Protein 1ONF (pdb70)

Solvent-accessible surface area: 22646 Å² total; per-residue (Å²): 155,35,48,8,22,0,14,9,0,17,27,5,0,19,12,4,0,82,55,0,12,179,37,142,10,87,1,2,0,30,21,103,76,144,8,2,19,66,17,13,27,42,16,54,38,0,24,60,46,5,12,71,17,0,35,89,42,51,87,66,92,33,15,150,35,92,70,127,151,61,207,67,111,81,83,22,62,99,29,5,86,137,7,63,117,91,11,125,142,21,22,96,48,37,108,97,24,0,83,132,47,163,9,54,45,110,107,30,104,18,72,21,223,88,24,175,22,31,4,0,9,31,21,12,93,37,59,94,30,143,29,159,19,32,164,38,15,37,2,16,28,75,11,16,113,18,114,143,25,139,40,2,0,0,11,20,15,35,80,46,0,0,1,4,0,0,0,5,46,12,16,52,14,37,0,39,0,3,1,144,15,79,27,0,5,146,172,39,5,84,34,1,0,81,13,0,18,95,11,0,112,104,59,103,3,53,28,11,33,136,4,58,3,80,64,2,86,112,98,52,110,119,43,9,4,0,30,14,77,86,60,81,100,47,90,107,0,27,22,0,0,8,18,71,36,47,30,0,27,10,143,126,13,133,16,158,182,59,124,15,104,75,94,107,60,39,0,62,5,48,105,46,4,91,11,62,44,68,54,8,17,0,0,16,36,0,5,32,8,66,90,88,38,42,61,54,38,89,26,10,49,62,2,1,105,30,14,4,2,98,38,54,112,142,115,110,133,115,8,87,20,148,72,36,53,35,38,0,34,0,15,3,7,0,0,7,1,30,51,14,55,113,31,0,41,161,108,74,28,160,177,74,22,116,31,39,99,22,116,46,47,22,126,66,15,65,68,30,128,78,110,86,128,77,27,42,29,1,9,0,4,0,0,1,15,48,194,94,46,54,9,64,0,0,5,0,0,0,55,70,0,27,129,24,4,123,47,37,9,87,25,11,138,111,103,7,23,9,129,61,6,50,134,69,152,58,129,146,81,52,15,27,32,53,0,24,85,13,172

Foldseek 3Di:
DWQEEEEAQALQSLLLQLLLLVLVTAYEYEAADFGNPCCQQQRVQLLVLLLVVLVVLVCQVFCVLVPDDHDDDDFQVVSLVVSVVVSVVVSVVSVVSCVVSNYHYHYDHAAPVDHQFYEYAFAWDDDQDPAAQSVQAAASRCVSVDRDFAEEEEEAQDLSRQSVQQSQLSRNHQAEYEYQADFGPVPAAVVQRVLQVVVCVLSRHHYHYNFDFRHWDDPDQQWIKTDTPPPDIDTRGNHYYYDPDTAAPQVHNVPVVPVFDDDPQAGEDEQLQATVDGSYGYDALSHAYVHDRDHDSVQSSQNSSLNSCVSRPNDPDTRDPAWDWDWRVHVQIKTKTADHLVVLCVPQNPVFKDKFKDKDAWVVCVSRPDDRVSGRIKMWMFIFGHDQTFGRMTMITDDCNVPQHVVVSVVSVVRHGLVNLCVDDADPPDPNNVSRPRD

Nearest PDB structures (foldseek):
  1onf-assembly1_A-2  TM=1.002E+00  e=4.825E-96  Plasmodium falciparum
  4dna-assembly1_B  TM=9.364E-01  e=3.351E-46  Sinorhizobium meliloti 1021
  6btl-assembly1_A  TM=9.392E-01  e=5.031E-43  Trypanosoma brucei brucei TREU927
  8k40-assembly1_B  TM=9.082E-01  e=9.581E-40  Gelidibacter salicanalis
  8k40-assembly1_A  TM=8.993E-01  e=2.076E-39  Gelidibacter salicanalis

GO terms:
  GO:0004362 glutathione-disulfide reductase (NADPH) activity (F, EXP)

Secondary structure (DSSP, 8-state):
-BSEEEE--SHHHHHHHHHHHHTT--EEEEESSSTTHIIIIISHHHHHHHHHHHHHHHHHHHGGGGT--------HHHHHHHHHHHHHHHHHHHHHHHHHTT-EEEES------BSSEEE-----B---S-TTGGG-EEHHHHTT----SEEEEE--SHHHHHHHHHHHTTT-EEEEE-SSSSS-TTS-HHHHHHHHHHHHHTT-EEE-S--EEEEEESSTT-EEEEETTS-EEEEESEEEE---B--TTTTSS-TTTT--BSSSPEEE-TT-B-SSSSEEE-STTEEE--B----HHHHHHHHHHHHHHHHS-TT-----SS--EEE--SS-EEEEE--HHHHHHHT-GGGEEEEEEEE--GGGTTS-S-GGGS--EEEEEEEETTTTEEEEEEEESTTHHHHHHHHHHHHHTT-BHHHHHTSPPPTT-STTHHHH--

B-factor: mean 80.74, std 17.39, range [46.77, 153.79]

Organism: Plasmodium falciparum (isolate K1 / Thailand) (NCBI:txid5839)

Sequence (439 aa):
VYDLIVIGGGSGGMAAARRAARHNAKVALVEKSRLGGTCVNVGCVPKKIMFNAASVHDILENSRHYGFDTKFSFNLPLLVERRDKYIQRLNNIYRQNLSKDKVDLYEGTASFLEGRNILIAVGNKPVFPPVKGIENTISSDEFFNIKESKKIGIVGSGYIAVELINVIKRLGIDSYIFARGNRILRKFDESVINVLENDMKKNNINIVTFADVVEIKKVSDKNLSIHLSDGRIYEHFDHVIYCVGRSPDTENLKLEKLNVETNNNYIVVDENQRTSVNNIYAVGDCCMVKFYNVQLTPVAINAGRLLADRLFLKKTRKTNYKLIPTVIFSHPPIGTIGLSEEAAIQIYGKENVKIYESKFTNLFFSVYDIEPELKEKTYLKLVCVGKDELIKGLHIIGLNADEIVQGFAVALKMNATKKDFDETIPIHPTAAEEFLTLQ

Structure (mmCIF, N/CA/C/O backbone):
data_1ONF
#
_entry.id   1ONF
#
_cell.length_a   90.640
_cell.length_b   90.640
_cell.length_c   123.320
_cell.angle_alpha   90.00
_cell.angle_beta   90.00
_cell.angle_gamma   90.00
#
_symmetry.space_group_name_H-M   'P 41 2 2'
#
loop_
_entity.id
_entity.type
_entity.pdbx_description
1 polymer 'Glutathione reductase'
2 non-polymer 'FLAVIN-ADENINE DINUCLEOTIDE'
3 water water
#
loop_
_atom_site.group_PDB
_atom_site.id
_atom_site.type_symbol
_atom_site.label_atom_id
_atom_site.label_alt_id
_atom_site.label_comp_id
_atom_site.label_asym_id
_atom_site.label_entity_id
_atom_site.label_seq_id
_atom_site.pdbx_PDB_ins_code
_atom_site.Cartn_x
_atom_site.Cartn_y
_atom_site.Cartn_z
_atom_site.occupancy
_atom_site.B_iso_or_equiv
_atom_site.auth_seq_id
_atom_site.auth_comp_id
_atom_site.auth_asym_id
_atom_site.auth_atom_id
_atom_site.pdbx_PDB_model_num
ATOM 1 N N . VAL A 1 2 ? 86.961 91.151 85.827 1.00 111.81 1 VAL A N 1
ATOM 2 C CA . VAL A 1 2 ? 87.756 90.055 85.178 1.00 110.08 1 VAL A CA 1
ATOM 3 C C . VAL A 1 2 ? 87.645 88.738 85.937 1.00 107.70 1 VAL A C 1
ATOM 4 O O . VAL A 1 2 ? 87.830 88.711 87.146 1.00 108.74 1 VAL A O 1
ATOM 8 N N . TYR A 1 3 ? 87.359 87.646 85.229 1.00 104.86 2 TYR A N 1
ATOM 9 C CA . TYR A 1 3 ? 87.290 86.312 85.855 1.00 102.30 2 TYR A CA 1
ATOM 10 C C . TYR A 1 3 ? 88.580 85.523 85.673 1.00 102.15 2 TYR A C 1
ATOM 11 O O . TYR A 1 3 ? 89.276 85.713 84.682 1.00 102.79 2 TYR A O 1
ATOM 20 N N . ASP A 1 4 ? 88.911 84.657 86.635 1.00 101.91 3 ASP A N 1
ATOM 21 C CA . ASP A 1 4 ? 90.023 83.735 86.442 1.00 101.59 3 ASP A CA 1
ATOM 22 C C . ASP A 1 4 ? 89.683 82.670 85.405 1.00 98.85 3 ASP A C 1
ATOM 23 O O . ASP A 1 4 ? 90.547 82.111 84.736 1.00 99.05 3 ASP A O 1
ATOM 28 N N . LEU A 1 5 ? 88.377 82.376 85.275 1.00 96.50 4 LEU A N 1
ATOM 29 C CA . LEU A 1 5 ? 87.884 81.329 84.372 1.00 93.31 4 LEU A CA 1
ATOM 30 C C . LEU A 1 5 ? 86.401 81.509 84.167 1.00 92.02 4 LEU A C 1
ATOM 31 O O . LEU A 1 5 ? 85.642 81.664 85.115 1.00 91.91 4 LEU A O 1
ATOM 36 N N . ILE A 1 6 ? 85.980 81.524 82.921 1.00 91.68 5 ILE A N 1
ATOM 37 C CA . ILE A 1 6 ? 84.565 81.609 82.626 1.00 91.09 5 ILE A CA 1
ATOM 38 C C . ILE A 1 6 ? 84.164 80.276 82.012 1.00 88.81 5 ILE A C 1
ATOM 39 O O . ILE A 1 6 ? 84.811 79.811 81.071 1.00 88.73 5 ILE A O 1
ATOM 44 N N . VAL A 1 7 ? 83.141 79.637 82.592 1.00 87.23 6 VAL A N 1
ATOM 45 C CA . VAL A 1 7 ? 82.617 78.341 82.122 1.00 84.03 6 VAL A CA 1
ATOM 46 C C . VAL A 1 7 ? 81.470 78.540 81.141 1.00 83.03 6 VAL A C 1
ATOM 47 O O . VAL A 1 7 ? 80.475 79.195 81.458 1.00 83.75 6 VAL A O 1
ATOM 51 N N . ILE A 1 8 ? 81.603 77.992 79.944 1.00 82.15 7 ILE A N 1
ATOM 52 C CA . ILE A 1 8 ? 80.511 78.026 78.982 1.00 81.91 7 ILE A CA 1
ATOM 53 C C . ILE A 1 8 ? 79.939 76.588 78.925 1.00 80.12 7 ILE A C 1
ATOM 54 O O . ILE A 1 8 ? 80.603 75.651 78.443 1.00 78.11 7 ILE A O 1
ATOM 59 N N . GLY A 1 9 ? 78.721 76.432 79.462 1.00 79.75 8 GLY A N 1
ATOM 60 C CA . GLY A 1 9 ? 78.071 75.140 79.542 1.00 78.63 8 GLY A CA 1
ATOM 61 C C . GLY A 1 9 ? 77.892 74.653 80.979 1.00 77.87 8 GLY A C 1
ATOM 62 O O . GLY A 1 9 ? 78.858 74.284 81.622 1.00 78.09 8 GLY A O 1
ATOM 63 N N . GLY A 1 10 ? 76.653 74.640 81.474 1.00 77.08 9 GLY A N 1
ATOM 64 C CA . GLY A 1 10 ? 76.382 74.265 82.845 1.00 75.56 9 GLY A CA 1
ATOM 65 C C . GLY A 1 10 ? 75.902 72.825 82.921 1.00 73.97 9 GLY A C 1
ATOM 66 O O . GLY A 1 10 ? 75.120 72.453 83.783 1.00 72.38 9 GLY A O 1
ATOM 67 N N . GLY A 1 11 ? 76.380 72.000 82.005 1.00 72.97 10 GLY A N 1
ATOM 68 C CA . GLY A 1 11 ? 75.979 70.621 82.005 1.00 71.41 10 GLY A CA 1
ATOM 69 C C . GLY A 1 11 ? 76.858 69.945 83.008 1.00 70.63 10 GLY A C 1
ATOM 70 O O . GLY A 1 11 ? 77.270 70.591 83.945 1.00 71.49 10 GLY A O 1
ATOM 71 N N . SER A 1 12 ? 77.162 68.668 82.775 1.00 69.33 11 SER A N 1
ATOM 72 C CA . SER A 1 12 ? 77.976 67.866 83.646 1.00 68.39 11 SER A CA 1
ATOM 73 C C . SER A 1 12 ? 79.331 68.440 83.847 1.00 69.34 11 SER A C 1
ATOM 74 O O . SER A 1 12 ? 79.750 68.600 84.980 1.00 70.64 11 SER A O 1
ATOM 77 N N . GLY A 1 13 ? 80.012 68.758 82.756 1.00 69.75 12 GLY A N 1
ATOM 78 C CA . GLY A 1 13 ? 81.396 69.217 82.784 1.00 71.33 12 GLY A CA 1
ATOM 79 C C . GLY A 1 13 ? 81.643 70.613 83.313 1.00 72.73 12 GLY A C 1
ATOM 80 O O . GLY A 1 13 ? 82.384 70.806 84.250 1.00 74.00 12 GLY A O 1
ATOM 81 N N . GLY A 1 14 ? 81.016 71.602 82.711 1.00 73.97 13 GLY A N 1
ATOM 82 C CA . GLY A 1 14 ? 81.117 72.955 83.216 1.00 76.03 13 GLY A CA 1
ATOM 83 C C . GLY A 1 14 ? 80.798 73.068 84.698 1.00 76.40 13 GLY A C 1
ATOM 84 O O . GLY A 1 14 ? 81.517 73.708 85.448 1.00 76.70 13 GLY A O 1
ATOM 85 N N . MET A 1 15 ? 79.738 72.418 85.153 1.00 75.14 14 MET A N 1
ATOM 86 C CA . MET A 1 15 ? 79.426 72.570 86.562 1.00 76.05 14 MET A CA 1
ATOM 87 C C . MET A 1 15 ? 80.520 72.074 87.500 1.00 76.63 14 MET A C 1
ATOM 88 O O . MET A 1 15 ? 80.939 72.794 88.431 1.00 78.82 14 MET A O 1
ATOM 93 N N . ALA A 1 16 ? 80.994 70.856 87.245 1.00 74.58 15 ALA A N 1
ATOM 94 C CA . ALA A 1 16 ? 81.987 70.272 88.092 1.00 73.77 15 ALA A CA 1
ATOM 95 C C . ALA A 1 16 ? 83.206 71.173 88.016 1.00 75.70 15 ALA A C 1
ATOM 96 O O . ALA A 1 16 ? 83.722 71.633 89.043 1.00 76.52 15 ALA A O 1
ATOM 98 N N . ALA A 1 17 ? 83.646 71.428 86.790 1.00 76.53 16 ALA A N 1
ATOM 99 C CA . ALA A 1 17 ? 84.774 72.312 86.532 1.00 79.06 16 ALA A CA 1
ATOM 100 C C . ALA A 1 17 ? 84.613 73.576 87.348 1.00 80.92 16 ALA A C 1
ATOM 101 O O . ALA A 1 17 ? 85.418 73.882 88.204 1.00 82.38 16 ALA A O 1
ATOM 103 N N . ALA A 1 18 ? 83.528 74.288 87.084 1.00 81.66 17 ALA A N 1
ATOM 104 C CA . ALA A 1 18 ? 83.208 75.514 87.777 1.00 84.08 17 ALA A CA 1
ATOM 105 C C . ALA A 1 18 ? 83.256 75.452 89.314 1.00 85.78 17 ALA A C 1
ATOM 106 O O . ALA A 1 18 ? 83.785 76.387 89.979 1.00 88.40 17 ALA A O 1
ATOM 108 N N . ARG A 1 19 ? 82.707 74.398 89.899 1.00 83.51 18 ARG A N 1
ATOM 109 C CA . ARG A 1 19 ? 82.698 74.370 91.337 1.00 84.82 18 ARG A CA 1
ATOM 110 C C . ARG A 1 19 ? 84.065 74.011 91.887 1.00 86.46 18 ARG A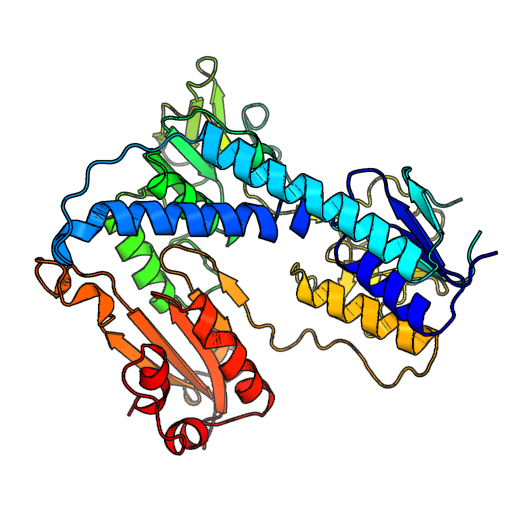 C 1
ATOM 111 O O . ARG A 1 19 ? 84.473 74.576 92.908 1.00 88.85 18 ARG A O 1
ATOM 119 N N . ARG A 1 20 ? 84.792 73.120 91.202 1.00 85.42 19 ARG A N 1
ATOM 120 C CA . ARG A 1 20 ? 86.144 72.681 91.641 1.00 86.95 19 ARG A CA 1
ATOM 121 C C . ARG A 1 20 ? 87.158 73.843 91.708 1.00 89.89 19 ARG A C 1
ATOM 122 O O . ARG A 1 20 ? 87.837 74.055 92.712 1.00 91.38 19 ARG A O 1
ATOM 130 N N . ALA A 1 21 ? 87.248 74.585 90.614 1.00 90.91 20 ALA A N 1
ATOM 131 C CA . ALA A 1 21 ? 88.084 75.759 90.546 1.00 93.75 20 ALA A CA 1
ATOM 132 C C . ALA A 1 21 ? 87.564 76.693 91.610 1.00 96.29 20 ALA A C 1
ATOM 133 O O . ALA A 1 21 ? 88.318 77.451 92.238 1.00 99.55 20 ALA A O 1
ATOM 135 N N . ALA A 1 22 ? 86.258 76.639 91.826 1.00 95.49 21 ALA A N 1
ATOM 136 C CA . ALA A 1 22 ? 85.658 77.472 92.847 1.00 97.65 21 ALA A CA 1
ATOM 137 C C . ALA A 1 22 ? 86.349 77.174 94.176 1.00 99.23 21 ALA A C 1
ATOM 138 O O . ALA A 1 22 ? 86.708 78.079 94.936 1.00 102.72 21 ALA A O 1
ATOM 140 N N . ARG A 1 23 ? 86.588 75.888 94.397 1.00 97.54 22 ARG A N 1
ATOM 141 C CA . ARG A 1 23 ? 87.159 75.349 95.619 1.00 98.71 22 ARG A CA 1
ATOM 142 C C . ARG A 1 23 ? 88.594 75.802 95.846 1.00 100.64 22 ARG A C 1
ATOM 143 O O . ARG A 1 23 ? 89.072 75.848 96.976 1.00 102.96 22 ARG A O 1
ATOM 151 N N . HIS A 1 24 ? 89.274 76.131 94.758 1.00 99.44 23 HIS A N 1
ATOM 152 C CA . HIS A 1 24 ? 90.646 76.560 94.804 1.00 100.49 23 HIS A CA 1
ATOM 153 C C . HIS A 1 24 ? 90.735 78.073 94.812 1.00 103.00 23 HIS A C 1
ATOM 154 O O . HIS A 1 24 ? 91.806 78.655 94.553 1.00 104.77 23 HIS A O 1
ATOM 161 N N . ASN A 1 25 ? 89.610 78.723 95.089 1.00 102.73 24 ASN A N 1
ATOM 162 C CA . ASN A 1 25 ? 89.583 80.203 95.176 1.00 104.77 24 ASN A CA 1
ATOM 163 C C . ASN A 1 25 ? 89.619 80.964 93.866 1.00 103.83 24 ASN A C 1
ATOM 164 O O . ASN A 1 25 ? 89.999 82.125 93.843 1.00 106.17 24 ASN A O 1
ATOM 169 N N . ALA A 1 26 ? 89.211 80.328 92.772 1.00 100.84 25 ALA A N 1
ATOM 170 C CA . ALA A 1 26 ? 89.207 81.063 91.516 1.00 100.12 25 ALA A CA 1
ATOM 171 C C . ALA A 1 26 ? 87.980 81.975 91.389 1.00 99.91 25 ALA A C 1
ATOM 172 O O . ALA A 1 26 ? 86.893 81.610 91.803 1.00 98.15 25 ALA A O 1
ATOM 174 N N . LYS A 1 27 ? 88.152 83.180 90.863 1.00 101.03 26 LYS A N 1
ATOM 175 C CA . LYS A 1 27 ? 86.961 83.954 90.576 1.00 100.75 26 LYS A CA 1
ATOM 176 C C . LYS A 1 27 ? 86.249 83.283 89.380 1.00 96.61 26 LYS A C 1
ATOM 177 O O . LYS A 1 27 ? 86.653 83.426 88.240 1.00 95.87 26 LYS A O 1
ATOM 183 N N . VAL A 1 28 ? 85.199 82.527 89.643 1.00 94.34 27 VAL A N 1
ATOM 184 C CA . VAL A 1 28 ? 84.551 81.785 88.553 1.00 91.42 27 VAL A CA 1
ATOM 185 C C . VAL A 1 28 ? 83.198 82.275 88.068 1.00 90.59 27 VAL A C 1
ATOM 186 O O . VAL A 1 28 ? 82.355 82.722 88.825 1.00 90.96 27 VAL A O 1
ATOM 190 N N . ALA A 1 29 ? 82.995 82.121 86.776 1.00 89.09 28 ALA A N 1
ATOM 191 C CA . ALA A 1 29 ? 81.758 82.531 86.153 1.00 89.26 28 ALA A CA 1
ATOM 192 C C . ALA A 1 29 ? 81.252 81.409 85.257 1.00 86.74 28 ALA A C 1
ATOM 193 O O . ALA A 1 29 ? 81.998 80.879 84.430 1.00 85.12 28 ALA A O 1
ATOM 195 N N . LEU A 1 30 ? 79.955 81.111 85.290 1.00 86.47 29 LEU A N 1
ATOM 196 C CA . LEU A 1 30 ? 79.386 80.108 84.385 1.00 84.35 29 LEU A CA 1
ATOM 197 C C . LEU A 1 30 ? 78.093 80.665 83.750 1.00 86.04 29 LEU A C 1
ATOM 198 O O . LEU A 1 30 ? 77.270 81.235 84.475 1.00 85.90 29 LEU A O 1
ATOM 203 N N . VAL A 1 31 ? 77.889 80.554 82.438 1.00 87.43 30 VAL A N 1
ATOM 204 C CA . VAL A 1 31 ? 76.678 81.066 81.798 1.00 89.75 30 VAL A CA 1
ATOM 205 C C . VAL A 1 31 ? 75.932 79.953 81.106 1.00 88.86 30 VAL A C 1
ATOM 206 O O . VAL A 1 31 ? 76.528 79.162 80.377 1.00 88.44 30 VAL A O 1
ATOM 210 N N . GLU A 1 32 ? 74.639 79.908 81.354 1.00 90.23 31 GLU A N 1
ATOM 211 C CA . GLU A 1 32 ? 73.812 78.873 80.772 1.00 87.53 31 GLU A CA 1
ATOM 212 C C . GLU A 1 32 ? 72.606 79.445 80.122 1.00 89.81 31 GLU A C 1
ATOM 213 O O . GLU A 1 32 ? 72.038 80.474 80.511 1.00 92.27 31 GLU A O 1
ATOM 219 N N . LYS A 1 33 ? 72.210 78.730 79.086 1.00 89.25 32 LYS A N 1
ATOM 220 C CA . LYS A 1 33 ? 71.061 79.222 78.379 1.00 91.33 32 LYS A CA 1
ATOM 221 C C . LYS A 1 33 ? 69.781 78.425 78.765 1.00 90.36 32 LYS A C 1
ATOM 222 O O . LYS A 1 33 ? 68.775 79.042 79.103 1.00 92.62 32 LYS A O 1
ATOM 228 N N . SER A 1 34 ? 69.762 77.034 78.741 1.00 88.25 33 SER A N 1
ATOM 229 C CA . SER A 1 34 ? 68.541 76.362 79.220 1.00 86.98 33 SER A CA 1
ATOM 230 C C . SER A 1 34 ? 68.698 75.971 80.677 1.00 85.54 33 SER A C 1
ATOM 231 O O . SER A 1 34 ? 69.559 76.481 81.366 1.00 86.51 33 SER A O 1
ATOM 234 N N . ARG A 1 35 ? 67.874 75.047 81.146 1.00 83.63 34 ARG A N 1
ATOM 235 C CA . ARG A 1 35 ? 67.968 74.620 82.523 1.00 82.32 34 ARG A CA 1
ATOM 236 C C . ARG A 1 35 ? 69.339 73.988 82.831 1.00 80.07 34 ARG A C 1
ATOM 237 O O . ARG A 1 35 ? 69.946 73.343 81.963 1.00 77.62 34 ARG A O 1
ATOM 245 N N . LEU A 1 36 ? 69.802 74.194 84.070 1.00 79.84 35 LEU A N 1
ATOM 246 C CA . LEU A 1 36 ? 71.074 73.662 84.566 1.00 78.42 35 LEU A CA 1
ATOM 247 C C . LEU A 1 36 ? 71.091 72.138 84.635 1.00 75.96 35 LEU A C 1
ATOM 248 O O . LEU A 1 36 ? 70.054 71.498 84.850 1.00 75.43 35 LEU A O 1
ATOM 253 N N . GLY A 1 37 ? 72.285 71.572 84.478 1.00 74.60 36 GLY A N 1
ATOM 254 C CA . GLY A 1 37 ? 72.502 70.151 84.602 1.00 72.65 36 GLY A CA 1
ATOM 255 C C . GLY A 1 37 ? 72.468 69.527 83.224 1.00 73.30 36 GLY A C 1
ATOM 256 O O . GLY A 1 37 ? 72.638 68.295 83.065 1.00 72.35 36 GLY A O 1
ATOM 257 N N . GLY A 1 38 ? 72.208 70.372 82.229 1.00 74.17 37 GLY A N 1
ATOM 258 C CA . GLY A 1 38 ? 72.177 69.958 80.834 1.00 75.14 37 GLY A CA 1
ATOM 259 C C . GLY A 1 38 ? 71.564 68.628 80.383 1.00 73.80 37 GLY A C 1
ATOM 260 O O . GLY A 1 38 ? 70.524 68.195 80.889 1.00 74.29 37 GLY A O 1
ATOM 2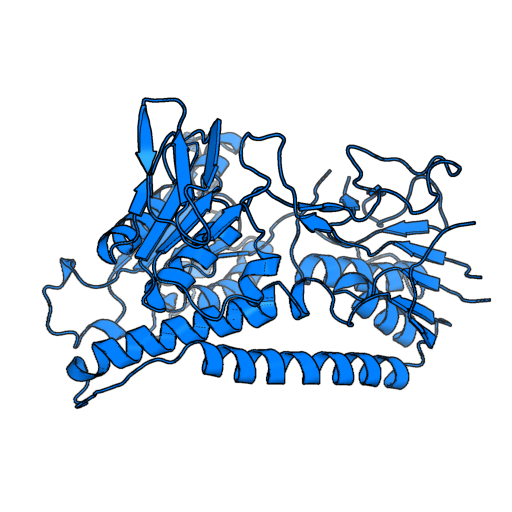61 N N . THR A 1 39 ? 72.228 67.992 79.419 1.00 73.82 38 THR A N 1
ATOM 262 C CA . THR A 1 39 ? 71.819 66.716 78.815 1.00 72.99 38 THR A CA 1
ATOM 263 C C . THR A 1 39 ? 71.553 65.576 79.830 1.00 72.49 38 THR A C 1
ATOM 264 O O . THR A 1 39 ? 70.445 65.081 79.899 1.00 72.29 38 THR A O 1
ATOM 268 N N . CYS A 1 40 ? 72.544 65.186 80.629 1.00 73.07 39 CYS A N 1
ATOM 269 C CA . CYS A 1 40 ? 72.372 64.141 81.650 1.00 73.23 39 CYS A CA 1
ATOM 270 C C . CYS A 1 40 ? 71.174 64.332 82.579 1.00 72.23 39 CYS A C 1
ATOM 271 O O . CYS A 1 40 ? 70.479 63.371 82.948 1.00 72.20 39 CYS A O 1
ATOM 274 N N . VAL A 1 41 ? 70.943 65.567 82.976 1.00 71.96 40 VAL A N 1
ATOM 275 C CA . VAL A 1 41 ? 69.906 65.795 83.950 1.00 70.16 40 VAL A CA 1
ATOM 276 C C . VAL A 1 41 ? 68.555 65.967 83.330 1.00 69.54 40 VAL A C 1
ATOM 277 O O . VAL A 1 41 ? 67.617 65.351 83.773 1.00 68.54 40 VAL A O 1
ATOM 281 N N . ASN A 1 42 ? 68.453 66.785 82.300 1.00 69.79 41 ASN A N 1
ATOM 282 C CA . ASN A 1 42 ? 67.132 67.124 81.773 1.00 70.32 41 ASN A CA 1
ATOM 283 C C . ASN A 1 42 ? 66.652 66.224 80.661 1.00 69.83 41 ASN A C 1
ATOM 284 O O . ASN A 1 42 ? 65.451 66.121 80.455 1.00 70.22 41 ASN A O 1
ATOM 289 N N . VAL A 1 43 ? 67.571 65.581 79.940 1.00 68.72 42 VAL A N 1
ATOM 290 C CA . VAL A 1 43 ? 67.178 64.693 78.858 1.00 68.32 42 VAL A CA 1
ATOM 291 C C . VAL A 1 43 ? 68.067 63.461 78.618 1.00 68.00 42 VAL A C 1
ATOM 292 O O . VAL A 1 43 ? 67.985 62.804 77.582 1.00 69.04 42 VAL A O 1
ATOM 296 N N . GLY A 1 44 ? 68.893 63.111 79.575 1.00 67.08 43 GLY A N 1
ATOM 297 C CA . GLY A 1 44 ? 69.665 61.900 79.402 1.00 67.32 43 GLY A CA 1
ATOM 298 C C . GLY A 1 44 ? 69.513 60.969 80.583 1.00 65.94 43 GLY A C 1
ATOM 299 O O . GLY A 1 44 ? 68.411 60.650 80.971 1.00 66.27 43 GLY A O 1
ATOM 300 N N . CYS A 1 45 ? 70.648 60.520 81.103 1.00 66.03 44 CYS A N 1
ATOM 301 C CA . CYS A 1 45 ? 70.805 59.672 82.319 1.00 65.25 44 CYS A CA 1
ATOM 302 C C . CYS A 1 45 ? 69.721 59.711 83.373 1.00 63.70 44 CYS A C 1
ATOM 303 O O . CYS A 1 45 ? 69.183 58.669 83.712 1.00 63.67 44 CYS A O 1
ATOM 306 N N . VAL A 1 46 ? 69.403 60.890 83.895 1.00 62.88 45 VAL A N 1
ATOM 307 C CA . VAL A 1 46 ? 68.420 60.977 84.973 1.00 61.66 45 VAL A CA 1
ATOM 308 C C . VAL A 1 46 ? 66.977 60.447 84.653 1.00 61.73 45 VAL A C 1
ATOM 309 O O . VAL A 1 46 ? 66.544 59.394 85.171 1.00 60.31 45 VAL A O 1
ATOM 313 N N . PRO A 1 47 ? 66.255 61.110 83.770 1.00 62.37 46 PRO A N 1
ATOM 314 C CA . PRO A 1 47 ? 64.955 60.590 83.363 1.00 62.74 46 PRO A CA 1
ATOM 315 C C . PRO A 1 47 ? 65.102 59.163 82.781 1.00 62.50 46 PRO A C 1
ATOM 316 O O . PRO A 1 47 ? 64.267 58.278 83.106 1.00 62.03 46 PRO A O 1
ATOM 320 N N . LYS A 1 48 ? 66.103 58.934 81.928 1.00 61.09 47 LYS A N 1
ATOM 321 C CA . LYS A 1 48 ? 66.187 57.647 81.324 1.00 60.28 47 LYS A CA 1
ATOM 322 C C . LYS A 1 48 ? 66.166 56.621 82.452 1.00 59.88 47 LYS A C 1
ATOM 323 O O . LYS A 1 48 ? 65.318 55.656 82.444 1.00 58.44 47 LYS A O 1
ATOM 329 N N . LYS A 1 49 ? 67.029 56.854 83.457 1.00 59.66 48 LYS A N 1
ATOM 330 C CA . LYS A 1 49 ? 67.136 55.919 84.582 1.00 59.02 48 LYS A CA 1
ATOM 331 C C . LYS A 1 49 ? 65.853 55.780 85.386 1.00 59.19 48 LYS A C 1
ATOM 332 O O . LYS A 1 49 ? 65.545 54.662 85.859 1.00 59.01 48 LYS A O 1
ATOM 338 N N . ILE A 1 50 ? 65.107 56.884 85.533 1.00 58.94 49 ILE A N 1
ATOM 339 C CA . ILE A 1 50 ? 63.807 56.816 86.194 1.00 58.16 49 ILE A CA 1
ATOM 340 C C . ILE A 1 50 ? 62.807 55.918 85.449 1.00 58.63 49 ILE A C 1
ATOM 341 O O . ILE A 1 50 ? 62.024 55.200 86.087 1.00 58.29 49 ILE A O 1
ATOM 346 N N . MET A 1 51 ? 62.825 55.974 84.111 1.00 59.19 50 MET A N 1
ATOM 347 C CA . MET A 1 51 ? 61.951 55.187 83.254 1.00 59.63 50 MET A CA 1
ATOM 348 C C . MET A 1 51 ? 62.397 53.713 83.268 1.00 59.29 50 MET A C 1
ATOM 349 O O . MET A 1 51 ? 61.564 52.795 83.136 1.00 59.36 50 MET A O 1
ATOM 354 N N . PHE A 1 52 ? 63.707 53.477 83.378 1.00 57.48 51 PHE A N 1
ATOM 355 C CA . PHE A 1 52 ? 64.190 52.107 83.551 1.00 56.42 51 PHE A CA 1
ATOM 356 C C . PHE A 1 52 ? 63.631 51.538 84.872 1.00 55.91 51 PHE A C 1
ATOM 357 O O . PHE A 1 52 ? 63.137 50.420 84.883 1.00 55.43 51 PHE A O 1
ATOM 365 N N . ASN A 1 53 ? 63.664 52.319 85.961 1.00 55.99 52 ASN A N 1
ATOM 366 C CA . ASN A 1 53 ? 63.095 51.826 87.231 1.00 55.78 52 ASN A CA 1
ATOM 367 C C . ASN A 1 53 ? 61.620 51.570 87.102 1.00 56.52 52 ASN A C 1
ATOM 368 O O . ASN A 1 53 ? 61.098 50.564 87.619 1.00 55.58 52 ASN A O 1
ATOM 373 N N . ALA A 1 54 ? 60.968 52.463 86.366 1.00 56.89 53 ALA A N 1
ATOM 374 C CA . ALA A 1 54 ? 59.562 52.311 86.115 1.00 57.31 53 ALA A CA 1
ATOM 375 C C . ALA A 1 54 ? 59.279 50.966 85.469 1.00 56.71 53 ALA A C 1
ATOM 376 O O . ALA A 1 54 ? 58.391 50.224 85.884 1.00 55.98 53 ALA A O 1
ATOM 378 N N . ALA A 1 55 ? 60.032 50.640 84.437 1.00 56.76 54 ALA A N 1
ATOM 379 C CA . ALA A 1 55 ? 59.789 49.392 83.705 1.00 56.60 54 ALA A CA 1
ATOM 380 C C . ALA A 1 55 ? 60.141 48.239 84.592 1.00 55.67 54 ALA A C 1
ATOM 381 O O . ALA A 1 55 ? 59.597 47.178 84.449 1.00 55.74 54 ALA A O 1
ATOM 383 N N . SER A 1 56 ? 61.032 48.458 85.535 1.00 55.42 55 SER A N 1
ATOM 384 C CA . SER A 1 56 ? 61.314 47.420 86.504 1.00 56.70 55 SER A CA 1
ATOM 385 C C . SER A 1 56 ? 60.178 47.210 87.462 1.00 56.04 55 SER A C 1
ATOM 386 O O . SER A 1 56 ? 59.963 46.114 87.910 1.00 55.86 55 SER A O 1
ATOM 389 N N . VAL A 1 57 ? 59.416 48.247 87.768 1.00 57.13 56 VAL A N 1
ATOM 390 C CA . VAL A 1 57 ? 58.311 48.046 88.702 1.00 57.64 56 VAL A CA 1
ATOM 391 C C . VAL A 1 57 ? 57.172 47.252 87.992 1.00 58.80 56 VAL A C 1
ATOM 392 O O . VAL A 1 57 ? 56.657 46.252 88.550 1.00 57.46 56 VAL A O 1
ATOM 396 N N . HIS A 1 58 ? 56.869 47.640 86.744 1.00 58.64 57 HIS A N 1
ATOM 397 C CA . HIS A 1 58 ? 55.923 46.913 85.942 1.00 59.25 57 HIS A CA 1
ATOM 398 C C . HIS A 1 58 ? 56.202 45.384 85.873 1.00 59.05 57 HIS A C 1
ATOM 399 O O . HIS A 1 58 ? 55.287 44.569 86.066 1.00 58.57 57 HIS A O 1
ATOM 406 N N . ASP A 1 59 ? 57.441 44.976 85.590 1.00 58.12 58 ASP A N 1
ATOM 407 C CA . ASP A 1 59 ? 57.719 43.556 85.637 1.00 58.75 58 ASP A CA 1
ATOM 408 C C . ASP A 1 59 ? 57.504 42.993 87.088 1.00 57.60 58 ASP A C 1
ATOM 409 O O . ASP A 1 59 ? 56.847 41.951 87.288 1.00 57.04 58 ASP A O 1
ATOM 414 N N . ILE A 1 60 ? 58.000 43.681 88.109 1.00 55.74 59 ILE A N 1
ATOM 415 C CA . ILE A 1 60 ? 57.756 43.131 89.419 1.00 55.58 59 ILE A CA 1
ATOM 416 C C . ILE A 1 60 ? 56.245 42.989 89.651 1.00 56.27 59 ILE A C 1
ATOM 417 O O . ILE A 1 60 ? 55.822 42.013 90.206 1.00 56.65 59 ILE A O 1
ATOM 422 N N . LEU A 1 61 ? 55.439 43.968 89.268 1.00 57.30 60 LEU A N 1
ATOM 423 C CA . LEU A 1 61 ? 54.004 43.866 89.460 1.00 58.62 60 LEU A CA 1
ATOM 424 C C . LEU A 1 61 ? 53.404 42.755 88.608 1.00 60.04 60 LEU A C 1
ATOM 425 O O . LEU A 1 61 ? 52.528 42.020 89.059 1.00 60.86 60 LEU A O 1
ATOM 430 N N . GLU A 1 62 ? 53.870 42.620 87.369 1.00 60.60 61 GLU A N 1
ATOM 431 C CA . GLU A 1 62 ? 53.314 41.578 86.531 1.00 61.10 61 GLU A CA 1
ATOM 432 C C . GLU A 1 62 ? 53.620 40.207 87.088 1.00 59.66 61 GLU A C 1
ATOM 433 O O . GLU A 1 62 ? 52.951 39.288 86.728 1.00 60.17 61 GLU A O 1
ATOM 439 N N . ASN A 1 63 ? 54.577 40.068 87.999 1.00 57.68 62 ASN A N 1
ATOM 440 C CA . ASN A 1 63 ? 55.036 38.713 88.430 1.00 57.28 62 ASN A CA 1
ATOM 441 C C . ASN A 1 63 ? 54.948 38.366 89.906 1.00 56.29 62 ASN A C 1
ATOM 442 O O . ASN A 1 63 ? 55.370 37.271 90.324 1.00 55.66 62 ASN A O 1
ATOM 447 N N . SER A 1 64 ? 54.364 39.291 90.677 1.00 54.85 63 SER A N 1
ATOM 448 C CA . SER A 1 64 ? 54.323 39.152 92.115 1.00 55.21 63 SER A CA 1
ATOM 449 C C . SER A 1 64 ? 53.584 37.960 92.567 1.00 56.31 63 SER A C 1
ATOM 450 O O . SER A 1 64 ? 53.684 37.581 93.718 1.00 56.91 63 SER A O 1
ATOM 453 N N . ARG A 1 65 ? 52.785 37.384 91.687 1.00 56.44 64 ARG A N 1
ATOM 454 C CA . ARG A 1 65 ? 51.984 36.234 92.061 1.00 57.39 64 ARG A CA 1
ATOM 455 C C . ARG A 1 65 ? 52.799 34.968 92.443 1.00 57.81 64 ARG A C 1
ATOM 456 O O . ARG A 1 65 ? 52.314 34.146 93.236 1.00 57.87 64 ARG A O 1
ATOM 464 N N . HIS A 1 66 ? 54.006 34.843 91.881 1.00 56.31 65 HIS A N 1
ATOM 465 C CA . HIS A 1 66 ? 54.909 33.740 92.134 1.00 57.05 65 HIS A CA 1
ATOM 466 C C . HIS A 1 66 ? 55.625 33.936 93.494 1.00 57.33 65 HIS A C 1
ATOM 467 O O . HIS A 1 66 ? 56.496 33.162 93.888 1.00 59.18 65 HIS A O 1
ATOM 474 N N . TYR A 1 67 ? 55.302 35.018 94.163 1.00 56.41 66 TYR A N 1
ATOM 475 C CA . TYR A 1 67 ? 55.873 35.358 95.427 1.00 57.11 66 TYR A CA 1
ATOM 476 C C . TYR A 1 67 ? 54.784 35.446 96.488 1.00 58.95 66 TYR A C 1
ATOM 477 O O . TYR A 1 67 ? 55.058 35.936 97.562 1.00 59.09 66 TYR A O 1
ATOM 486 N N . GLY A 1 68 ? 53.543 35.032 96.160 1.00 59.72 67 GLY A N 1
ATOM 487 C CA . GLY A 1 68 ? 52.452 34.960 97.103 1.00 61.02 67 GLY A CA 1
ATOM 488 C C . GLY A 1 68 ? 51.432 36.055 97.014 1.00 61.89 67 GLY A C 1
ATOM 489 O O . GLY A 1 68 ? 50.396 35.998 97.686 1.00 61.91 67 GLY A O 1
ATOM 490 N N . PHE A 1 69 ? 51.676 37.031 96.142 1.00 61.55 68 PHE A N 1
ATOM 491 C CA . PHE A 1 69 ? 50.795 38.192 96.079 1.00 61.81 68 PHE A CA 1
ATOM 492 C C . PHE A 1 69 ? 49.675 38.074 95.074 1.00 62.62 68 PHE A C 1
ATOM 493 O O . PHE A 1 69 ? 49.821 37.408 94.083 1.00 62.26 68 PHE A O 1
ATOM 501 N N . ASP A 1 70 ? 48.545 38.716 95.376 1.00 64.74 69 ASP A N 1
ATOM 502 C CA . ASP A 1 70 ? 47.395 38.826 94.512 1.00 66.12 69 ASP A CA 1
ATOM 503 C C . ASP A 1 70 ? 47.403 40.232 94.076 1.00 65.34 69 ASP A C 1
ATOM 504 O O . ASP A 1 70 ? 47.119 41.108 94.867 1.00 65.69 69 ASP A O 1
ATOM 509 N N . THR A 1 71 ? 47.685 40.432 92.798 1.00 65.08 70 THR A N 1
ATOM 510 C CA . THR A 1 71 ? 47.910 41.759 92.243 1.00 65.20 70 THR A CA 1
ATOM 511 C C . THR A 1 71 ? 47.163 42.046 90.969 1.00 66.17 70 THR A C 1
ATOM 512 O O . THR A 1 71 ? 47.170 41.266 90.033 1.00 65.61 70 THR A O 1
ATOM 516 N N . LYS A 1 72 ? 46.604 43.240 90.946 1.00 67.93 71 LYS A N 1
ATOM 517 C CA . LYS A 1 72 ? 45.760 43.773 89.885 1.00 69.71 71 LYS A CA 1
ATOM 518 C C . LYS A 1 72 ? 46.151 45.257 89.859 1.00 70.51 71 LYS A C 1
ATOM 519 O O . LYS A 1 72 ? 46.038 46.009 90.873 1.00 71.21 71 LYS A O 1
ATOM 525 N N . PHE A 1 73 ? 46.661 45.665 88.716 1.00 70.20 72 PHE A N 1
ATOM 526 C CA . PHE A 1 73 ? 47.230 46.989 88.642 1.00 70.59 72 PHE A CA 1
ATOM 527 C C . PHE A 1 73 ? 47.079 47.652 87.284 1.00 71.10 72 PHE A C 1
ATOM 528 O O . PHE A 1 73 ? 47.100 47.026 86.236 1.00 71.97 72 PHE A O 1
ATOM 536 N N . SER A 1 74 ? 46.974 48.942 87.270 1.00 71.20 73 SER A N 1
ATOM 537 C CA . SER A 1 74 ? 47.051 49.510 85.967 1.00 71.50 73 SER A CA 1
ATOM 538 C C . SER A 1 74 ? 48.185 50.550 85.967 1.00 70.97 73 SER A C 1
ATOM 539 O O . SER A 1 74 ? 48.675 51.008 87.000 1.00 69.53 73 SER A O 1
ATOM 542 N N . PHE A 1 75 ? 48.619 50.891 84.776 1.00 71.06 74 PHE A N 1
ATOM 543 C CA . PHE A 1 75 ? 49.692 51.813 84.621 1.00 68.65 74 PHE A CA 1
ATOM 544 C C . PHE A 1 75 ? 49.133 53.024 83.884 1.00 70.28 74 PHE A C 1
ATOM 545 O O . PHE A 1 75 ? 48.253 52.918 83.031 1.00 71.08 74 PHE A O 1
ATOM 553 N N . ASN A 1 76 ? 49.638 54.180 84.252 1.00 69.57 75 ASN A N 1
ATOM 554 C CA . ASN A 1 76 ? 49.172 55.393 83.722 1.00 71.16 75 ASN A CA 1
ATOM 555 C C . ASN A 1 76 ? 50.410 56.194 83.444 1.00 70.95 75 ASN A C 1
ATOM 556 O O . ASN A 1 76 ? 50.951 56.772 84.371 1.00 71.27 75 ASN A O 1
ATOM 561 N N . LEU A 1 77 ? 50.847 56.266 82.179 1.00 71.23 76 LEU A N 1
ATOM 562 C CA . LEU A 1 77 ? 52.087 56.966 81.826 1.00 70.29 76 LEU A CA 1
ATOM 563 C C . LEU A 1 77 ? 52.141 58.478 82.165 1.00 71.47 76 LEU A C 1
ATOM 564 O O . LEU A 1 77 ? 53.165 58.935 82.660 1.00 70.13 76 LEU A O 1
ATOM 569 N N . PRO A 1 78 ? 51.077 59.247 81.937 1.00 73.30 77 PRO A N 1
ATOM 570 C CA . PRO A 1 78 ? 51.076 60.662 82.329 1.00 74.79 77 PRO A CA 1
ATOM 571 C C . PRO A 1 78 ? 51.501 60.902 83.773 1.00 73.29 77 PRO A C 1
ATOM 572 O O . PRO A 1 78 ? 52.135 61.921 84.000 1.00 73.50 77 PRO A O 1
ATOM 576 N N . LEU A 1 79 ? 51.192 59.987 84.700 1.00 71.57 78 LEU A N 1
ATOM 577 C CA . LEU A 1 79 ? 51.642 60.098 86.103 1.00 70.19 78 LEU A CA 1
ATOM 578 C C . LEU A 1 79 ? 53.133 59.888 86.294 1.00 67.47 78 LEU A C 1
ATOM 579 O O . LEU A 1 79 ? 53.827 60.673 86.966 1.00 67.55 78 LEU A O 1
ATOM 584 N N . LEU A 1 80 ? 53.627 58.796 85.734 1.00 64.90 79 LEU A N 1
ATOM 585 C CA . LEU A 1 80 ? 55.047 58.598 85.734 1.00 62.98 79 LEU A CA 1
ATOM 586 C C . LEU A 1 80 ? 55.653 59.921 85.179 1.00 63.72 79 LEU A C 1
ATOM 587 O O . LEU A 1 80 ? 56.672 60.414 85.715 1.00 61.96 79 LEU A O 1
ATOM 592 N N . VAL A 1 81 ? 54.981 60.536 84.183 1.00 65.40 80 VAL A N 1
ATOM 593 C CA . VAL A 1 81 ? 55.508 61.778 83.577 1.00 67.06 80 VAL A CA 1
ATOM 594 C C . VAL A 1 81 ? 55.598 62.962 84.563 1.00 67.75 80 VAL A C 1
ATOM 595 O O . VAL A 1 81 ? 56.692 63.546 84.719 1.00 65.24 80 VAL A O 1
ATOM 599 N N . GLU A 1 82 ? 54.490 63.287 85.247 1.00 68.86 81 GLU A N 1
ATOM 600 C CA . GLU A 1 82 ? 54.588 64.335 86.242 1.00 71.44 81 GLU A CA 1
ATOM 601 C C . GLU A 1 82 ? 55.496 64.037 87.438 1.00 70.81 81 GLU A C 1
ATOM 602 O O . GLU A 1 82 ? 56.219 64.946 87.910 1.00 71.10 81 GLU A O 1
ATOM 608 N N . ARG A 1 83 ? 55.490 62.795 87.937 1.00 69.56 82 ARG A N 1
ATOM 609 C CA . ARG A 1 83 ? 56.407 62.532 89.036 1.00 69.48 82 ARG A CA 1
ATOM 610 C C . ARG A 1 83 ? 57.805 62.855 88.566 1.00 68.86 82 ARG A C 1
ATOM 611 O O . ARG A 1 83 ? 58.518 63.663 89.144 1.00 70.33 82 ARG A O 1
ATOM 619 N N . ARG A 1 84 ? 58.150 62.291 87.431 1.00 67.85 83 ARG A N 1
ATOM 620 C CA . ARG A 1 84 ? 59.496 62.340 86.947 1.00 66.05 83 ARG A CA 1
ATOM 621 C C . ARG A 1 84 ? 59.957 63.771 86.613 1.00 68.49 83 ARG A C 1
ATOM 622 O O . ARG A 1 84 ? 61.093 64.099 86.898 1.00 67.59 83 ARG A O 1
ATOM 630 N N . ASP A 1 85 ? 59.090 64.616 86.027 1.00 71.41 84 ASP A N 1
ATOM 631 C CA . ASP A 1 85 ? 59.450 66.023 85.761 1.00 74.27 84 ASP A CA 1
ATOM 632 C C . ASP A 1 85 ? 59.423 66.797 87.059 1.00 75.25 84 ASP A C 1
ATOM 633 O O . ASP A 1 85 ? 60.150 67.768 87.243 1.00 75.61 84 ASP A O 1
ATOM 638 N N . LYS A 1 86 ? 58.559 66.373 87.962 1.00 75.59 85 LYS A N 1
ATOM 639 C CA . LYS A 1 86 ? 58.551 67.007 89.250 1.00 77.83 85 LYS A CA 1
ATOM 640 C C . LYS A 1 86 ? 59.979 66.817 89.767 1.00 76.23 85 LYS A C 1
ATOM 641 O O . LYS A 1 86 ? 60.630 67.743 90.247 1.00 77.51 85 LYS A O 1
ATOM 647 N N . TYR A 1 87 ? 60.509 65.623 89.627 1.00 73.53 86 TYR A N 1
ATOM 648 C CA . TYR A 1 87 ? 61.831 65.450 90.168 1.00 72.02 86 TYR A CA 1
ATOM 649 C C . TYR A 1 87 ? 62.780 66.364 89.523 1.00 72.40 86 TYR A C 1
ATOM 650 O O . TYR A 1 87 ? 63.496 67.073 90.199 1.00 72.93 86 TYR A O 1
ATOM 659 N N . ILE A 1 88 ? 62.815 66.327 88.199 1.00 72.89 87 ILE A N 1
ATOM 660 C CA . ILE A 1 88 ? 63.824 67.098 87.448 1.00 74.25 87 ILE A CA 1
ATOM 661 C C . ILE A 1 88 ? 63.864 68.611 87.761 1.00 76.43 87 ILE A C 1
ATOM 662 O O . ILE A 1 88 ? 64.905 69.260 87.723 1.00 76.17 87 ILE A O 1
ATOM 667 N N . GLN A 1 89 ? 62.705 69.146 88.087 1.00 78.82 88 GLN A N 1
ATOM 668 C CA . GLN A 1 89 ? 62.574 70.546 88.388 1.00 83.17 88 GLN A CA 1
ATOM 669 C C . GLN A 1 89 ? 63.339 70.851 89.681 1.00 84.01 88 GLN A C 1
ATOM 670 O O . GLN A 1 89 ? 64.026 71.876 89.798 1.00 86.43 88 GLN A O 1
ATOM 676 N N . ARG A 1 90 ? 63.248 69.954 90.646 1.00 82.48 89 ARG A N 1
ATOM 677 C CA . ARG A 1 90 ? 63.989 70.133 91.889 1.00 82.53 89 ARG A CA 1
ATOM 678 C C . ARG A 1 90 ? 65.520 70.094 91.712 1.00 80.74 89 ARG A C 1
ATOM 679 O O . ARG A 1 90 ? 66.238 70.795 92.418 1.00 82.62 89 ARG A O 1
ATOM 687 N N . LEU A 1 91 ? 66.043 69.313 90.780 1.00 78.04 90 LEU A N 1
ATOM 688 C CA . LEU A 1 91 ? 67.492 69.285 90.631 1.00 76.38 90 LEU A CA 1
ATOM 689 C C . LEU A 1 91 ? 68.009 70.624 90.150 1.00 78.74 90 LEU A C 1
ATOM 690 O O . LEU A 1 91 ? 69.028 71.109 90.649 1.00 79.51 90 LEU A O 1
ATOM 695 N N . ASN A 1 92 ? 67.307 71.245 89.198 1.00 79.64 91 ASN A N 1
ATOM 696 C CA . ASN A 1 92 ? 67.786 72.512 88.625 1.00 81.09 91 ASN A CA 1
ATOM 697 C C . ASN A 1 92 ? 67.962 73.560 89.705 1.00 83.78 91 ASN A C 1
ATOM 698 O O . ASN A 1 92 ? 68.914 74.359 89.698 1.00 85.19 91 ASN A O 1
ATOM 703 N N . ASN A 1 93 ? 67.029 73.556 90.646 1.00 84.74 92 ASN A N 1
ATOM 704 C CA . ASN A 1 93 ? 67.072 74.504 91.735 1.00 86.48 92 ASN A CA 1
ATOM 705 C C . ASN A 1 93 ? 68.253 74.198 92.637 1.00 85.50 92 ASN A C 1
ATOM 706 O O . ASN A 1 93 ? 68.947 75.098 93.086 1.00 87.92 92 ASN A O 1
ATOM 711 N N . ILE A 1 94 ? 68.479 72.922 92.888 1.00 82.57 93 ILE A N 1
ATOM 712 C CA . ILE A 1 94 ? 69.595 72.488 93.691 1.00 82.16 93 ILE A CA 1
ATOM 713 C C . ILE A 1 94 ? 70.896 72.920 93.009 1.00 81.41 93 ILE A C 1
ATOM 714 O O . ILE A 1 94 ? 71.774 73.515 93.635 1.00 82.41 93 ILE A O 1
ATOM 719 N N . TYR A 1 95 ? 71.020 72.657 91.717 1.00 79.47 94 TYR A N 1
ATOM 720 C CA . TYR A 1 95 ? 72.261 73.032 91.048 1.00 80.58 94 TYR A CA 1
ATOM 721 C C . TYR A 1 95 ? 72.548 74.510 91.167 1.00 82.70 94 TYR A C 1
ATOM 722 O O . TYR A 1 95 ? 73.700 74.895 91.303 1.00 81.93 94 TYR A O 1
ATOM 731 N N . ARG A 1 96 ? 71.491 75.320 91.114 1.00 84.44 95 ARG A N 1
ATOM 732 C CA . ARG A 1 96 ? 71.635 76.768 91.187 1.00 87.31 95 ARG A CA 1
ATOM 733 C C . ARG A 1 96 ? 71.924 77.180 92.607 1.00 89.99 95 ARG A C 1
ATOM 734 O O . ARG A 1 96 ? 72.509 78.236 92.855 1.00 92.41 95 ARG A O 1
ATOM 742 N N . GLN A 1 97 ? 71.559 76.308 93.540 1.00 89.96 96 GLN A N 1
ATOM 743 C CA . GLN A 1 97 ? 71.894 76.524 94.946 1.00 92.55 96 GLN A CA 1
ATOM 744 C C . GLN A 1 97 ? 73.372 76.206 95.191 1.00 91.62 96 GLN A C 1
ATOM 745 O O . GLN A 1 97 ? 74.074 76.946 95.869 1.00 93.53 96 GLN A O 1
ATOM 751 N N . ASN A 1 98 ? 73.843 75.098 94.639 1.00 88.78 97 ASN A N 1
ATOM 752 C CA . ASN A 1 98 ? 75.240 74.727 94.834 1.00 88.25 97 ASN A CA 1
ATOM 753 C C . ASN A 1 98 ? 76.078 75.802 94.209 1.00 89.27 97 ASN A C 1
ATOM 754 O O . ASN A 1 98 ? 77.196 76.035 94.629 1.00 90.98 97 ASN A O 1
ATOM 759 N N . LEU A 1 99 ? 75.536 76.462 93.197 1.00 89.45 98 LEU A N 1
ATOM 760 C CA . LEU A 1 99 ? 76.315 77.444 92.466 1.00 91.51 98 LEU A CA 1
ATOM 761 C C . LEU A 1 99 ? 76.533 78.756 93.214 1.00 95.37 98 LEU A C 1
ATOM 762 O O . LEU A 1 99 ? 77.386 79.542 92.828 1.00 97.15 98 LEU A O 1
ATOM 767 N N . SER A 1 100 ? 75.767 78.989 94.276 1.00 97.59 99 SER A N 1
ATOM 768 C CA . SER A 1 100 ? 75.948 80.173 95.110 1.00 101.60 99 SER A CA 1
ATOM 769 C C . SER A 1 100 ? 76.688 79.789 96.369 1.00 102.84 99 SER A C 1
ATOM 770 O O . SER A 1 100 ? 77.339 80.618 96.988 1.00 105.42 99 SER A O 1
ATOM 773 N N . LYS A 1 101 ? 76.558 78.519 96.739 1.00 101.29 100 LYS A N 1
ATOM 774 C CA . LYS A 1 101 ? 77.241 77.930 97.881 1.00 102.64 100 LYS A CA 1
ATOM 775 C C . LYS A 1 101 ? 78.754 78.058 97.708 1.00 103.52 100 LYS A C 1
ATOM 776 O O . LYS A 1 101 ? 79.488 78.294 98.673 1.00 106.13 100 LYS A O 1
ATOM 782 N N . ASP A 1 102 ? 79.225 77.911 96.474 1.00 101.49 101 ASP A N 1
ATOM 783 C CA . ASP A 1 102 ? 80.657 77.937 96.228 1.00 101.75 101 ASP A CA 1
ATOM 784 C C . ASP A 1 102 ? 81.221 79.232 95.619 1.00 103.54 101 ASP A C 1
ATOM 785 O O . ASP A 1 102 ? 82.410 79.317 95.277 1.00 103.51 101 ASP A O 1
ATOM 790 N N . LYS A 1 103 ? 80.367 80.244 95.499 1.00 104.65 102 LYS A N 1
ATOM 791 C CA . LYS A 1 103 ? 80.821 81.565 95.053 1.00 106.46 102 LYS A CA 1
ATOM 792 C C . LYS A 1 103 ? 81.001 81.793 93.525 1.00 104.21 102 LYS A C 1
ATOM 793 O O . LYS A 1 103 ? 81.649 82.776 93.116 1.00 105.82 102 LYS A O 1
ATOM 799 N N . VAL A 1 104 ? 80.419 80.921 92.698 1.00 99.87 103 VAL A N 1
ATOM 800 C CA . VAL A 1 104 ? 80.450 81.114 91.250 1.00 98.09 103 VAL A CA 1
ATOM 801 C C . VAL A 1 104 ? 79.316 82.050 90.817 1.00 99.29 103 VAL A C 1
ATOM 802 O O . VAL A 1 104 ? 78.177 81.901 91.287 1.00 99.55 103 VAL A O 1
ATOM 806 N N . ASP A 1 105 ? 79.628 83.000 89.922 1.00 99.79 104 ASP A N 1
ATOM 807 C CA . ASP A 1 105 ? 78.669 84.003 89.405 1.00 100.46 104 ASP A CA 1
ATOM 808 C C . ASP A 1 105 ? 77.943 83.484 88.186 1.00 98.66 104 ASP A C 1
ATOM 809 O O . ASP A 1 105 ? 78.411 83.681 87.069 1.00 98.64 104 ASP A O 1
ATOM 814 N N . LEU A 1 106 ? 76.796 82.849 88.375 1.00 97.26 105 LEU A N 1
ATOM 815 C CA . LEU A 1 106 ? 76.072 82.289 87.243 1.00 95.09 105 LEU A CA 1
ATOM 816 C C . LEU A 1 106 ? 75.420 83.358 86.353 1.00 96.94 105 LEU A C 1
ATOM 817 O O . LEU A 1 106 ? 75.038 84.409 86.833 1.00 99.78 105 LEU A O 1
ATOM 822 N N . TYR A 1 107 ? 75.326 83.078 85.058 1.00 95.52 106 TYR A N 1
ATOM 823 C CA . TYR A 1 107 ? 74.740 83.987 84.090 1.00 97.38 106 TYR A CA 1
ATOM 824 C C . TYR A 1 107 ? 73.914 83.189 83.080 1.00 95.85 106 TYR A C 1
ATOM 825 O O . TYR A 1 107 ? 74.385 82.227 82.457 1.00 93.23 106 TYR A O 1
ATOM 834 N N . GLU A 1 108 ? 72.669 83.584 82.893 1.00 97.35 107 GLU A N 1
ATOM 835 C CA . GLU A 1 108 ? 71.816 82.809 82.007 1.00 96.22 107 GLU A CA 1
ATOM 836 C C . GLU A 1 108 ? 71.816 83.524 80.704 1.00 97.21 107 GLU A C 1
ATOM 837 O O . GLU A 1 108 ? 71.494 84.693 80.668 1.00 99.66 107 GLU A O 1
ATOM 843 N N . GLY A 1 109 ? 72.180 82.832 79.640 1.00 95.19 108 GLY A N 1
ATOM 844 C CA . GLY A 1 109 ? 72.145 83.427 78.328 1.00 97.15 108 GLY A CA 1
ATOM 845 C C . GLY A 1 109 ? 72.998 82.599 77.421 1.00 95.46 108 GLY A C 1
ATOM 846 O O . GLY A 1 109 ? 73.763 81.745 77.888 1.00 93.43 108 GLY A O 1
ATOM 847 N N . THR A 1 110 ? 72.866 82.807 76.121 1.00 96.35 109 THR A N 1
ATOM 848 C CA . THR A 1 110 ? 73.714 82.063 75.209 1.00 94.90 109 THR A CA 1
ATOM 849 C C . THR A 1 110 ? 75.109 82.694 75.266 1.00 96.12 109 THR A C 1
ATOM 850 O O . THR A 1 110 ? 75.239 83.925 75.371 1.00 97.69 109 THR A O 1
ATOM 854 N N . ALA A 1 111 ? 76.147 81.866 75.222 1.00 94.18 110 ALA A N 1
ATOM 855 C CA . ALA A 1 111 ? 77.500 82.398 75.258 1.00 95.23 110 ALA A CA 1
ATOM 856 C C . ALA A 1 111 ? 78.001 82.558 73.852 1.00 97.09 110 ALA A C 1
ATOM 857 O O . ALA A 1 111 ? 77.633 81.773 72.974 1.00 95.81 110 ALA A O 1
ATOM 859 N N . SER A 1 112 ? 78.826 83.591 73.638 1.00 100.12 111 SER A N 1
ATOM 860 C CA . SER A 1 112 ? 79.401 83.825 72.328 1.00 102.77 111 SER A CA 1
ATOM 861 C C . SER A 1 112 ? 80.746 84.522 72.477 1.00 104.45 111 SER A C 1
ATOM 862 O O . SER A 1 112 ? 80.914 85.404 73.319 1.00 105.90 111 SER A O 1
ATOM 865 N N . PHE A 1 113 ? 81.727 84.111 71.681 1.00 105.44 112 PHE A N 1
ATOM 866 C CA . PHE A 1 113 ? 83.039 84.759 71.720 1.00 106.73 112 PHE A CA 1
ATOM 867 C C . PHE A 1 113 ? 83.034 86.048 70.934 1.00 110.45 112 PHE A C 1
ATOM 868 O O . PHE A 1 113 ? 82.178 86.251 70.060 1.00 112.02 112 PHE A O 1
ATOM 876 N N . LEU A 1 114 ? 84.014 86.900 71.239 1.00 111.61 113 LEU A N 1
ATOM 877 C CA . LEU A 1 114 ? 84.095 88.221 70.680 1.00 114.27 113 LEU A CA 1
ATOM 878 C C . LEU A 1 114 ? 85.424 88.396 69.956 1.00 116.36 113 LEU A C 1
ATOM 879 O O . LEU A 1 114 ? 86.312 89.129 70.406 1.00 117.27 113 LEU A O 1
ATOM 884 N N . GLU A 1 141 ? 84.350 88.812 80.084 1.00 102.75 140 GLU A N 1
ATOM 885 C CA . GLU A 1 141 ? 85.736 89.048 80.467 1.00 104.44 140 GLU A CA 1
ATOM 886 C C . GLU A 1 141 ? 86.375 88.020 81.409 1.00 102.43 140 GLU A C 1
ATOM 887 O O . GLU A 1 141 ? 86.203 88.081 82.640 1.00 102.73 140 GLU A O 1
ATOM 888 N N . GLY A 1 142 ? 87.146 87.088 80.854 1.00 100.37 141 GLY A N 1
ATOM 889 C CA . GLY A 1 142 ? 87.770 86.079 81.688 1.00 98.63 141 GLY A CA 1
ATOM 890 C C . GLY A 1 142 ? 89.154 85.745 81.212 1.00 99.33 141 GLY A C 1
ATOM 891 O O . GLY A 1 142 ? 89.474 85.988 80.046 1.00 99.64 141 GLY A O 1
ATOM 892 N N . ARG A 1 143 ? 89.957 85.180 82.118 1.00 99.38 142 ARG A N 1
ATOM 893 C CA . ARG A 1 143 ? 91.375 84.873 81.897 1.00 100.47 142 ARG A CA 1
ATOM 894 C C . ARG A 1 143 ? 91.597 83.520 81.226 1.00 98.03 142 ARG A C 1
ATOM 895 O O . ARG A 1 143 ? 92.525 83.380 80.429 1.00 97.70 142 ARG A O 1
ATOM 903 N N . ASN A 1 144 ? 90.749 82.539 81.584 1.00 96.06 143 ASN A N 1
ATOM 904 C CA . ASN A 1 144 ? 90.736 81.157 81.040 1.00 93.58 143 ASN A CA 1
ATOM 905 C C . ASN A 1 144 ? 89.314 80.749 80.768 1.00 91.68 143 ASN A C 1
ATOM 906 O O . ASN A 1 144 ? 88.550 80.542 81.706 1.00 91.62 143 ASN A O 1
ATOM 911 N N . ILE A 1 145 ? 88.964 80.571 79.505 1.00 90.78 144 ILE A N 1
ATOM 912 C CA . ILE A 1 145 ? 87.589 80.276 79.124 1.00 89.02 144 ILE A CA 1
ATOM 913 C C . ILE A 1 145 ? 87.367 78.793 78.718 1.00 87.20 144 ILE A C 1
ATOM 914 O O . ILE A 1 145 ? 88.065 78.270 77.855 1.00 87.25 144 ILE A O 1
ATOM 919 N N . LEU A 1 146 ? 86.407 78.124 79.362 1.00 85.56 145 LEU A N 1
ATOM 920 C CA . LEU A 1 146 ? 86.167 76.690 79.147 1.00 84.37 145 LEU A CA 1
ATOM 921 C C . LEU A 1 146 ? 84.911 76.310 78.350 1.00 83.05 145 LEU A C 1
ATOM 922 O O . LEU A 1 146 ? 83.786 76.509 78.812 1.00 81.93 145 LEU A O 1
ATOM 927 N N . ILE A 1 147 ? 85.109 75.702 77.188 1.00 82.60 146 ILE A N 1
ATOM 928 C CA . ILE A 1 147 ? 83.966 75.298 76.400 1.00 82.43 146 ILE A CA 1
ATOM 929 C C . ILE A 1 147 ? 83.380 74.008 76.933 1.00 81.13 146 ILE A C 1
ATOM 930 O O . ILE A 1 147 ? 84.078 72.996 77.011 1.00 81.23 146 ILE A O 1
ATOM 935 N N . ALA A 1 148 ? 82.102 74.045 77.311 1.00 80.78 147 ALA A N 1
ATOM 936 C CA . ALA A 1 148 ? 81.412 72.853 77.810 1.00 79.56 147 ALA A CA 1
ATOM 937 C C . ALA A 1 148 ? 79.977 72.879 77.297 1.00 79.68 147 ALA A C 1
ATOM 938 O O . ALA A 1 148 ? 79.037 73.144 78.047 1.00 78.44 147 ALA A O 1
ATOM 940 N N . VAL A 1 149 ? 79.852 72.719 75.996 1.00 81.12 148 VAL A N 1
ATOM 941 C CA . VAL A 1 149 ? 78.537 72.759 75.383 1.00 82.19 148 VAL A CA 1
ATOM 942 C C . VAL A 1 149 ? 78.112 71.440 74.740 1.00 81.76 148 VAL A C 1
ATOM 943 O O . VAL A 1 149 ? 77.270 71.454 73.830 1.00 83.96 148 VAL A O 1
ATOM 947 N N . GLY A 1 150 ? 78.597 70.263 75.155 1.00 93.70 149 GLY A N 1
ATOM 948 C CA . GLY A 1 150 ? 78.134 68.927 74.624 1.00 92.73 149 GLY A CA 1
ATOM 949 C C . GLY A 1 150 ? 77.451 68.880 73.224 1.00 92.83 149 GLY A C 1
ATOM 950 O O . GLY A 1 150 ? 77.748 69.726 72.378 1.00 95.81 149 GLY A O 1
ATOM 951 N N . ASN A 1 151 ? 76.565 67.908 72.972 1.00 91.15 150 ASN A N 1
ATOM 952 C CA . ASN A 1 151 ? 75.974 67.830 71.668 1.00 92.61 150 ASN A CA 1
ATOM 953 C C . ASN A 1 151 ? 74.560 68.349 71.572 1.00 92.76 150 ASN A C 1
ATOM 954 O O . ASN A 1 151 ? 74.171 69.285 72.272 1.00 94.43 150 ASN A O 1
ATOM 959 N N . LYS A 1 152 ? 73.843 67.735 70.643 1.00 92.71 151 LYS A N 1
ATOM 960 C CA . LYS A 1 152 ? 72.493 68.067 70.234 1.00 93.58 151 LYS A CA 1
ATOM 961 C C . LYS A 1 152 ? 72.305 66.958 69.265 1.00 92.35 151 LYS A C 1
ATOM 962 O O . LYS A 1 152 ? 73.271 66.497 68.692 1.00 92.83 151 LYS A O 1
ATOM 968 N N . PRO A 1 153 ? 71.073 66.512 69.090 1.00 91.56 152 PRO A N 1
ATOM 969 C CA . PRO A 1 153 ? 70.759 65.331 68.272 1.00 89.86 152 PRO A CA 1
ATOM 970 C C . PRO A 1 153 ? 71.031 65.441 66.780 1.00 92.12 152 PRO A C 1
ATOM 971 O O . PRO A 1 153 ? 71.062 66.552 66.217 1.00 94.99 152 PRO A O 1
ATOM 975 N N . VAL A 1 154 ? 71.194 64.288 66.134 1.00 91.38 153 VAL A N 1
ATOM 976 C CA . VAL A 1 154 ? 71.405 64.273 64.672 1.00 94.45 153 VAL A CA 1
ATOM 977 C C . VAL A 1 154 ? 70.376 63.571 63.735 1.00 93.71 153 VAL A C 1
ATOM 978 O O . VAL A 1 154 ? 70.187 62.345 63.773 1.00 90.57 153 VAL A O 1
ATOM 982 N N . PHE A 1 155 ? 69.750 64.382 62.875 1.00 95.97 154 PHE A N 1
ATOM 983 C CA . PHE A 1 155 ? 68.781 63.917 61.904 1.00 95.51 154 PHE A CA 1
ATOM 984 C C . PHE A 1 155 ? 69.398 63.910 60.524 1.00 98.13 154 PHE A C 1
ATOM 985 O O . PHE A 1 155 ? 69.653 64.966 59.971 1.00 102.04 154 PHE A O 1
ATOM 993 N N . PRO A 1 156 ? 69.598 62.734 59.941 1.00 97.01 155 PRO A N 1
ATOM 994 C CA . PRO A 1 156 ? 70.241 62.615 58.617 1.00 99.33 155 PRO A CA 1
ATOM 995 C C . PRO A 1 156 ? 69.344 63.055 57.451 1.00 101.96 155 PRO A C 1
ATOM 996 O O . PRO A 1 156 ? 68.131 63.156 57.657 1.00 102.06 155 PRO A O 1
ATOM 1000 N N . PRO A 1 157 ? 69.906 63.282 56.254 1.00 104.49 156 PRO A N 1
ATOM 1001 C CA . PRO A 1 157 ? 69.099 63.619 55.067 1.00 105.94 156 PRO A CA 1
ATOM 1002 C C . PRO A 1 157 ? 68.374 62.370 54.636 1.00 103.17 156 PRO A C 1
ATOM 1003 O O . PRO A 1 157 ? 68.859 61.645 53.756 1.00 103.86 156 PRO A O 1
ATOM 1007 N N . VAL A 1 158 ? 67.249 62.089 55.266 1.00 99.95 157 VAL A N 1
ATOM 1008 C CA . VAL A 1 158 ? 66.497 60.916 54.891 1.00 97.65 157 VAL A CA 1
ATOM 1009 C C . VAL A 1 158 ? 65.122 61.371 54.554 1.00 98.94 157 VAL A C 1
ATOM 1010 O O . VAL A 1 158 ? 64.638 62.333 55.123 1.00 99.88 157 VAL A O 1
ATOM 1014 N N . LYS A 1 159 ? 64.517 60.689 53.590 1.00 99.87 158 LYS A N 1
ATOM 1015 C CA . LYS A 1 159 ? 63.151 60.966 53.154 1.00 100.79 158 LYS A CA 1
ATOM 1016 C C . LYS A 1 159 ? 62.096 60.583 54.200 1.00 97.28 158 LYS A C 1
ATOM 1017 O O . LYS A 1 159 ? 61.873 59.404 54.479 1.00 94.64 158 LYS A O 1
ATOM 1023 N N . GLY A 1 160 ? 61.454 61.612 54.744 1.00 97.65 159 GLY A N 1
ATOM 1024 C CA . GLY A 1 160 ? 60.407 61.498 55.736 1.00 96.09 159 GLY A CA 1
ATOM 1025 C C . GLY A 1 160 ? 60.908 61.969 57.077 1.00 94.29 159 GLY A C 1
ATOM 1026 O O . GLY A 1 160 ? 60.152 62.114 58.043 1.00 93.27 159 GLY A O 1
ATOM 1027 N N . ILE A 1 161 ? 62.207 62.205 57.137 1.00 93.94 160 ILE A N 1
ATOM 1028 C CA . ILE A 1 161 ? 62.808 62.610 58.389 1.00 92.92 160 ILE A CA 1
ATOM 1029 C C . ILE A 1 161 ? 62.051 63.713 59.132 1.00 94.15 160 ILE A C 1
ATOM 1030 O O . ILE A 1 161 ? 62.122 63.793 60.367 1.00 91.94 160 ILE A O 1
ATOM 1035 N N . GLU A 1 162 ? 61.325 64.541 58.380 1.00 97.30 161 GLU A N 1
ATOM 1036 C CA . GLU A 1 162 ? 60.478 65.573 58.957 1.00 99.27 161 GLU A CA 1
ATOM 1037 C C . GLU A 1 162 ? 59.501 64.931 59.941 1.00 96.71 161 GLU A C 1
ATOM 1038 O O . GLU A 1 162 ? 59.188 65.519 60.968 1.00 96.63 161 GLU A O 1
ATOM 1044 N N . ASN A 1 163 ? 59.018 63.732 59.622 1.00 94.35 162 ASN A N 1
ATOM 1045 C CA . ASN A 1 163 ? 58.040 63.024 60.454 1.00 92.21 162 ASN A CA 1
ATOM 1046 C C . ASN A 1 163 ? 58.630 62.296 61.666 1.00 88.49 162 ASN A C 1
ATOM 1047 O O . ASN A 1 163 ? 57.993 61.431 62.273 1.00 86.48 162 ASN A O 1
ATOM 1052 N N . THR A 1 164 ? 59.836 62.681 62.037 1.00 87.19 163 THR A N 1
ATOM 1053 C CA . THR A 1 164 ? 60.554 61.952 63.042 1.00 83.98 163 THR A CA 1
ATOM 1054 C C . THR A 1 164 ? 60.876 62.804 64.266 1.00 83.38 163 THR A C 1
ATOM 1055 O O . THR A 1 164 ? 60.715 64.004 64.247 1.00 84.46 163 THR A O 1
ATOM 1059 N N . ILE A 1 165 ? 61.269 62.150 65.357 1.00 81.01 164 ILE A N 1
ATOM 1060 C CA . ILE A 1 165 ? 61.651 62.838 66.583 1.00 80.07 164 ILE A CA 1
ATOM 1061 C C . ILE A 1 165 ? 62.945 62.268 67.093 1.00 77.63 164 ILE A C 1
ATOM 1062 O O . ILE A 1 165 ? 63.530 61.333 66.526 1.00 75.79 164 ILE A O 1
ATOM 1067 N N . SER A 1 166 ? 63.397 62.846 68.185 1.00 77.10 165 SER A N 1
ATOM 1068 C CA . SER A 1 166 ? 64.671 62.441 68.723 1.00 75.79 165 SER A CA 1
ATOM 1069 C C . SER A 1 166 ? 64.523 62.064 70.140 1.00 74.44 165 SER A C 1
ATOM 1070 O O . SER A 1 166 ? 63.748 62.652 70.896 1.00 75.02 165 SER A O 1
ATOM 1073 N N . SER A 1 167 ? 65.343 61.092 70.486 1.00 72.95 166 SER A N 1
ATOM 1074 C CA . SER A 1 167 ? 65.568 60.671 71.833 1.00 71.73 166 SER A CA 1
ATOM 1075 C C . SER A 1 167 ? 65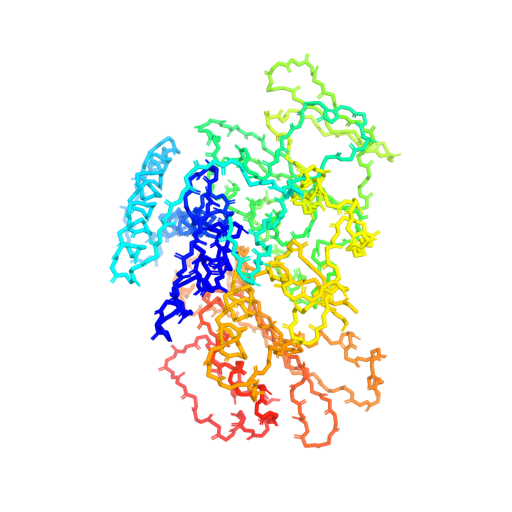.176 61.760 72.831 1.00 73.18 166 SER A C 1
ATOM 1076 O O . SER A 1 167 ? 64.507 61.483 73.795 1.00 73.12 166 SER A O 1
ATOM 1079 N N . ASP A 1 168 ? 65.568 63.001 72.622 1.00 75.41 167 ASP A N 1
ATOM 1080 C CA . ASP A 1 168 ? 65.159 64.054 73.550 1.00 77.25 167 ASP A CA 1
ATOM 1081 C C . ASP A 1 168 ? 63.641 64.059 73.706 1.00 77.85 167 ASP A C 1
ATOM 1082 O O . ASP A 1 168 ? 63.137 63.886 74.808 1.00 78.23 167 ASP A O 1
ATOM 1087 N N . GLU A 1 169 ? 62.940 64.271 72.578 1.00 78.82 168 GLU A N 1
ATOM 1088 C CA . GLU A 1 169 ? 61.484 64.476 72.470 1.00 79.19 168 GLU A CA 1
ATOM 1089 C C . GLU A 1 169 ? 60.696 63.382 73.110 1.00 76.22 168 GLU A C 1
ATOM 1090 O O . GLU A 1 169 ? 59.547 63.569 73.483 1.00 76.73 168 GLU A O 1
ATOM 1096 N N . PHE A 1 170 ? 61.319 62.230 73.188 1.00 72.67 169 PHE A N 1
ATOM 1097 C CA . PHE A 1 170 ? 60.708 61.070 73.759 1.00 71.11 169 PHE A CA 1
ATOM 1098 C C . PHE A 1 170 ? 60.233 61.398 75.140 1.00 72.25 169 PHE A C 1
ATOM 1099 O O . PHE A 1 170 ? 59.188 60.894 75.582 1.00 71.85 169 PHE A O 1
ATOM 1107 N N . PHE A 1 171 ? 60.977 62.265 75.810 1.00 73.58 170 PHE A N 1
ATOM 1108 C CA . PHE A 1 171 ? 60.580 62.709 77.140 1.00 75.69 170 PHE A CA 1
ATOM 1109 C C . PHE A 1 171 ? 59.345 63.596 77.180 1.00 78.87 170 PHE A C 1
ATOM 1110 O O . PHE A 1 171 ? 58.932 64.033 78.254 1.00 81.07 170 PHE A O 1
ATOM 1118 N N . ASN A 1 172 ? 58.731 63.863 76.033 1.00 79.83 171 ASN A N 1
ATOM 1119 C CA . ASN A 1 172 ? 57.458 64.554 76.096 1.00 82.72 171 ASN A CA 1
ATOM 1120 C C . ASN A 1 172 ? 56.310 63.575 75.856 1.00 82.06 171 ASN A C 1
ATOM 1121 O O . ASN A 1 172 ? 55.162 63.872 76.089 1.00 84.17 171 ASN A O 1
ATOM 1126 N N . ILE A 1 173 ? 56.628 62.371 75.451 1.00 80.41 172 ILE A N 1
ATOM 1127 C CA . ILE A 1 173 ? 55.575 61.405 75.125 1.00 80.89 172 ILE A CA 1
ATOM 1128 C C . ILE A 1 173 ? 54.707 60.945 76.305 1.00 81.28 172 ILE A C 1
ATOM 1129 O O . ILE A 1 173 ? 55.200 60.220 77.173 1.00 78.63 172 ILE A O 1
ATOM 1134 N N . LYS A 1 174 ? 53.427 61.349 76.337 1.00 84.19 173 LYS A N 1
ATOM 1135 C CA . LYS A 1 174 ? 52.499 60.845 77.359 1.00 85.04 173 LYS A CA 1
ATOM 1136 C C . LYS A 1 174 ? 51.376 59.887 76.844 1.00 86.08 173 LYS A C 1
ATOM 1137 O O . LYS A 1 174 ? 50.595 59.328 77.645 1.00 85.83 173 LYS A O 1
ATOM 1143 N N . GLU A 1 175 ? 51.305 59.697 75.520 1.00 86.55 174 GLU A N 1
ATOM 1144 C CA . GLU A 1 175 ? 50.365 58.740 74.908 1.00 87.65 174 GLU A CA 1
ATOM 1145 C C . GLU A 1 175 ? 50.978 57.980 73.721 1.00 85.30 174 GLU A C 1
ATOM 1146 O O . GLU A 1 175 ? 51.634 58.606 72.885 1.00 85.76 174 GLU A O 1
ATOM 1152 N N . SER A 1 176 ? 50.758 56.663 73.618 1.00 82.99 175 SER A N 1
ATOM 1153 C CA . SER A 1 176 ? 51.346 55.904 72.500 1.00 81.52 175 SER A CA 1
ATOM 1154 C C . SER A 1 176 ? 51.072 54.395 72.408 1.00 80.21 175 SER A C 1
ATOM 1155 O O . SER A 1 176 ? 51.396 53.677 73.321 1.00 78.84 175 SER A O 1
ATOM 1158 N N . LYS A 1 177 ? 50.560 53.898 71.286 1.00 80.93 176 LYS A N 1
ATOM 1159 C CA . LYS A 1 177 ? 50.346 52.455 71.187 1.00 80.65 176 LYS A CA 1
ATOM 1160 C C . LYS A 1 177 ? 51.408 51.662 70.418 1.00 77.89 176 LYS A C 1
ATOM 1161 O O . LYS A 1 177 ? 51.518 50.461 70.616 1.00 76.23 176 LYS A O 1
ATOM 1167 N N . LYS A 1 178 ? 52.156 52.333 69.545 1.00 77.42 177 LYS A N 1
ATOM 1168 C CA . LYS A 1 178 ? 53.255 51.711 68.808 1.00 75.23 177 LYS A CA 1
ATOM 1169 C C . LYS A 1 178 ? 54.473 52.637 68.521 1.00 73.45 177 LYS A C 1
ATOM 1170 O O . LYS A 1 178 ? 54.338 53.690 67.921 1.00 75.71 177 LYS A O 1
ATOM 1176 N N . ILE A 1 179 ? 55.671 52.253 68.905 1.00 69.96 178 ILE A N 1
ATOM 1177 C CA . ILE A 1 179 ? 56.826 53.120 68.628 1.00 69.46 178 ILE A CA 1
ATOM 1178 C C . ILE A 1 179 ? 57.953 52.420 67.870 1.00 68.13 178 ILE A C 1
ATOM 1179 O O . ILE A 1 179 ? 58.300 51.284 68.183 1.00 66.51 178 ILE A O 1
ATOM 1184 N N . GLY A 1 180 ? 58.549 53.108 66.906 1.00 68.24 179 GLY A N 1
ATOM 1185 C CA . GLY A 1 180 ? 59.657 52.535 66.178 1.00 68.22 179 GLY A CA 1
ATOM 1186 C C . GLY A 1 180 ? 60.934 53.356 66.349 1.00 69.74 179 GLY A C 1
ATOM 1187 O O . GLY A 1 180 ? 60.967 54.599 66.114 1.00 70.89 179 GLY A O 1
ATOM 1188 N N . ILE A 1 181 ? 61.988 52.668 66.780 1.00 67.95 180 ILE A N 1
ATOM 1189 C CA . ILE A 1 181 ? 63.273 53.308 66.929 1.00 68.98 180 ILE A CA 1
ATOM 1190 C C . ILE A 1 181 ? 64.249 52.944 65.798 1.00 68.96 180 ILE A C 1
ATOM 1191 O O . ILE A 1 181 ? 64.397 51.796 65.456 1.00 68.30 180 ILE A O 1
ATOM 1196 N N . VAL A 1 182 ? 64.902 53.933 65.210 1.00 71.25 181 VAL A N 1
ATOM 1197 C CA . VAL A 1 182 ? 65.886 53.674 64.146 1.00 72.35 181 VAL A CA 1
ATOM 1198 C C . VAL A 1 182 ? 67.283 53.892 64.684 1.00 72.92 181 VAL A C 1
ATOM 1199 O O . VAL A 1 182 ? 67.643 55.021 65.055 1.00 73.98 181 VAL A O 1
ATOM 1203 N N . GLY A 1 183 ? 68.053 52.807 64.768 1.00 72.52 182 GLY A N 1
ATOM 1204 C CA . GLY A 1 183 ? 69.391 52.841 65.347 1.00 72.66 182 GLY A CA 1
ATOM 1205 C C . GLY A 1 183 ? 69.503 51.626 66.227 1.00 70.61 182 GLY A C 1
ATOM 1206 O O . GLY A 1 183 ? 68.508 50.992 66.508 1.00 69.06 182 GLY A O 1
ATOM 1207 N N . SER A 1 184 ? 70.696 51.268 66.655 1.00 70.50 183 SER A N 1
ATOM 1208 C CA . SER A 1 184 ? 70.820 50.148 67.574 1.00 68.89 183 SER A CA 1
ATOM 1209 C C . SER A 1 184 ? 71.937 50.430 68.570 1.00 69.01 183 SER A C 1
ATOM 1210 O O . SER A 1 184 ? 72.526 49.502 69.105 1.00 68.83 183 SER A O 1
ATOM 1213 N N . GLY A 1 185 ? 72.257 51.702 68.782 1.00 69.57 184 GLY A N 1
ATOM 1214 C CA . GLY A 1 185 ? 73.262 52.069 69.753 1.00 70.76 184 GLY A CA 1
ATOM 1215 C C . GLY A 1 185 ? 72.659 51.904 71.137 1.00 69.54 184 GLY A C 1
ATOM 1216 O O . GLY A 1 185 ? 71.474 51.532 71.258 1.00 68.72 184 GLY A O 1
ATOM 1217 N N . TYR A 1 186 ? 73.423 52.224 72.180 1.00 68.66 185 TYR A N 1
ATOM 1218 C CA . TYR A 1 186 ? 72.955 51.962 73.521 1.00 65.83 185 TYR A CA 1
ATOM 1219 C C . TYR A 1 186 ? 71.691 52.710 73.913 1.00 65.17 185 TYR A C 1
ATOM 1220 O O . TYR A 1 186 ? 70.890 52.182 74.660 1.00 63.69 185 TYR A O 1
ATOM 1229 N N . ILE A 1 187 ? 71.486 53.914 73.404 1.00 65.93 186 ILE A N 1
ATOM 1230 C CA . ILE A 1 187 ? 70.317 54.709 73.771 1.00 65.98 186 ILE A CA 1
ATOM 1231 C C . ILE A 1 187 ? 69.019 54.121 73.198 1.00 65.58 186 ILE A C 1
ATOM 1232 O O . ILE A 1 187 ? 67.917 54.303 73.727 1.00 63.92 186 ILE A O 1
ATOM 1237 N N . ALA A 1 188 ? 69.167 53.430 72.078 1.00 65.95 187 ALA A N 1
ATOM 1238 C CA . ALA A 1 188 ? 68.055 52.945 71.333 1.00 64.69 187 ALA A CA 1
ATOM 1239 C C . ALA A 1 188 ? 67.545 51.699 72.027 1.00 62.90 187 ALA A C 1
ATOM 1240 O O . ALA A 1 188 ? 66.372 51.523 72.276 1.00 63.01 187 ALA A O 1
ATOM 1242 N N . VAL A 1 189 ? 68.459 50.834 72.368 1.00 62.13 188 VAL A N 1
ATOM 1243 C CA . VAL A 1 189 ? 68.125 49.615 73.054 1.00 61.07 188 VAL A CA 1
ATOM 1244 C C . VAL A 1 189 ? 67.514 49.812 74.473 1.00 60.35 188 VAL A C 1
ATOM 1245 O O . VAL A 1 189 ? 66.578 49.121 74.882 1.00 59.56 188 VAL A O 1
ATOM 1249 N N . GLU A 1 190 ? 68.091 50.735 75.225 1.00 60.56 189 GLU A N 1
ATOM 1250 C CA . GLU A 1 190 ? 67.620 51.103 76.524 1.00 59.80 189 GLU A CA 1
ATOM 1251 C C . GLU A 1 190 ? 66.249 51.673 76.331 1.00 59.82 189 GLU A C 1
ATOM 1252 O O . GLU A 1 190 ? 65.338 51.453 77.132 1.00 57.92 189 GLU A O 1
ATOM 1258 N N . LEU A 1 191 ? 66.097 52.467 75.280 1.00 60.65 190 LEU A N 1
ATOM 1259 C CA . LEU A 1 191 ? 64.808 53.103 75.145 1.00 62.50 190 LEU A CA 1
ATOM 1260 C C . LEU A 1 191 ? 63.744 52.126 74.666 1.00 62.55 190 LEU A C 1
ATOM 1261 O O . LEU A 1 191 ? 62.614 52.193 75.146 1.00 64.10 190 LEU A O 1
ATOM 1266 N N . ILE A 1 192 ? 64.080 51.209 73.768 1.00 61.45 191 ILE A N 1
ATOM 1267 C CA . ILE A 1 192 ? 63.059 50.271 73.307 1.00 60.71 191 ILE A CA 1
ATOM 1268 C C . ILE A 1 192 ? 62.662 49.316 74.388 1.00 60.48 191 ILE A C 1
ATOM 1269 O O . ILE A 1 192 ? 61.527 48.896 74.437 1.00 61.20 191 ILE A O 1
ATOM 1274 N N . ASN A 1 193 ? 63.599 48.930 75.247 1.00 60.37 192 ASN A N 1
ATOM 1275 C CA . ASN A 1 193 ? 63.251 48.037 76.329 1.00 60.26 192 ASN A CA 1
ATOM 1276 C C . ASN A 1 193 ? 62.365 48.780 77.358 1.00 60.87 192 ASN A C 1
ATOM 1277 O O . ASN A 1 193 ? 61.375 48.217 77.923 1.00 61.14 192 ASN A O 1
ATOM 1282 N N . VAL A 1 194 ? 62.690 50.034 77.580 1.00 59.67 193 VAL A N 1
ATOM 1283 C CA . VAL A 1 194 ? 61.842 50.789 78.486 1.00 60.40 193 VAL A CA 1
ATOM 1284 C C . VAL A 1 194 ? 60.457 50.961 77.861 1.00 61.37 193 VAL A C 1
ATOM 1285 O O . VAL A 1 194 ? 59.432 50.834 78.547 1.00 63.10 193 VAL A O 1
ATOM 1289 N N . ILE A 1 195 ? 60.428 51.224 76.554 1.00 61.26 194 ILE A N 1
ATOM 1290 C CA . ILE A 1 195 ? 59.163 51.395 75.836 1.00 62.11 194 ILE A CA 1
ATOM 1291 C C . ILE A 1 195 ? 58.216 50.147 75.951 1.00 61.64 194 ILE A C 1
ATOM 1292 O O . ILE A 1 195 ? 57.129 50.311 76.403 1.00 63.14 194 ILE A O 1
ATOM 1297 N N . LYS A 1 196 ? 58.644 48.938 75.595 1.00 60.71 195 LYS A N 1
ATOM 1298 C CA . LYS A 1 196 ? 57.822 47.723 75.727 1.00 62.21 195 LYS A CA 1
ATOM 1299 C C . LYS A 1 196 ? 57.166 47.487 77.064 1.00 62.59 195 LYS A C 1
ATOM 1300 O O . LYS A 1 196 ? 55.999 47.090 77.120 1.00 63.89 195 LYS A O 1
ATOM 1306 N N . ARG A 1 197 ? 57.978 47.669 78.111 1.00 62.76 196 ARG A N 1
ATOM 1307 C CA . ARG A 1 197 ? 57.677 47.457 79.506 1.00 63.47 196 ARG A CA 1
ATOM 1308 C C . ARG A 1 197 ? 56.742 48.559 79.982 1.00 66.42 196 ARG A C 1
ATOM 1309 O O . ARG A 1 197 ? 56.439 48.633 81.158 1.00 68.05 196 ARG A O 1
ATOM 1317 N N . LEU A 1 198 ? 56.308 49.433 79.081 1.00 67.98 197 LEU A N 1
ATOM 1318 C CA . LEU A 1 198 ? 55.316 50.427 79.427 1.00 71.41 197 LEU A CA 1
ATOM 1319 C C . LEU A 1 198 ? 54.032 50.213 78.663 1.00 73.54 197 LEU A C 1
ATOM 1320 O O . LEU A 1 198 ? 53.172 51.145 78.580 1.00 76.04 197 LEU A O 1
ATOM 1325 N N . GLY A 1 199 ? 53.885 48.996 78.110 1.00 72.03 198 GLY A N 1
ATOM 1326 C CA . GLY A 1 199 ? 52.660 48.609 77.419 1.00 72.44 198 GLY A CA 1
ATOM 1327 C C . GLY A 1 199 ? 52.624 48.907 75.937 1.00 71.25 198 GLY A C 1
ATOM 1328 O O . GLY A 1 199 ? 51.724 48.523 75.216 1.00 71.94 198 GLY A O 1
ATOM 1329 N N . ILE A 1 200 ? 53.662 49.567 75.478 1.00 69.83 199 ILE A N 1
ATOM 1330 C CA . ILE A 1 200 ? 53.796 49.924 74.073 1.00 69.79 199 ILE A CA 1
ATOM 1331 C C . ILE A 1 200 ? 54.499 48.905 73.141 1.00 68.12 199 ILE A C 1
ATOM 1332 O O . ILE A 1 200 ? 55.548 48.337 73.450 1.00 65.91 199 ILE A O 1
ATOM 1337 N N . ASP A 1 201 ? 53.867 48.683 72.004 1.00 69.37 200 ASP A N 1
ATOM 1338 C CA . ASP A 1 201 ? 54.246 47.678 71.047 1.00 70.03 200 ASP A CA 1
ATOM 1339 C C . ASP A 1 201 ? 55.535 48.218 70.500 1.00 68.79 200 ASP A C 1
ATOM 1340 O O . ASP A 1 201 ? 55.636 49.414 70.332 1.00 70.61 200 ASP A O 1
ATOM 1345 N N . SER A 1 202 ? 56.541 47.386 70.208 1.00 66.90 201 SER A N 1
ATOM 1346 C CA . SER A 1 202 ? 57.882 47.967 69.950 1.00 63.30 201 SER A CA 1
ATOM 1347 C C . SER A 1 202 ? 58.772 47.353 68.853 1.00 62.83 201 SER A C 1
ATOM 1348 O O . SER A 1 202 ? 58.942 46.126 68.761 1.00 61.29 201 SER A O 1
ATOM 1351 N N . TYR A 1 203 ? 59.349 48.230 68.034 1.00 61.98 202 TYR A N 1
ATOM 1352 C CA . TYR A 1 203 ? 60.308 47.823 67.045 1.00 62.18 202 TYR A CA 1
ATOM 1353 C C . TYR A 1 203 ? 61.633 48.629 67.089 1.00 62.26 202 TYR A C 1
ATOM 1354 O O . TYR A 1 203 ? 61.702 49.826 67.333 1.00 63.04 202 TYR A O 1
ATOM 1363 N N . ILE A 1 204 ? 62.695 47.983 66.743 1.00 61.82 203 ILE A N 1
ATOM 1364 C CA . ILE A 1 204 ? 63.915 48.696 66.703 1.00 62.72 203 ILE A CA 1
ATOM 1365 C C . ILE A 1 204 ? 64.584 48.254 65.391 1.00 64.27 203 ILE A C 1
ATOM 1366 O O . ILE A 1 204 ? 64.724 47.071 65.132 1.00 63.88 203 ILE A O 1
ATOM 1371 N N . PHE A 1 205 ? 64.934 49.206 64.541 1.00 65.33 204 PHE A N 1
ATOM 1372 C CA . PHE A 1 205 ? 65.573 48.892 63.279 1.00 67.50 204 PHE A CA 1
ATOM 1373 C C . PHE A 1 205 ? 67.052 49.027 63.309 1.00 68.17 204 PHE A C 1
ATOM 1374 O O . PHE A 1 205 ? 67.572 49.979 63.797 1.00 69.72 204 PHE A O 1
ATOM 1382 N N . ALA A 1 206 ? 67.739 48.032 62.809 1.00 69.29 205 ALA A N 1
ATOM 1383 C CA . ALA A 1 206 ? 69.164 47.995 62.910 1.00 70.18 205 ALA A CA 1
ATOM 1384 C C . ALA A 1 206 ? 69.814 47.692 61.559 1.00 73.55 205 ALA A C 1
ATOM 1385 O O . ALA A 1 206 ? 69.278 46.910 60.732 1.00 74.80 205 ALA A O 1
ATOM 1387 N N . ARG A 1 207 ? 70.971 48.308 61.329 1.00 75.40 206 ARG A N 1
ATOM 1388 C CA . ARG A 1 207 ? 71.616 48.177 60.032 1.00 79.08 206 ARG A CA 1
ATOM 1389 C C . ARG A 1 207 ? 72.352 46.864 59.842 1.00 78.06 206 ARG A C 1
ATOM 1390 O O . ARG A 1 207 ? 72.422 46.364 58.752 1.00 79.08 206 ARG A O 1
ATOM 1398 N N . GLY A 1 208 ? 72.894 46.320 60.915 1.00 75.87 207 GLY A N 1
ATOM 1399 C CA . GLY A 1 208 ? 73.704 45.134 60.825 1.00 76.19 207 GLY A CA 1
ATOM 1400 C C . GLY A 1 208 ? 72.958 43.873 61.142 1.00 74.52 207 GLY A C 1
ATOM 1401 O O . GLY A 1 208 ? 71.754 43.770 60.931 1.00 72.53 207 GLY A O 1
ATOM 1402 N N . ASN A 1 209 ? 73.692 42.894 61.649 1.00 74.87 208 ASN A N 1
ATOM 1403 C CA . ASN A 1 209 ? 73.104 41.586 61.889 1.00 74.04 208 ASN A CA 1
ATOM 1404 C C . ASN A 1 209 ? 72.491 41.548 63.247 1.00 72.46 208 ASN A C 1
ATOM 1405 O O . ASN A 1 209 ? 71.558 40.802 63.481 1.00 71.95 208 ASN A O 1
ATOM 1410 N N . ARG A 1 210 ? 73.008 42.380 64.141 1.00 71.66 209 ARG A N 1
ATOM 1411 C CA . ARG A 1 210 ? 72.544 42.373 65.479 1.00 69.37 209 ARG A CA 1
ATOM 1412 C C . ARG A 1 210 ? 72.718 43.754 66.029 1.00 69.22 209 ARG A C 1
ATOM 1413 O O . ARG A 1 210 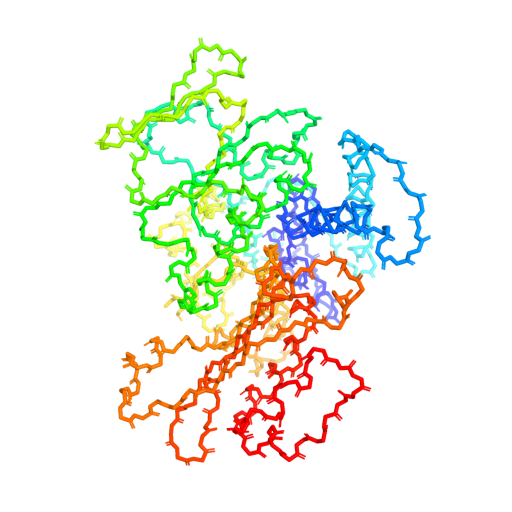? 73.603 44.466 65.622 1.00 70.59 209 ARG A O 1
ATOM 1421 N N . ILE A 1 211 ? 71.860 44.114 66.990 1.00 68.07 210 ILE A N 1
ATOM 1422 C CA . ILE A 1 211 ? 71.956 45.377 67.705 1.00 66.12 210 ILE A CA 1
ATOM 1423 C C . ILE A 1 211 ? 73.247 45.337 68.479 1.00 66.39 210 ILE A C 1
ATOM 1424 O O . ILE A 1 211 ? 73.844 44.263 68.623 1.00 65.84 210 ILE A O 1
ATOM 1429 N N . LEU A 1 212 ? 73.666 46.513 68.966 1.00 66.55 211 LEU A N 1
ATOM 1430 C CA . LEU A 1 212 ? 74.843 46.649 69.826 1.00 67.34 211 LEU A CA 1
ATOM 1431 C C . LEU A 1 212 ? 76.160 45.997 69.259 1.00 69.59 211 LEU A C 1
ATOM 1432 O O . LEU A 1 212 ? 76.965 45.347 69.943 1.00 69.03 211 LEU A O 1
ATOM 1437 N N . ARG A 1 213 ? 76.407 46.275 67.993 1.00 72.32 212 ARG A N 1
ATOM 1438 C CA . ARG A 1 213 ? 77.524 45.769 67.205 1.00 76.35 212 ARG A CA 1
ATOM 1439 C C . ARG A 1 213 ? 78.857 46.067 67.883 1.00 77.44 212 ARG A C 1
ATOM 1440 O O . ARG A 1 213 ? 79.905 45.454 67.543 1.00 79.65 212 ARG A O 1
ATOM 1448 N N . LYS A 1 214 ? 78.905 46.947 68.845 1.00 76.61 213 LYS A N 1
ATOM 1449 C CA . LYS A 1 214 ? 80.161 47.266 69.498 1.00 79.65 213 LYS A CA 1
ATOM 1450 C C . LYS A 1 214 ? 80.463 46.397 70.727 1.00 78.05 213 LYS A C 1
ATOM 1451 O O . LYS A 1 214 ? 81.605 46.391 71.213 1.00 79.26 213 LYS A O 1
ATOM 1457 N N . PHE A 1 215 ? 79.459 45.658 71.212 1.00 74.88 214 PHE A N 1
ATOM 1458 C CA . PHE A 1 215 ? 79.640 44.837 72.412 1.00 73.82 214 PHE A CA 1
ATOM 1459 C C . PHE A 1 215 ? 79.729 43.379 72.152 1.00 72.85 214 PHE A C 1
ATOM 1460 O O . PHE A 1 215 ? 79.267 42.896 71.160 1.00 73.53 214 PHE A O 1
ATOM 1468 N N . ASP A 1 216 ? 80.353 42.684 73.068 1.00 72.37 215 ASP A N 1
ATOM 1469 C CA . ASP A 1 216 ? 80.579 41.277 72.935 1.00 73.13 215 ASP A CA 1
ATOM 1470 C C . ASP A 1 216 ? 79.330 40.542 72.376 1.00 71.77 215 ASP A C 1
ATOM 1471 O O . ASP A 1 216 ? 78.221 40.731 72.836 1.00 69.60 215 ASP A O 1
ATOM 1476 N N . GLU A 1 217 ? 79.523 39.732 71.351 1.00 73.70 216 GLU A N 1
ATOM 1477 C CA . GLU A 1 217 ? 78.412 39.096 70.638 1.00 73.75 216 GLU A CA 1
ATOM 1478 C C . GLU A 1 217 ? 77.595 38.060 71.440 1.00 71.62 216 GLU A C 1
ATOM 1479 O O . GLU A 1 217 ? 76.457 37.809 71.137 1.00 69.80 216 GLU A O 1
ATOM 1485 N N . SER A 1 218 ? 78.188 37.456 72.453 1.00 72.69 217 SER A N 1
ATOM 1486 C CA . SER A 1 218 ? 77.499 36.450 73.248 1.00 71.55 217 SER A CA 1
ATOM 1487 C C . SER A 1 218 ? 76.543 37.119 74.241 1.00 68.91 217 SER A C 1
ATOM 1488 O O . SER A 1 218 ? 75.428 36.649 74.474 1.00 66.22 217 SER A O 1
ATOM 1491 N N . VAL A 1 219 ? 77.045 38.195 74.844 1.00 69.11 218 VAL A N 1
ATOM 1492 C CA . VAL A 1 219 ? 76.316 39.000 75.782 1.00 67.02 218 VAL A CA 1
ATOM 1493 C C . VAL A 1 219 ? 75.149 39.525 75.029 1.00 65.28 218 VAL A C 1
ATOM 1494 O O . VAL A 1 219 ? 74.076 39.608 75.585 1.00 65.76 218 VAL A O 1
ATOM 1498 N N . ILE A 1 220 ? 75.322 39.846 73.764 1.00 65.28 219 ILE A N 1
ATOM 1499 C CA . ILE A 1 220 ? 74.187 40.322 72.972 1.00 64.34 219 ILE A CA 1
ATOM 1500 C C . ILE A 1 220 ? 73.272 39.215 72.487 1.00 64.85 219 ILE A C 1
ATOM 1501 O O . ILE A 1 220 ? 72.092 39.455 72.299 1.00 64.68 219 ILE A O 1
ATOM 1506 N N . ASN A 1 221 ? 73.780 38.015 72.237 1.00 65.93 220 ASN A N 1
ATOM 1507 C CA . ASN A 1 221 ? 72.865 36.937 71.883 1.00 65.98 220 ASN A CA 1
ATOM 1508 C C . ASN A 1 221 ? 71.778 36.771 72.998 1.00 64.40 220 ASN A C 1
ATOM 1509 O O . ASN A 1 221 ? 70.600 36.563 72.707 1.00 62.93 220 ASN A O 1
ATOM 1514 N N . VAL A 1 222 ? 72.202 36.898 74.270 1.00 63.73 221 VAL A N 1
ATOM 1515 C CA . VAL A 1 222 ? 71.324 36.764 75.418 1.00 63.14 221 VAL A CA 1
ATOM 1516 C C . VAL A 1 222 ? 70.344 37.937 75.523 1.00 62.09 221 VAL A C 1
ATOM 1517 O O . VAL A 1 222 ? 69.131 37.757 75.726 1.00 59.20 221 VAL A O 1
ATOM 1521 N N . LEU A 1 223 ? 70.888 39.131 75.313 1.00 62.36 222 LEU A N 1
ATOM 1522 C CA . LEU A 1 223 ? 70.058 40.332 75.239 1.00 61.88 222 LEU A CA 1
ATOM 1523 C C . LEU A 1 223 ? 68.934 40.171 74.206 1.00 60.84 222 LEU A C 1
ATOM 1524 O O . LEU A 1 223 ? 67.777 40.230 74.541 1.00 59.50 222 LEU A O 1
ATOM 1529 N N . GLU A 1 224 ? 69.283 39.967 72.934 1.00 62.53 223 GLU A N 1
ATOM 1530 C CA . GLU A 1 224 ? 68.261 39.741 71.864 1.00 62.01 223 GLU A CA 1
ATOM 1531 C C . GLU A 1 224 ? 67.277 38.572 72.144 1.00 61.82 223 GLU A C 1
ATOM 1532 O O . GLU A 1 224 ? 66.072 38.713 72.003 1.00 61.09 223 GLU A O 1
ATOM 1538 N N . ASN A 1 225 ? 67.777 37.440 72.608 1.00 62.77 224 ASN A N 1
ATOM 1539 C CA . ASN A 1 225 ? 66.873 36.339 72.947 1.00 63.36 224 ASN A CA 1
ATOM 1540 C C . ASN A 1 225 ? 65.765 36.717 73.937 1.00 61.47 224 ASN A C 1
ATOM 1541 O O . ASN A 1 225 ? 64.610 36.312 73.784 1.00 60.55 224 ASN A O 1
ATOM 1546 N N . ASP A 1 226 ? 66.148 37.494 74.946 1.00 59.99 225 ASP A N 1
ATOM 1547 C CA . ASP A 1 226 ? 65.265 37.928 75.988 1.00 60.05 225 ASP A CA 1
ATOM 1548 C C . ASP A 1 226 ? 64.279 39.009 75.460 1.00 60.17 225 ASP A C 1
ATOM 1549 O O . ASP A 1 226 ? 63.072 38.929 75.690 1.00 59.35 225 ASP A O 1
ATOM 1554 N N . MET A 1 227 ? 64.812 40.010 74.747 1.00 60.67 226 MET A N 1
ATOM 1555 C CA . MET A 1 227 ? 63.981 40.995 74.077 1.00 60.44 226 MET A CA 1
ATOM 1556 C C . MET A 1 227 ? 62.903 40.294 73.212 1.00 61.11 226 MET A C 1
ATOM 1557 O O . MET A 1 227 ? 61.727 40.680 73.215 1.00 61.70 226 MET A O 1
ATOM 1562 N N . LYS A 1 228 ? 63.316 39.307 72.436 1.00 61.05 227 LYS A N 1
ATOM 1563 C CA . LYS A 1 228 ? 62.392 38.654 71.543 1.00 63.19 227 LYS A CA 1
ATOM 1564 C C . LYS A 1 228 ? 61.424 37.842 72.371 1.00 65.14 227 LYS A C 1
ATOM 1565 O O . LYS A 1 228 ? 60.281 37.636 71.956 1.00 66.83 227 LYS A O 1
ATOM 1571 N N . LYS A 1 229 ? 61.888 37.386 73.541 1.00 64.79 228 LYS A N 1
ATOM 1572 C CA . LYS A 1 229 ? 61.076 36.620 74.446 1.00 65.77 228 LYS A CA 1
ATOM 1573 C C . LYS A 1 229 ? 59.964 37.543 74.959 1.00 65.75 228 LYS A C 1
ATOM 1574 O O . LYS A 1 229 ? 58.776 37.122 75.106 1.00 67.48 228 LYS A O 1
ATOM 1580 N N . ASN A 1 230 ? 60.320 38.802 75.180 1.00 63.33 229 ASN A N 1
ATOM 1581 C CA . ASN A 1 230 ? 59.342 39.794 75.594 1.00 63.04 229 ASN A CA 1
ATOM 1582 C C . ASN A 1 230 ? 58.661 40.563 74.482 1.00 63.10 229 ASN A C 1
ATOM 1583 O O . ASN A 1 230 ? 58.118 41.624 74.700 1.00 62.18 229 ASN A O 1
ATOM 1588 N N . ASN A 1 231 ? 58.699 39.995 73.280 1.00 63.61 230 ASN A N 1
ATOM 1589 C CA . ASN A 1 231 ? 58.000 40.541 72.136 1.00 63.62 230 ASN A CA 1
ATOM 1590 C C . ASN A 1 231 ? 58.518 41.871 71.667 1.00 62.70 230 ASN A C 1
ATOM 1591 O O . ASN A 1 231 ? 57.775 42.664 71.111 1.00 62.44 230 ASN A O 1
ATOM 1596 N N . ILE A 1 232 ? 59.794 42.137 71.896 1.00 60.97 231 ILE A N 1
ATOM 1597 C CA . ILE A 1 232 ? 60.319 43.284 71.254 1.00 61.15 231 ILE A CA 1
ATOM 1598 C C . ILE A 1 232 ? 60.712 42.823 69.823 1.00 61.52 231 ILE A C 1
ATOM 1599 O O . ILE A 1 232 ? 61.396 41.823 69.664 1.00 59.98 231 ILE A O 1
ATOM 1604 N N . ASN A 1 233 ? 60.264 43.529 68.788 1.00 62.90 232 ASN A N 1
ATOM 1605 C CA . ASN A 1 233 ? 60.632 43.150 67.419 1.00 63.44 232 ASN A CA 1
ATOM 1606 C C . ASN A 1 233 ? 61.904 43.797 66.983 1.00 63.87 232 ASN A C 1
ATOM 1607 O O . ASN A 1 233 ? 61.955 45.010 66.905 1.00 64.08 232 ASN A O 1
ATOM 1612 N N . ILE A 1 234 ? 62.902 42.973 66.645 1.00 64.09 233 ILE A N 1
ATOM 1613 C CA . ILE A 1 234 ? 64.201 43.431 66.167 1.00 63.90 233 ILE A CA 1
ATOM 1614 C C . ILE A 1 234 ? 64.392 43.055 64.692 1.00 65.33 233 ILE A C 1
ATOM 1615 O O . ILE A 1 234 ? 64.353 41.882 64.348 1.00 65.21 233 ILE A O 1
ATOM 1620 N N . VAL A 1 235 ? 64.640 44.073 63.858 1.00 66.36 234 VAL A N 1
ATOM 1621 C CA . VAL A 1 235 ? 64.739 43.999 62.423 1.00 67.79 234 VAL A CA 1
ATOM 1622 C C . VAL A 1 235 ? 66.183 44.248 62.042 1.00 69.77 234 VAL A C 1
ATOM 1623 O O . VAL A 1 235 ? 66.781 45.291 62.377 1.00 69.53 234 VAL A O 1
ATOM 1627 N N . THR A 1 236 ? 66.752 43.289 61.311 1.00 70.94 235 THR A N 1
ATOM 1628 C CA . THR A 1 236 ? 68.148 43.379 60.927 1.00 71.06 235 THR A CA 1
ATOM 1629 C C . THR A 1 236 ? 68.313 43.700 59.471 1.00 72.40 235 THR A C 1
ATOM 1630 O O . THR A 1 236 ? 67.411 43.498 58.669 1.00 71.49 235 THR A O 1
ATOM 1634 N N . PHE A 1 237 ? 69.494 44.241 59.171 1.00 74.14 236 PHE A N 1
ATOM 1635 C CA . PHE A 1 237 ? 69.918 44.667 57.831 1.00 76.38 236 PHE A CA 1
ATOM 1636 C C . PHE A 1 237 ? 68.939 45.666 57.278 1.00 76.52 236 PHE A C 1
ATOM 1637 O O . PHE A 1 237 ? 68.590 45.606 56.109 1.00 78.08 236 PHE A O 1
ATOM 1645 N N . ALA A 1 238 ? 68.501 46.591 58.122 1.00 74.96 237 ALA A N 1
ATOM 1646 C CA . ALA A 1 238 ? 67.519 47.581 57.702 1.00 76.10 237 ALA A CA 1
ATOM 1647 C C . ALA A 1 238 ? 68.084 48.935 57.310 1.00 78.32 237 ALA A C 1
ATOM 1648 O O . ALA A 1 238 ? 68.817 49.570 58.104 1.00 78.84 237 ALA A O 1
ATOM 1650 N N . ASP A 1 239 ? 67.728 49.398 56.118 1.00 80.11 238 ASP A N 1
ATOM 1651 C CA . ASP A 1 239 ? 68.054 50.757 55.741 1.00 82.01 238 ASP A CA 1
ATOM 1652 C C . ASP A 1 239 ? 66.783 51.503 55.366 1.00 82.58 238 ASP A C 1
ATOM 1653 O O . ASP A 1 239 ? 66.215 51.343 54.290 1.00 84.52 238 ASP A O 1
ATOM 1658 N N . VAL A 1 240 ? 66.329 52.308 56.305 1.00 81.72 239 VAL A N 1
ATOM 1659 C CA . VAL A 1 240 ? 65.155 53.117 56.119 1.00 83.11 239 VAL A CA 1
ATOM 1660 C C . VAL A 1 240 ? 65.442 54.178 55.081 1.00 86.25 239 VAL A C 1
ATOM 1661 O O . VAL A 1 240 ? 66.285 55.035 55.286 1.00 86.86 239 VAL A O 1
ATOM 1665 N N . VAL A 1 241 ? 64.739 54.139 53.963 1.00 88.48 240 VAL A N 1
ATOM 1666 C CA . VAL A 1 241 ? 64.961 55.157 52.942 1.00 91.70 240 VAL A CA 1
ATOM 1667 C C . VAL A 1 241 ? 63.770 56.057 52.860 1.00 91.97 240 VAL A C 1
ATOM 1668 O O . VAL A 1 241 ? 63.716 56.926 52.033 1.00 94.84 240 VAL A O 1
ATOM 1672 N N . GLU A 1 242 ? 62.803 55.859 53.726 1.00 89.78 241 GLU A N 1
ATOM 1673 C CA . GLU A 1 242 ? 61.645 56.713 53.658 1.00 91.10 241 GLU A CA 1
ATOM 1674 C C . GLU A 1 242 ? 60.843 56.660 54.955 1.00 88.60 241 GLU A C 1
ATOM 1675 O O . GLU A 1 242 ? 60.644 55.588 55.537 1.00 85.16 241 GLU A O 1
ATOM 1681 N N . ILE A 1 243 ? 60.422 57.842 55.414 1.00 89.34 242 ILE A N 1
ATOM 1682 C CA . ILE A 1 243 ? 59.533 57.935 56.561 1.00 87.69 242 ILE A CA 1
ATOM 1683 C C . ILE A 1 243 ? 58.253 58.646 56.139 1.00 89.98 242 ILE A C 1
ATOM 1684 O O . ILE A 1 243 ? 58.198 59.886 56.029 1.00 91.22 242 ILE A O 1
ATOM 1689 N N . LYS A 1 244 ? 57.229 57.830 55.902 1.00 90.33 243 LYS A N 1
ATOM 1690 C CA . LYS A 1 244 ? 55.919 58.318 55.480 1.00 93.70 243 LYS A CA 1
ATOM 1691 C C . LYS A 1 244 ? 54.999 58.724 56.642 1.00 93.77 243 LYS A C 1
ATOM 1692 O O . LYS A 1 244 ? 55.176 58.305 57.785 1.00 91.57 243 LYS A O 1
ATOM 1698 N N . LYS A 1 245 ? 54.048 59.591 56.322 1.00 97.37 244 LYS A N 1
ATOM 1699 C CA . LYS A 1 245 ? 53.019 60.038 57.237 1.00 97.92 244 LYS A CA 1
ATOM 1700 C C . LYS A 1 245 ? 51.669 59.882 56.510 1.00 101.36 244 LYS A C 1
ATOM 1701 O O . LYS A 1 245 ? 51.279 60.691 55.658 1.00 104.26 244 LYS A O 1
ATOM 1707 N N . VAL A 1 246 ? 50.996 58.785 56.785 1.00 100.36 245 VAL A N 1
ATOM 1708 C CA . VAL A 1 246 ? 49.699 58.589 56.235 1.00 103.49 245 VAL A CA 1
ATOM 1709 C C . VAL A 1 246 ? 48.842 59.688 56.801 1.00 106.34 245 VAL A C 1
ATOM 1710 O O . VAL A 1 246 ? 48.154 60.375 56.084 1.00 109.73 245 VAL A O 1
ATOM 1714 N N . SER A 1 247 ? 48.903 59.860 58.106 1.00 105.54 246 SER A N 1
ATOM 1715 C CA . SER A 1 247 ? 48.157 60.905 58.776 1.00 108.95 246 SER A CA 1
ATOM 1716 C C . SER A 1 247 ? 48.933 61.286 60.019 1.00 107.35 246 SER A C 1
ATOM 1717 O O . SER A 1 247 ? 50.152 61.112 60.069 1.00 105.49 246 SER A O 1
ATOM 1720 N N . ASP A 1 248 ? 48.225 61.806 61.021 1.00 108.91 247 ASP A N 1
ATOM 1721 C CA . ASP A 1 248 ? 48.852 62.211 62.270 1.00 106.42 247 ASP A CA 1
ATOM 1722 C C . ASP A 1 248 ? 48.837 61.002 63.158 1.00 103.45 247 ASP A C 1
ATOM 1723 O O . ASP A 1 248 ? 47.765 60.530 63.541 1.00 104.81 247 ASP A O 1
ATOM 1728 N N . LYS A 1 249 ? 50.030 60.495 63.457 1.00 99.84 248 LYS A N 1
ATOM 1729 C CA . LYS A 1 249 ? 50.197 59.353 64.337 1.00 96.04 248 LYS A CA 1
ATOM 1730 C C . LYS A 1 249 ? 49.782 58.035 63.681 1.00 95.26 248 LYS A C 1
ATOM 1731 O O . LYS A 1 249 ? 49.188 57.151 64.322 1.00 93.64 248 LYS A O 1
ATOM 1737 N N . ASN A 1 250 ? 50.095 57.934 62.388 1.00 95.73 249 ASN A N 1
ATOM 1738 C CA . ASN A 1 250 ? 49.822 56.745 61.577 1.00 95.17 249 ASN A CA 1
ATOM 1739 C C . ASN A 1 250 ? 50.950 56.626 60.558 1.00 93.83 249 ASN A C 1
ATOM 1740 O O . ASN A 1 250 ? 50.720 56.651 59.352 1.00 94.55 249 ASN A O 1
ATOM 1745 N N . LEU A 1 251 ? 52.179 56.503 61.068 1.00 90.94 250 LEU A N 1
ATOM 1746 C CA . LEU A 1 251 ? 53.360 56.525 60.216 1.00 89.71 250 LEU A CA 1
ATOM 1747 C C . LEU A 1 251 ? 53.866 55.161 59.740 1.00 88.48 250 LEU A C 1
ATOM 1748 O O . LEU A 1 251 ? 53.552 54.085 60.306 1.00 86.91 250 LEU A O 1
ATOM 1753 N N . SER A 1 252 ? 54.672 55.235 58.681 1.00 88.81 251 SER A N 1
ATOM 1754 C CA . SER A 1 252 ? 55.224 54.055 58.033 1.00 87.39 251 SER A CA 1
ATOM 1755 C C . SER A 1 252 ? 56.711 54.204 57.777 1.00 85.57 251 SER A C 1
ATOM 1756 O O . SER A 1 252 ? 57.193 55.276 57.426 1.00 86.37 251 SER A O 1
ATOM 1759 N N . ILE A 1 253 ? 57.423 53.104 57.997 1.00 83.33 252 ILE A N 1
ATOM 1760 C CA . ILE A 1 253 ? 58.883 53.018 57.880 1.00 81.67 252 ILE A CA 1
ATOM 1761 C C . ILE A 1 253 ? 59.207 52.170 56.632 1.00 83.09 252 ILE A C 1
ATOM 1762 O O . ILE A 1 253 ? 58.755 51.011 56.528 1.00 82.45 252 ILE A O 1
ATOM 1767 N N . HIS A 1 254 ? 59.924 52.749 55.663 1.00 83.98 253 HIS A N 1
ATOM 1768 C CA . HIS A 1 254 ? 60.243 52.009 54.448 1.00 85.54 253 HIS A CA 1
ATOM 1769 C C . HIS A 1 254 ? 61.685 51.607 54.356 1.00 84.04 253 HIS A C 1
ATOM 1770 O O . HIS A 1 254 ? 62.530 52.440 54.438 1.00 84.87 253 HIS A O 1
ATOM 1777 N N . L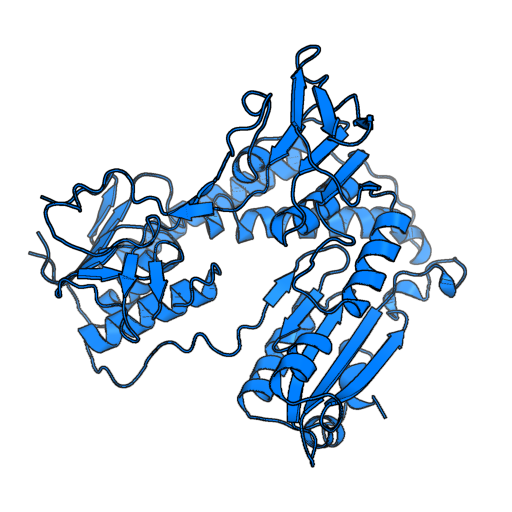EU A 1 255 ? 61.968 50.333 54.147 1.00 83.30 254 LEU A N 1
ATOM 1778 C CA . LEU A 1 255 ? 63.355 49.889 54.073 1.00 83.40 254 LEU A CA 1
ATOM 1779 C C . LEU A 1 255 ? 63.794 49.638 52.652 1.00 87.17 254 LEU A C 1
ATOM 1780 O O . LEU A 1 255 ? 62.975 49.482 51.725 1.00 90.12 254 LEU A O 1
ATOM 1785 N N . SER A 1 256 ? 65.095 49.615 52.427 1.00 88.30 255 SER A N 1
ATOM 1786 C CA . SER A 1 256 ? 65.544 49.518 51.048 1.00 91.27 255 SER A CA 1
ATOM 1787 C C . SER A 1 256 ? 65.369 48.148 50.385 1.00 91.61 255 SER A C 1
ATOM 1788 O O . SER A 1 256 ? 65.596 48.010 49.199 1.00 94.15 255 SER A O 1
ATOM 1791 N N . ASP A 1 257 ? 64.936 47.147 51.127 1.00 89.41 256 ASP A N 1
ATOM 1792 C CA . ASP A 1 257 ? 64.842 45.806 50.575 1.00 91.32 256 ASP A CA 1
ATOM 1793 C C . ASP A 1 257 ? 63.438 45.263 50.324 1.00 91.86 256 ASP A C 1
ATOM 1794 O O . ASP A 1 257 ? 63.280 44.103 49.940 1.00 92.59 256 ASP A O 1
ATOM 1799 N N . GLY A 1 258 ? 62.422 46.088 50.488 1.00 91.86 257 GLY A N 1
ATOM 1800 C CA . GLY A 1 258 ? 61.073 45.585 50.287 1.00 91.85 257 GLY A CA 1
ATOM 1801 C C . GLY A 1 258 ? 60.265 45.513 51.582 1.00 88.29 257 GLY A C 1
ATOM 1802 O O . GLY A 1 258 ? 59.045 45.661 51.538 1.00 88.79 257 GLY A O 1
ATOM 1803 N N . ARG A 1 259 ? 60.904 45.325 52.735 1.00 84.61 258 ARG A N 1
ATOM 1804 C CA . ARG A 1 259 ? 60.092 45.292 53.953 1.00 82.26 258 ARG A CA 1
ATOM 1805 C C . ARG A 1 259 ? 59.499 46.657 54.231 1.00 82.23 258 ARG A C 1
ATOM 1806 O O . ARG A 1 259 ? 60.197 47.654 54.129 1.00 82.50 258 ARG A O 1
ATOM 1814 N N . ILE A 1 260 ? 58.206 46.682 54.554 1.00 82.72 259 ILE A N 1
ATOM 1815 C CA . ILE A 1 260 ? 57.483 47.878 54.988 1.00 83.91 259 ILE A CA 1
ATOM 1816 C C . ILE A 1 260 ? 56.886 47.612 56.384 1.00 82.93 259 ILE A C 1
ATOM 1817 O O . ILE A 1 260 ? 56.566 46.455 56.722 1.00 83.34 259 ILE A O 1
ATOM 1822 N N . TYR A 1 261 ? 56.787 48.663 57.205 1.00 82.10 260 TYR A N 1
ATOM 1823 C CA . TYR A 1 261 ? 56.378 48.551 58.620 1.00 79.73 260 TYR A CA 1
ATOM 1824 C C . TYR A 1 261 ? 55.453 49.705 58.968 1.00 80.88 260 TYR A C 1
ATOM 1825 O O . TYR A 1 261 ? 55.891 50.853 59.056 1.00 81.14 260 TYR A O 1
ATOM 1834 N N . GLU A 1 262 ? 54.166 49.407 59.125 1.00 81.63 261 GLU A N 1
ATOM 1835 C CA . GLU A 1 262 ? 53.167 50.458 59.288 1.00 83.02 261 GLU A CA 1
ATOM 1836 C C . GLU A 1 262 ? 52.737 50.731 60.713 1.00 81.69 261 GLU A C 1
ATOM 1837 O O . GLU A 1 262 ? 53.206 50.095 61.672 1.00 79.17 261 GLU A O 1
ATOM 1843 N N . HIS A 1 263 ? 51.861 51.727 60.825 1.00 83.19 262 HIS A N 1
ATOM 1844 C CA . HIS A 1 263 ? 51.221 52.099 62.088 1.00 82.66 262 HIS A CA 1
ATOM 1845 C C . HIS A 1 263 ? 52.087 52.507 63.279 1.00 79.76 262 HIS A C 1
ATOM 1846 O O . HIS A 1 263 ? 51.917 51.966 64.323 1.00 78.82 262 HIS A O 1
ATOM 1853 N N . PHE A 1 264 ? 52.960 53.493 63.115 1.00 79.32 263 PHE A N 1
ATOM 1854 C CA . PHE A 1 264 ? 53.769 54.067 64.195 1.00 77.88 263 PHE A CA 1
ATOM 1855 C C . PHE A 1 264 ? 53.262 55.483 64.599 1.00 80.52 263 PHE A C 1
ATOM 1856 O O . PHE A 1 264 ? 53.102 56.364 63.720 1.00 83.35 263 PHE A O 1
ATOM 1864 N N . ASP A 1 265 ? 53.005 55.732 65.899 1.00 79.83 264 ASP A N 1
ATOM 1865 C CA . ASP A 1 265 ? 52.615 57.085 66.290 1.00 81.41 264 ASP A CA 1
ATOM 1866 C C . ASP A 1 265 ? 53.894 57.890 66.378 1.00 80.07 264 ASP A C 1
ATOM 1867 O O . ASP A 1 265 ? 53.916 59.057 65.953 1.00 83.69 264 ASP A O 1
ATOM 1872 N N . HIS A 1 266 ? 54.953 57.290 66.905 1.00 75.35 265 HIS A N 1
ATOM 1873 C CA . HIS A 1 266 ? 56.260 57.937 66.872 1.00 74.03 265 HIS A CA 1
ATOM 1874 C C . HIS A 1 266 ? 57.412 57.070 66.289 1.00 72.65 265 HIS A C 1
ATOM 1875 O O . HIS A 1 266 ? 57.636 55.895 66.661 1.00 70.28 265 HIS A O 1
ATOM 1882 N N . VAL A 1 267 ? 58.144 57.675 65.359 1.00 74.58 266 VAL A N 1
ATOM 1883 C CA . VAL A 1 267 ? 59.391 57.104 64.879 1.00 74.20 266 VAL A CA 1
ATOM 1884 C C . VAL A 1 267 ? 60.446 58.016 65.496 1.00 74.69 266 VAL A C 1
ATOM 1885 O O . VAL A 1 267 ? 60.371 59.259 65.398 1.00 76.68 266 VAL A O 1
ATOM 1889 N N . ILE A 1 268 ? 61.379 57.374 66.191 1.00 73.47 267 ILE A N 1
ATOM 1890 C CA . ILE A 1 268 ? 62.463 58.030 66.905 1.00 73.43 267 ILE A CA 1
ATOM 1891 C C . ILE A 1 268 ? 63.740 57.738 66.205 1.00 73.65 267 ILE A C 1
ATOM 1892 O O . ILE A 1 268 ? 64.070 56.581 65.989 1.00 71.73 267 ILE A O 1
ATOM 1897 N N . TYR A 1 269 ? 64.516 58.776 65.933 1.00 76.30 268 TYR A N 1
ATOM 1898 C CA . TYR A 1 269 ? 65.811 58.536 65.330 1.00 77.86 268 TYR A CA 1
ATOM 1899 C C . TYR A 1 269 ? 66.929 58.630 66.327 1.00 78.22 268 TYR A C 1
ATOM 1900 O O . TYR A 1 269 ? 67.201 59.676 66.918 1.00 79.25 268 TYR A O 1
ATOM 1909 N N . CYS A 1 270 ? 67.597 57.515 66.503 1.00 77.94 269 CYS A N 1
ATOM 1910 C CA . CYS A 1 270 ? 68.682 57.543 67.437 1.00 79.61 269 CYS A CA 1
ATOM 1911 C C . CYS A 1 270 ? 69.938 57.381 66.701 1.00 81.10 269 CYS A C 1
ATOM 1912 O O . CYS A 1 270 ? 70.597 56.362 66.822 1.00 80.27 269 CYS A O 1
ATOM 1915 N N . VAL A 1 271 ? 70.279 58.430 65.970 1.00 84.60 270 VAL A N 1
ATOM 1916 C CA . VAL A 1 271 ? 71.418 58.406 65.075 1.00 86.99 270 VAL A CA 1
ATOM 1917 C C . VAL A 1 271 ? 72.741 58.598 65.767 1.00 87.97 270 VAL A C 1
ATOM 1918 O O . VAL A 1 271 ? 73.686 57.853 65.514 1.00 89.29 270 VAL A O 1
ATOM 1922 N N . GLY A 1 272 ? 72.812 59.618 66.614 1.00 88.31 271 GLY A N 1
ATOM 1923 C CA . GLY A 1 272 ? 74.029 59.941 67.334 1.00 88.11 271 GLY A CA 1
ATOM 1924 C C . GLY A 1 272 ? 73.906 61.397 67.686 1.00 89.64 271 GLY A C 1
ATOM 1925 O O . GLY A 1 272 ? 72.885 62.000 67.439 1.00 90.10 271 GLY A O 1
ATOM 1926 N N . ARG A 1 273 ? 74.936 61.994 68.262 1.00 91.37 272 ARG A N 1
ATOM 1927 C CA . ARG A 1 273 ? 74.834 63.415 68.563 1.00 92.36 272 ARG A CA 1
ATOM 1928 C C . ARG A 1 273 ? 76.081 64.188 68.159 1.00 94.78 272 ARG A C 1
ATOM 1929 O O . ARG A 1 273 ? 77.188 63.655 68.160 1.00 95.60 272 ARG A O 1
ATOM 1937 N N . SER A 1 274 ? 75.866 65.461 67.840 1.00 96.34 273 SER A N 1
ATOM 1938 C CA . SER A 1 274 ? 76.882 66.395 67.357 1.00 98.43 273 SER A CA 1
ATOM 1939 C C . SER A 1 274 ? 76.989 67.687 68.192 1.00 99.12 273 SER A C 1
ATOM 1940 O O . SER A 1 274 ? 75.997 68.308 68.546 1.00 98.29 273 SER A O 1
ATOM 1943 N N . PRO A 1 275 ? 78.214 68.138 68.418 1.00 101.09 274 PRO A N 1
ATOM 1944 C CA . PRO A 1 275 ? 78.508 69.296 69.262 1.00 102.69 274 PRO A CA 1
ATOM 1945 C C . PRO A 1 275 ? 77.727 70.562 69.017 1.00 104.90 274 PRO A C 1
ATOM 1946 O O . PRO A 1 275 ? 77.566 71.008 67.881 1.00 107.50 274 PRO A O 1
ATOM 1950 N N . ASP A 1 276 ? 77.327 71.189 70.101 1.00 104.65 275 ASP A N 1
ATOM 1951 C CA . ASP A 1 276 ? 76.712 72.508 69.981 1.00 106.25 275 ASP A CA 1
ATOM 1952 C C . ASP A 1 276 ? 77.844 73.503 69.698 1.00 110.45 275 ASP A C 1
ATOM 1953 O O . ASP A 1 276 ? 78.308 74.206 70.591 1.00 111.52 275 ASP A O 1
ATOM 1958 N N . THR A 1 277 ? 78.336 73.516 68.435 1.00 105.12 276 THR A N 1
ATOM 1959 C CA . THR A 1 277 ? 79.530 74.335 68.033 1.00 106.93 276 THR A CA 1
ATOM 1960 C C . THR A 1 277 ? 79.280 75.309 66.863 1.00 111.32 276 THR A C 1
ATOM 1961 O O . THR A 1 277 ? 80.043 76.237 66.647 1.00 113.65 276 THR A O 1
ATOM 1965 N N . GLU A 1 278 ? 78.208 75.066 66.119 1.00 113.33 277 GLU A N 1
ATOM 1966 C CA . GLU A 1 278 ? 77.816 75.840 64.931 1.00 118.01 277 GLU A CA 1
ATOM 1967 C C . GLU A 1 278 ? 78.000 77.355 64.952 1.00 119.93 277 GLU A C 1
ATOM 1968 O O . GLU A 1 278 ? 78.644 77.886 64.059 1.00 123.61 277 GLU A O 1
ATOM 1974 N N . ASN A 1 279 ? 77.406 78.065 65.909 1.00 117.89 278 ASN A N 1
ATOM 1975 C CA . ASN A 1 279 ? 77.682 79.507 66.013 1.00 119.94 278 ASN A CA 1
ATOM 1976 C C . ASN A 1 279 ? 78.192 79.954 67.374 1.00 116.04 278 ASN A C 1
ATOM 1977 O O . ASN A 1 279 ? 77.423 80.395 68.220 1.00 114.91 278 ASN A O 1
ATOM 1982 N N . LEU A 1 280 ? 79.498 79.832 67.574 1.00 114.33 279 LEU A N 1
ATOM 1983 C CA . LEU A 1 280 ? 80.125 80.274 68.811 1.00 110.98 279 LEU A CA 1
ATOM 1984 C C . LEU A 1 280 ? 81.034 81.478 68.476 1.00 113.83 279 LEU A C 1
ATOM 1985 O O . LEU A 1 280 ? 81.735 82.025 69.336 1.00 112.44 279 LEU A O 1
ATOM 1990 N N . LYS A 1 281 ? 80.972 81.882 67.208 1.00 118.09 280 LYS A N 1
ATOM 1991 C CA . LYS A 1 281 ? 81.791 82.965 66.663 1.00 121.73 280 LYS A CA 1
ATOM 1992 C C . LYS A 1 281 ? 83.227 82.575 66.972 1.00 119.80 280 LYS A C 1
ATOM 1993 O O . LYS A 1 281 ? 84.014 83.361 67.472 1.00 120.53 280 LYS A O 1
ATOM 1999 N N . LEU A 1 282 ? 83.542 81.321 66.670 1.00 118.20 281 LEU A N 1
ATOM 2000 C CA . LEU A 1 282 ? 84.851 80.733 66.924 1.00 116.48 281 LEU A CA 1
ATOM 2001 C C . LEU A 1 282 ? 85.887 80.834 65.795 1.00 120.48 281 LEU A C 1
ATOM 2002 O O . LEU A 1 282 ? 87.055 81.038 66.062 1.00 120.84 281 LEU A O 1
ATOM 2007 N N . GLU A 1 283 ? 85.470 80.645 64.544 1.00 123.82 282 GLU A N 1
ATOM 2008 C CA . GLU A 1 283 ? 86.414 80.566 63.427 1.00 127.60 282 GLU A CA 1
ATOM 2009 C C . GLU A 1 283 ? 87.468 81.660 63.482 1.00 129.86 282 GLU A C 1
ATOM 2010 O O . GLU A 1 283 ? 88.676 81.388 63.375 1.00 130.47 282 GLU A O 1
ATOM 2016 N N . LYS A 1 284 ? 87.015 82.900 63.643 1.00 130.98 283 LYS A N 1
ATOM 2017 C CA . LYS A 1 284 ? 87.957 83.992 63.732 1.00 133.40 283 LYS A CA 1
ATOM 2018 C C . LYS A 1 284 ? 88.787 83.795 64.970 1.00 129.39 283 LYS A C 1
ATOM 2019 O O . LYS A 1 284 ? 89.003 84.725 65.732 1.00 129.20 283 LYS A O 1
ATOM 2025 N N . LEU A 1 285 ? 89.242 82.566 65.166 1.00 126.42 284 LEU A N 1
ATOM 2026 C CA . LEU A 1 285 ? 90.132 82.253 66.264 1.00 123.28 284 LEU A CA 1
ATOM 2027 C C . LEU A 1 285 ? 90.998 81.075 65.906 1.00 123.21 284 LEU A C 1
ATOM 2028 O O . LEU A 1 285 ? 91.813 80.632 66.694 1.00 121.46 284 LEU A O 1
ATOM 2033 N N . ASN A 1 286 ? 90.817 80.548 64.713 1.00 125.94 285 ASN A N 1
ATOM 2034 C CA . ASN A 1 286 ? 91.668 79.456 64.304 1.00 127.21 285 ASN A CA 1
ATOM 2035 C C . ASN A 1 286 ? 91.723 78.323 65.348 1.00 123.14 285 ASN A C 1
ATOM 2036 O O . ASN A 1 286 ? 92.739 77.636 65.465 1.00 123.57 285 ASN A O 1
ATOM 2041 N N . VAL A 1 287 ? 90.641 78.149 66.116 1.00 119.20 286 VAL A N 1
ATOM 2042 C CA . VAL A 1 287 ? 90.537 77.068 67.085 1.00 115.04 286 VAL A CA 1
ATOM 2043 C C . VAL A 1 287 ? 90.161 75.901 66.198 1.00 115.98 286 VAL A C 1
ATOM 2044 O O . VAL A 1 287 ? 89.288 76.058 65.355 1.00 118.28 286 VAL A O 1
ATOM 2048 N N . GLU A 1 288 ? 90.811 74.749 66.344 1.00 114.89 287 GLU A N 1
ATOM 2049 C CA . GLU A 1 288 ? 90.598 73.676 65.375 1.00 116.43 287 GLU A CA 1
ATOM 2050 C C . GLU A 1 288 ? 89.254 72.941 65.497 1.00 113.82 287 GLU A C 1
ATOM 2051 O O . GLU A 1 288 ? 88.610 72.959 66.543 1.00 110.07 287 GLU A O 1
ATOM 2057 N N . THR A 1 289 ? 88.862 72.279 64.409 1.00 116.25 288 THR A N 1
ATOM 2058 C CA . THR A 1 289 ? 87.568 71.613 64.288 1.00 114.93 288 THR A CA 1
ATOM 2059 C C . THR A 1 289 ? 87.619 70.389 63.371 1.00 116.84 288 THR A C 1
ATOM 2060 O O . THR A 1 289 ? 87.898 70.531 62.190 1.00 121.50 288 THR A O 1
ATOM 2064 N N . ASN A 1 290 ? 87.371 69.187 63.889 1.00 113.68 289 ASN A N 1
ATOM 2065 C CA . ASN A 1 290 ? 87.364 68.022 62.996 1.00 115.92 289 ASN A CA 1
ATOM 2066 C C . ASN A 1 290 ? 86.053 67.960 62.206 1.00 117.97 289 ASN A C 1
ATOM 2067 O O . ASN A 1 290 ? 86.049 68.169 60.983 1.00 123.27 289 ASN A O 1
ATOM 2072 N N . ASN A 1 291 ? 84.958 67.652 62.897 1.00 114.18 290 ASN A N 1
ATOM 2073 C CA . ASN A 1 291 ? 83.629 67.713 62.305 1.00 115.02 290 ASN A CA 1
ATOM 2074 C C . ASN A 1 291 ? 82.781 68.323 63.379 1.00 110.82 290 ASN A C 1
ATOM 2075 O O . ASN A 1 291 ? 81.863 67.679 63.924 1.00 107.61 290 ASN A O 1
ATOM 2080 N N . ASN A 1 292 ? 83.130 69.570 63.685 1.00 109.87 291 ASN A N 1
ATOM 2081 C CA . ASN A 1 292 ? 82.515 70.358 64.747 1.00 105.75 291 ASN A CA 1
ATOM 2082 C C . ASN A 1 292 ? 83.052 70.081 66.152 1.00 100.62 291 ASN A C 1
ATOM 2083 O O . ASN A 1 292 ? 82.965 70.937 67.020 1.00 98.57 291 ASN A O 1
ATOM 2088 N N . TYR A 1 293 ? 83.646 68.917 66.373 1.00 98.96 292 TYR A N 1
ATOM 2089 C CA . TYR A 1 293 ? 84.226 68.655 67.681 1.00 95.28 292 TYR A CA 1
ATOM 2090 C C . TYR A 1 293 ? 85.489 69.477 67.860 1.00 96.56 292 TYR A C 1
ATOM 2091 O O . TYR A 1 293 ? 86.343 69.544 66.973 1.00 99.92 292 TYR A O 1
ATOM 2100 N N . ILE A 1 294 ? 85.598 70.105 69.024 1.00 94.27 293 ILE A N 1
ATOM 2101 C CA . ILE A 1 294 ? 86.762 70.880 69.405 1.00 94.42 293 ILE A CA 1
ATOM 2102 C C . ILE A 1 294 ? 87.882 69.940 69.868 1.00 94.29 293 ILE A C 1
ATOM 2103 O O . ILE A 1 294 ? 87.709 69.175 70.831 1.00 92.46 293 ILE A O 1
ATOM 2108 N N . VAL A 1 295 ? 89.010 69.991 69.158 1.00 97.60 294 VAL A N 1
ATOM 2109 C CA . VAL A 1 295 ? 90.222 69.212 69.431 1.00 98.64 294 VAL A CA 1
ATOM 2110 C C . VAL A 1 295 ? 90.995 69.779 70.611 1.00 97.55 294 VAL A C 1
ATOM 2111 O O . VAL A 1 295 ? 91.060 70.975 70.791 1.00 97.93 294 VAL A O 1
ATOM 2115 N N . VAL A 1 296 ? 91.599 68.888 71.388 1.00 96.69 295 VAL A N 1
ATOM 2116 C CA . VAL A 1 296 ? 92.397 69.230 72.544 1.00 96.09 295 VAL A CA 1
ATOM 2117 C C . VAL A 1 296 ? 93.402 68.131 72.856 1.00 97.43 295 VAL A C 1
ATOM 2118 O O . VAL A 1 296 ? 93.452 67.088 72.202 1.00 98.29 295 VAL A O 1
ATOM 2122 N N . ASP A 1 297 ? 94.181 68.368 73.900 1.00 97.96 296 ASP A N 1
ATOM 2123 C CA . ASP A 1 297 ? 95.249 67.472 74.280 1.00 99.82 296 ASP A CA 1
ATOM 2124 C C . ASP A 1 297 ? 94.973 66.792 75.595 1.00 97.38 296 ASP A C 1
ATOM 2125 O O . ASP A 1 297 ? 93.961 67.033 76.217 1.00 94.21 296 ASP A O 1
ATOM 2130 N N . GLU A 1 298 ? 95.907 65.951 76.011 1.00 99.78 297 GLU A N 1
ATOM 2131 C CA . GLU A 1 298 ? 95.865 65.338 77.319 1.00 99.29 297 GLU A CA 1
ATOM 2132 C C . GLU A 1 298 ? 95.371 66.350 78.379 1.00 97.62 297 GLU A C 1
ATOM 2133 O O . GLU A 1 298 ? 94.778 65.961 79.382 1.00 95.64 297 GLU A O 1
ATOM 2139 N N . ASN A 1 299 ? 95.622 67.640 78.171 1.00 98.92 298 ASN A N 1
ATOM 2140 C CA . ASN A 1 299 ? 95.245 68.626 79.178 1.00 98.22 298 ASN A CA 1
ATOM 2141 C C . ASN A 1 299 ? 93.970 69.381 78.881 1.00 95.82 298 ASN A C 1
ATOM 2142 O O . ASN A 1 299 ? 93.532 70.215 79.681 1.00 95.27 298 ASN A O 1
ATOM 2147 N N . GLN A 1 300 ? 93.370 69.086 77.735 1.00 94.74 299 GLN A N 1
ATOM 2148 C CA . GLN A 1 300 ? 92.135 69.746 77.346 1.00 92.43 299 GLN A CA 1
ATOM 2149 C C . GLN A 1 300 ? 92.367 71.193 76.810 1.00 94.16 299 GLN A C 1
ATOM 2150 O O . GLN A 1 300 ? 91.469 72.025 76.770 1.00 92.84 299 GLN A O 1
ATOM 2156 N N . ARG A 1 301 ? 93.586 71.469 76.371 1.00 97.35 300 ARG A N 1
ATOM 2157 C CA . ARG A 1 301 ? 93.924 72.783 75.842 1.00 99.27 300 ARG A CA 1
ATOM 2158 C C . ARG A 1 301 ? 93.617 72.901 74.354 1.00 99.86 300 ARG A C 1
ATOM 2159 O O . ARG A 1 301 ? 93.807 71.951 73.596 1.00 99.92 300 ARG A O 1
ATOM 2167 N N . THR A 1 302 ? 93.150 74.061 73.922 1.00 99.94 301 THR A N 1
ATOM 2168 C CA . THR A 1 302 ? 92.881 74.208 72.517 1.00 101.94 301 THR A CA 1
ATOM 2169 C C . THR A 1 302 ? 94.163 74.440 71.731 1.00 105.74 301 THR A C 1
ATOM 2170 O O . THR A 1 302 ? 95.288 74.244 72.222 1.00 106.35 301 THR A O 1
ATOM 2174 N N . SER A 1 303 ? 93.971 74.851 70.486 1.00 107.65 302 SER A N 1
ATOM 2175 C CA . SER A 1 303 ? 95.069 75.251 69.652 1.00 111.86 302 SER A CA 1
ATOM 2176 C C . SER A 1 303 ? 95.467 76.567 70.275 1.00 112.12 302 SER A C 1
ATOM 2177 O O . SER A 1 303 ? 96.634 76.897 70.391 1.00 114.07 302 SER A O 1
ATOM 2180 N N . VAL A 1 304 ? 94.448 77.289 70.704 1.00 109.75 303 VAL A N 1
ATOM 2181 C CA . VAL A 1 304 ? 94.597 78.558 71.362 1.00 110.39 303 VAL A CA 1
ATOM 2182 C C . VAL A 1 304 ? 94.654 78.303 72.855 1.00 107.71 303 VAL A C 1
ATOM 2183 O O . VAL A 1 304 ? 93.801 77.638 73.406 1.00 104.31 303 VAL A O 1
ATOM 2187 N N . ASN A 1 305 ? 95.669 78.834 73.518 1.00 109.68 304 ASN A N 1
ATOM 2188 C CA . ASN A 1 305 ? 95.766 78.622 74.948 1.00 107.35 304 ASN A CA 1
ATOM 2189 C C . ASN A 1 305 ? 94.859 79.574 75.660 1.00 104.78 304 ASN A C 1
ATOM 2190 O O . ASN A 1 305 ? 94.265 80.439 75.036 1.00 105.50 304 ASN A O 1
ATOM 2195 N N . ASN A 1 306 ? 94.773 79.460 76.972 1.00 101.91 305 ASN A N 1
ATOM 2196 C CA . ASN A 1 306 ? 93.783 80.255 77.667 1.00 99.61 305 ASN A CA 1
ATOM 2197 C C . ASN A 1 306 ? 92.405 79.561 77.510 1.00 96.17 305 ASN A C 1
ATOM 2198 O O . ASN A 1 306 ? 91.645 79.466 78.476 1.00 93.19 305 ASN A O 1
ATOM 2203 N N . ILE A 1 307 ? 92.132 79.031 76.314 1.00 95.71 306 ILE A N 1
ATOM 2204 C CA . ILE A 1 307 ? 90.849 78.412 76.008 1.00 93.51 306 ILE A CA 1
ATOM 2205 C C . ILE A 1 307 ? 90.854 76.874 76.091 1.00 92.43 306 ILE A C 1
ATOM 2206 O O . ILE A 1 307 ? 91.620 76.218 75.385 1.00 94.15 306 ILE A O 1
ATOM 2211 N N . TYR A 1 308 ? 89.996 76.303 76.932 1.00 90.01 307 TYR A N 1
ATOM 2212 C CA . TYR A 1 308 ? 89.970 74.843 77.110 1.00 89.84 307 TYR A CA 1
ATOM 2213 C C . TYR A 1 308 ? 88.634 74.099 76.811 1.00 87.15 307 TYR A C 1
ATOM 2214 O O . TYR A 1 308 ? 87.570 74.693 76.640 1.00 85.94 307 TYR A O 1
ATOM 2223 N N . ALA A 1 309 ? 88.693 72.781 76.767 1.00 86.23 308 ALA A N 1
ATOM 2224 C CA . ALA A 1 309 ? 87.468 72.069 76.426 1.00 85.59 308 ALA A CA 1
ATOM 2225 C C . ALA A 1 309 ? 87.270 70.648 76.964 1.00 83.21 308 ALA A C 1
ATOM 2226 O O . ALA A 1 309 ? 88.064 69.748 76.718 1.00 84.88 308 ALA A O 1
ATOM 2228 N N . VAL A 1 310 ? 86.206 70.461 77.706 1.00 80.63 309 VAL A N 1
ATOM 2229 C CA . VAL A 1 310 ? 85.808 69.107 78.081 1.00 79.18 309 VAL A CA 1
ATOM 2230 C C . VAL A 1 310 ? 84.344 68.916 77.708 1.00 77.90 309 VAL A C 1
ATOM 2231 O O . VAL A 1 310 ? 83.660 69.822 77.240 1.00 77.76 309 VAL A O 1
ATOM 2235 N N . GLY A 1 311 ? 83.854 67.725 77.971 1.00 77.39 310 GLY A N 1
ATOM 2236 C CA . GLY A 1 311 ? 82.485 67.389 77.668 1.00 77.18 310 GLY A CA 1
ATOM 2237 C C . GLY A 1 311 ? 82.480 66.775 76.305 1.00 78.63 310 GLY A C 1
ATOM 2238 O O . GLY A 1 311 ? 83.374 67.056 75.525 1.00 80.89 310 GLY A O 1
ATOM 2239 N N . ASP A 1 312 ? 81.472 65.975 75.993 1.00 77.54 311 ASP A N 1
ATOM 2240 C CA . ASP A 1 312 ? 81.491 65.332 74.690 1.00 79.79 311 ASP A CA 1
ATOM 2241 C C . ASP A 1 312 ? 81.517 66.264 73.460 1.00 81.96 311 ASP A C 1
ATOM 2242 O O . ASP A 1 312 ? 81.738 65.812 72.362 1.00 84.21 311 ASP A O 1
ATOM 2247 N N . CYS A 1 313 ? 81.379 67.566 73.691 1.00 81.78 312 CYS A N 1
ATOM 2248 C CA . CYS A 1 313 ? 81.469 68.597 72.689 1.00 83.37 312 CYS A CA 1
ATOM 2249 C C . CYS A 1 313 ? 82.885 68.671 72.142 1.00 86.03 312 CYS A C 1
ATOM 2250 O O . CYS A 1 313 ? 83.144 69.377 71.136 1.00 88.46 312 CYS A O 1
ATOM 2253 N N . CYS A 1 314 ? 83.814 67.996 72.826 1.00 84.80 313 CYS A N 1
ATOM 2254 C CA . CYS A 1 314 ? 85.194 67.948 72.374 1.00 87.72 313 CYS A CA 1
ATOM 2255 C C . CYS A 1 314 ? 85.675 66.563 71.961 1.00 87.84 313 CYS A C 1
ATOM 2256 O O . CYS A 1 314 ? 84.934 65.609 72.006 1.00 86.37 313 CYS A O 1
ATOM 2259 N N . MET A 1 315 ? 86.913 66.491 71.488 1.00 90.71 314 MET A N 1
ATOM 2260 C CA . MET A 1 315 ? 87.563 65.238 71.107 1.00 91.65 314 MET A CA 1
ATOM 2261 C C . MET A 1 315 ? 89.000 65.255 71.597 1.00 92.41 314 MET A C 1
ATOM 2262 O O . MET A 1 315 ? 89.772 66.183 71.303 1.00 94.42 314 MET A O 1
ATOM 2267 N N . VAL A 1 316 ? 89.364 64.238 72.358 1.00 90.72 315 VAL A N 1
ATOM 2268 C CA . VAL A 1 316 ? 90.695 64.213 72.940 1.00 91.24 315 VAL A CA 1
ATOM 2269 C C . VAL A 1 316 ? 91.695 63.455 72.089 1.00 94.22 315 VAL A C 1
ATOM 2270 O O . VAL A 1 316 ? 91.401 62.382 71.575 1.00 93.48 315 VAL A O 1
ATOM 2274 N N . LYS A 1 317 ? 92.868 64.068 71.930 1.00 96.93 316 LYS A N 1
ATOM 2275 C CA . LYS A 1 317 ? 94.002 63.505 71.217 1.00 100.90 316 LYS A CA 1
ATOM 2276 C C . LYS A 1 317 ? 95.194 64.461 71.234 1.00 103.96 316 LYS A C 1
ATOM 2277 O O . LYS A 1 317 ? 95.953 64.549 72.208 1.00 103.83 316 LYS A O 1
ATOM 2278 N N . PHE A 1 348 ? 92.563 60.646 68.851 1.00 106.60 347 PHE A N 1
ATOM 2279 C CA . PHE A 1 348 ? 91.378 61.341 69.342 1.00 102.88 347 PHE A CA 1
ATOM 2280 C C . PHE A 1 348 ? 90.230 60.467 69.810 1.00 100.00 347 PHE A C 1
ATOM 2281 O O . PHE A 1 348 ? 89.666 59.741 69.006 1.00 100.71 347 PHE A O 1
ATOM 2282 N N . TYR A 1 349 ? 89.921 60.528 71.116 1.00 96.81 348 TYR A N 1
ATOM 2283 C CA . TYR A 1 349 ? 88.761 59.883 71.750 1.00 93.33 348 TYR A CA 1
ATOM 2284 C C . TYR A 1 349 ? 87.702 60.955 71.824 1.00 90.84 348 TYR A C 1
ATOM 2285 O O . TYR A 1 349 ? 88.054 62.144 71.915 1.00 90.79 348 TYR A O 1
ATOM 2294 N N . ASN A 1 350 ? 86.423 60.557 71.811 1.00 88.27 349 ASN A N 1
ATOM 2295 C CA . ASN A 1 350 ? 85.328 61.477 72.116 1.00 85.60 349 ASN A CA 1
ATOM 2296 C C . ASN A 1 350 ? 84.830 61.025 73.486 1.00 82.43 349 ASN A C 1
ATOM 2297 O O . ASN A 1 350 ? 85.210 61.628 74.488 1.00 81.75 349 ASN A O 1
ATOM 2302 N N . VAL A 1 351 ? 84.060 59.935 73.529 1.00 80.66 350 VAL A N 1
ATOM 2303 C CA . VAL A 1 351 ? 83.529 59.307 74.769 1.00 77.66 350 VAL A CA 1
ATOM 2304 C C . VAL A 1 351 ? 82.456 60.073 75.526 1.00 75.23 350 VAL A C 1
ATOM 2305 O O . VAL A 1 351 ? 82.751 60.742 76.474 1.00 73.75 350 VAL A O 1
ATOM 2309 N N . GLN A 1 352 ? 81.196 59.918 75.145 1.00 74.95 351 GLN A N 1
ATOM 2310 C CA . GLN A 1 352 ? 80.161 60.750 75.731 1.00 73.96 351 GLN A CA 1
ATOM 2311 C C . GLN A 1 352 ? 79.439 60.154 76.926 1.00 71.78 351 GLN A C 1
ATOM 2312 O O . GLN A 1 352 ? 78.386 59.534 76.779 1.00 71.56 351 GLN A O 1
ATOM 2318 N N . LEU A 1 353 ? 80.008 60.376 78.104 1.00 70.71 352 LEU A N 1
ATOM 2319 C CA . LEU A 1 353 ? 79.529 59.837 79.363 1.00 68.82 352 LEU A CA 1
ATOM 2320 C C . LEU A 1 353 ? 79.700 60.868 80.445 1.00 68.91 352 LEU A C 1
ATOM 2321 O O . LEU A 1 353 ? 80.714 61.599 80.525 1.00 70.92 352 LEU A O 1
ATOM 2326 N N . THR A 1 354 ? 78.716 60.938 81.313 1.00 67.46 353 THR A N 1
ATOM 2327 C CA . THR A 1 354 ? 78.708 62.015 82.279 1.00 67.56 353 THR A CA 1
ATOM 2328 C C . THR A 1 354 ? 79.964 62.052 83.176 1.00 68.07 353 THR A C 1
ATOM 2329 O O . THR A 1 354 ? 80.598 63.109 83.351 1.00 68.28 353 THR A O 1
ATOM 2333 N N . PRO A 1 355 ? 80.337 60.886 83.706 1.00 66.53 354 PRO A N 1
ATOM 2334 C CA . PRO A 1 355 ? 81.445 60.799 84.650 1.00 66.38 354 PRO A CA 1
ATOM 2335 C C . PRO A 1 355 ? 82.762 61.148 83.960 1.00 67.86 354 PRO A C 1
ATOM 2336 O O . PRO A 1 355 ? 83.716 61.648 84.582 1.00 70.10 354 PRO A O 1
ATOM 2340 N N . VAL A 1 356 ? 82.847 60.939 82.668 1.00 67.07 355 VAL A N 1
ATOM 2341 C CA . VAL A 1 356 ? 84.091 61.336 82.047 1.00 68.89 355 VAL A CA 1
ATOM 2342 C C . VAL A 1 356 ? 84.203 62.846 82.001 1.00 68.79 355 VAL A C 1
ATOM 2343 O O . VAL A 1 356 ? 85.159 63.378 82.467 1.00 70.95 355 VAL A O 1
ATOM 2347 N N . ALA A 1 357 ? 83.199 63.539 81.483 1.00 68.53 356 ALA A N 1
ATOM 2348 C CA . ALA A 1 357 ? 83.170 64.986 81.525 1.00 68.74 356 ALA A CA 1
ATOM 2349 C C . ALA A 1 357 ? 83.239 65.560 82.963 1.00 70.29 356 ALA A C 1
ATOM 2350 O O . ALA A 1 357 ? 83.731 66.727 83.176 1.00 71.68 356 ALA A O 1
ATOM 2352 N N . ILE A 1 358 ? 82.762 64.796 83.948 1.00 68.34 357 ILE A N 1
ATOM 2353 C CA . ILE A 1 358 ? 82.973 65.269 85.309 1.00 70.41 357 ILE A CA 1
ATOM 2354 C C . ILE A 1 358 ? 84.505 65.198 85.621 1.00 73.13 357 ILE A C 1
ATOM 2355 O O . ILE A 1 358 ? 85.120 66.198 86.114 1.00 73.40 357 ILE A O 1
ATOM 2360 N N . ASN A 1 359 ? 85.123 64.046 85.313 1.00 73.22 358 ASN A N 1
ATOM 2361 C CA . ASN A 1 359 ? 86.554 63.928 85.567 1.00 76.54 358 ASN A CA 1
ATOM 2362 C C . ASN A 1 359 ? 87.294 65.114 84.910 1.00 78.68 358 ASN A C 1
ATOM 2363 O O . ASN A 1 359 ? 87.765 66.031 85.577 1.00 80.28 358 ASN A O 1
ATOM 2368 N N . ALA A 1 360 ? 87.364 65.093 83.589 1.00 78.72 359 ALA A N 1
ATOM 2369 C CA . ALA A 1 360 ? 87.979 66.169 82.834 1.00 80.38 359 ALA A CA 1
ATOM 2370 C C . ALA A 1 360 ? 87.927 67.557 83.513 1.00 80.37 359 ALA A C 1
ATOM 2371 O O . ALA A 1 360 ? 88.944 68.088 83.909 1.00 82.70 359 ALA A O 1
ATOM 2373 N N . GLY A 1 361 ? 86.731 68.113 83.653 1.00 79.03 360 GLY A N 1
ATOM 2374 C CA . GLY A 1 361 ? 86.527 69.437 84.206 1.00 79.36 360 GLY A CA 1
ATOM 2375 C C . GLY A 1 361 ? 87.130 69.640 85.586 1.00 81.24 360 GLY A C 1
ATOM 2376 O O . GLY A 1 361 ? 87.732 70.678 85.880 1.00 83.09 360 GLY A O 1
ATOM 2377 N N . ARG A 1 362 ? 86.990 68.634 86.435 1.00 80.49 361 ARG A N 1
ATOM 2378 C CA . ARG A 1 362 ? 87.467 68.736 87.794 1.00 81.60 361 ARG A CA 1
ATOM 2379 C C . ARG A 1 362 ? 88.991 68.723 87.747 1.00 84.64 361 ARG A C 1
ATOM 2380 O O . ARG A 1 362 ? 89.689 69.525 88.441 1.00 87.34 361 ARG A O 1
ATOM 2388 N N . LEU A 1 363 ? 89.529 67.870 86.882 1.00 83.51 362 LEU A N 1
ATOM 2389 C CA . LEU A 1 363 ? 90.962 67.719 86.876 1.00 86.18 362 LEU A CA 1
ATOM 2390 C C . LEU A 1 363 ? 91.625 68.956 86.295 1.00 88.51 362 LEU A C 1
ATOM 2391 O O . LEU A 1 363 ? 92.658 69.396 86.752 1.00 90.66 362 LEU A O 1
ATOM 2396 N N . LEU A 1 364 ? 91.008 69.529 85.281 1.00 87.85 363 LEU A N 1
ATOM 2397 C CA . LEU A 1 364 ? 91.576 70.686 84.655 1.00 89.99 363 LEU A CA 1
ATOM 2398 C C . LEU A 1 364 ? 91.777 71.742 85.717 1.00 92.49 363 LEU A C 1
ATOM 2399 O O . LEU A 1 364 ? 92.932 72.199 85.945 1.00 96.58 363 LEU A O 1
ATOM 2404 N N . ALA A 1 365 ? 90.667 72.118 86.367 1.00 90.47 364 ALA A N 1
ATOM 2405 C CA . ALA A 1 365 ? 90.661 73.131 87.426 1.00 91.93 364 ALA A CA 1
ATOM 2406 C C . ALA A 1 365 ? 91.949 73.096 88.240 1.00 94.92 364 ALA A C 1
ATOM 2407 O O . ALA A 1 365 ? 92.462 74.127 88.629 1.00 97.40 364 ALA A O 1
ATOM 2409 N N . ASP A 1 366 ? 92.450 71.886 88.459 1.00 95.30 365 ASP A N 1
ATOM 2410 C CA . ASP A 1 366 ? 93.675 71.623 89.163 1.00 99.06 365 ASP A CA 1
ATOM 2411 C C . ASP A 1 366 ? 94.913 72.141 88.468 1.00 102.59 365 ASP A C 1
ATOM 2412 O O . ASP A 1 366 ? 95.673 72.912 89.068 1.00 105.18 365 ASP A O 1
ATOM 2417 N N . ARG A 1 367 ? 95.130 71.716 87.220 1.00 102.52 366 ARG A N 1
ATOM 2418 C CA . ARG A 1 367 ? 96.273 72.230 86.472 1.00 106.16 366 ARG A CA 1
ATOM 2419 C C . ARG A 1 367 ? 96.190 73.753 86.466 1.00 107.20 366 ARG A C 1
ATOM 2420 O O . ARG A 1 367 ? 97.203 74.467 86.451 1.00 109.94 366 ARG A O 1
ATOM 2428 N N . LEU A 1 368 ? 94.954 74.236 86.483 1.00 104.67 367 LEU A N 1
ATOM 2429 C CA . LEU A 1 368 ? 94.698 75.658 86.444 1.00 105.51 367 LEU A CA 1
ATOM 2430 C C . LEU A 1 368 ? 94.915 76.319 87.771 1.00 107.80 367 LEU A C 1
ATOM 2431 O O . LEU A 1 368 ? 95.310 77.475 87.828 1.00 110.03 367 LEU A O 1
ATOM 2436 N N . PHE A 1 369 ? 94.690 75.605 88.856 1.00 107.77 368 PHE A N 1
ATOM 2437 C CA . PHE A 1 369 ? 94.755 76.323 90.110 1.00 110.26 368 PHE A CA 1
ATOM 2438 C C . PHE A 1 369 ? 95.687 75.816 91.182 1.00 113.52 368 PHE A C 1
ATOM 2439 O O . PHE A 1 369 ? 96.273 76.608 91.891 1.00 117.10 368 PHE A O 1
ATOM 2447 N N . LEU A 1 370 ? 95.830 74.502 91.300 1.00 112.61 369 LEU A N 1
ATOM 2448 C CA . LEU A 1 370 ? 96.911 73.950 92.114 1.00 115.98 369 LEU A CA 1
ATOM 2449 C C . LEU A 1 370 ? 97.892 73.362 91.103 1.00 116.61 369 LEU A C 1
ATOM 2450 O O . LEU A 1 370 ? 98.320 74.068 90.199 1.00 116.42 369 LEU A O 1
ATOM 2455 N N . LYS A 1 371 ? 98.214 72.076 91.184 1.00 117.33 370 LYS A N 1
ATOM 2456 C CA . LYS A 1 371 ? 99.117 71.517 90.162 1.00 118.37 370 LYS A CA 1
ATOM 2457 C C . LYS A 1 371 ? 98.682 70.409 89.185 1.00 114.86 370 LYS A C 1
ATOM 2458 O O . LYS A 1 371 ? 97.940 69.474 89.514 1.00 112.57 370 LYS A O 1
ATOM 2464 N N . LYS A 1 372 ? 99.249 70.555 87.990 1.00 115.18 371 LYS A N 1
ATOM 2465 C CA . LYS A 1 372 ? 99.078 69.731 86.794 1.00 113.14 371 LYS A CA 1
ATOM 2466 C C . LYS A 1 372 ? 99.098 68.215 86.948 1.00 112.90 371 LYS A C 1
ATOM 2467 O O . LYS A 1 372 ? 98.345 67.483 86.282 1.00 109.64 371 LYS A O 1
ATOM 2473 N N . THR A 1 373 ? 99.998 67.748 87.787 1.00 116.79 372 THR A N 1
ATOM 2474 C CA . THR A 1 373 ? 100.181 66.328 87.980 1.00 118.05 372 THR A CA 1
ATOM 2475 C C . THR A 1 373 ? 99.036 65.462 87.379 1.00 113.40 372 THR A C 1
ATOM 2476 O O . THR A 1 373 ? 99.260 64.777 86.381 1.00 113.18 372 THR A O 1
ATOM 2480 N N . ARG A 1 374 ? 97.822 65.552 87.931 1.00 110.11 373 ARG A N 1
ATOM 2481 C CA . ARG A 1 374 ? 96.659 64.709 87.535 1.00 106.04 373 ARG A CA 1
ATOM 2482 C C . ARG A 1 374 ? 96.055 64.904 86.110 1.00 102.61 373 ARG A C 1
ATOM 2483 O O . ARG A 1 374 ? 95.518 65.960 85.815 1.00 101.55 373 ARG A O 1
ATOM 2491 N N . LYS A 1 375 ? 96.109 63.891 85.237 1.00 101.67 374 LYS A N 1
ATOM 2492 C CA . LYS A 1 375 ? 95.431 63.965 83.909 1.00 98.15 374 LYS A CA 1
ATOM 2493 C C . LYS A 1 375 ? 94.360 62.861 83.707 1.00 94.02 374 LYS A C 1
ATOM 2494 O O . LYS A 1 375 ? 94.520 61.766 84.248 1.00 94.58 374 LYS A O 1
ATOM 2500 N N . THR A 1 376 ? 93.314 63.159 82.918 1.00 89.41 375 THR A N 1
ATOM 2501 C CA . THR A 1 376 ? 92.213 62.228 82.608 1.00 85.85 375 THR A CA 1
ATOM 2502 C C . THR A 1 376 ? 92.589 61.004 81.765 1.00 86.93 375 THR A C 1
ATOM 2503 O O . THR A 1 376 ? 93.032 61.135 80.642 1.00 87.98 375 THR A O 1
ATOM 2507 N N . ASN A 1 377 ? 92.361 59.803 82.286 1.00 86.82 376 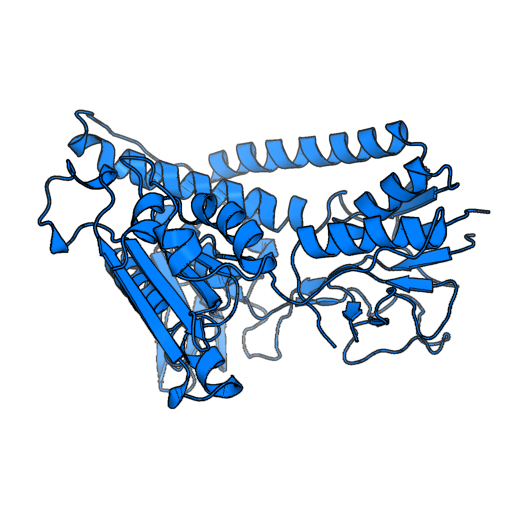ASN A N 1
ATOM 2508 C CA . ASN A 1 377 ? 92.571 58.584 81.514 1.00 87.56 376 ASN A CA 1
ATOM 2509 C C . ASN A 1 377 ? 91.338 58.087 80.733 1.00 85.71 376 ASN A C 1
ATOM 2510 O O . ASN A 1 377 ? 90.406 57.587 81.338 1.00 83.62 376 ASN A O 1
ATOM 2515 N N . TYR A 1 378 ? 91.363 58.190 79.400 1.00 86.81 377 TYR A N 1
ATOM 2516 C CA . TYR A 1 378 ? 90.281 57.733 78.520 1.00 85.24 377 TYR A CA 1
ATOM 2517 C C . TYR A 1 378 ? 90.369 56.231 78.194 1.00 87.34 377 TYR A C 1
ATOM 2518 O O . TYR A 1 378 ? 89.502 55.664 77.506 1.00 86.10 377 TYR A O 1
ATOM 2527 N N . LYS A 1 379 ? 91.423 55.592 78.685 1.00 90.09 378 LYS A N 1
ATOM 2528 C CA . LYS A 1 379 ? 91.615 54.163 78.494 1.00 92.33 378 LYS A CA 1
ATOM 2529 C C . LYS A 1 379 ? 90.958 53.418 79.690 1.00 90.75 378 LYS A C 1
ATOM 2530 O O . LYS A 1 379 ? 91.183 53.802 80.831 1.00 90.50 378 LYS A O 1
ATOM 2536 N N . LEU A 1 380 ? 90.180 52.384 79.428 1.00 81.70 379 LEU A N 1
ATOM 2537 C CA . LEU A 1 380 ? 89.392 51.657 80.439 1.00 80.18 379 LEU A CA 1
ATOM 2538 C C . LEU A 1 380 ? 88.152 52.439 80.867 1.00 78.44 379 LEU A C 1
ATOM 2539 O O . LEU A 1 380 ? 88.191 53.143 81.869 1.00 79.52 379 LEU A O 1
ATOM 2544 N N . ILE A 1 381 ? 87.060 52.325 80.138 1.00 76.75 380 ILE A N 1
ATOM 2545 C CA . ILE A 1 381 ? 85.914 53.104 80.561 1.00 75.32 380 ILE A CA 1
ATOM 2546 C C . ILE A 1 381 ? 84.778 52.168 80.901 1.00 72.25 380 ILE A C 1
ATOM 2547 O O . ILE A 1 381 ? 84.226 51.550 80.037 1.00 71.89 380 ILE A O 1
ATOM 2552 N N . PRO A 1 382 ? 84.435 52.028 82.162 1.00 70.56 381 PRO A N 1
ATOM 2553 C CA . PRO A 1 382 ? 83.385 51.081 82.512 1.00 67.70 381 PRO A CA 1
ATOM 2554 C C . PRO A 1 382 ? 82.087 51.653 82.003 1.00 66.66 381 PRO A C 1
ATOM 2555 O O . PRO A 1 382 ? 81.948 52.888 82.066 1.00 66.90 381 PRO A O 1
ATOM 2559 N N . THR A 1 383 ? 81.193 50.785 81.526 1.00 64.69 382 THR A N 1
ATOM 2560 C CA . THR A 1 383 ? 79.907 51.165 81.005 1.00 64.92 382 THR A CA 1
ATOM 2561 C C . THR A 1 383 ? 78.760 50.298 81.548 1.00 63.35 382 THR A C 1
ATOM 2562 O O . THR A 1 383 ? 78.895 49.121 81.862 1.00 61.85 382 THR A O 1
ATOM 2566 N N . VAL A 1 384 ? 77.590 50.901 81.567 1.00 63.14 383 VAL A N 1
ATOM 2567 C CA . VAL A 1 384 ? 76.398 50.168 81.821 1.00 61.58 383 VAL A CA 1
ATOM 2568 C C . VAL A 1 384 ? 75.315 50.462 80.778 1.00 61.81 383 VAL A C 1
ATOM 2569 O O . VAL A 1 384 ? 74.856 51.561 80.663 1.00 63.38 383 VAL A O 1
ATOM 2573 N N . ILE A 1 385 ? 74.942 49.468 79.985 1.00 62.07 384 ILE A N 1
ATOM 2574 C CA . ILE A 1 385 ? 73.775 49.598 79.105 1.00 61.55 384 ILE A CA 1
ATOM 2575 C C . ILE A 1 385 ? 72.537 49.259 79.954 1.00 59.73 384 ILE A C 1
ATOM 2576 O O . ILE A 1 385 ? 72.332 48.145 80.431 1.00 57.66 384 ILE A O 1
ATOM 2581 N N . PHE A 1 386 ? 71.743 50.265 80.216 1.00 59.50 385 PHE A N 1
ATOM 2582 C CA . PHE A 1 386 ? 70.572 50.015 81.013 1.00 58.94 385 PHE A CA 1
ATOM 2583 C C . PHE A 1 386 ? 69.492 49.400 80.152 1.00 58.07 385 PHE A C 1
ATOM 2584 O O . PHE A 1 386 ? 68.444 49.958 80.020 1.00 58.19 385 PHE A O 1
ATOM 2592 N N . SER A 1 387 ? 69.777 48.254 79.571 1.00 57.69 386 SER A N 1
ATOM 2593 C CA . SER A 1 387 ? 68.836 47.478 78.786 1.00 58.58 386 SER A CA 1
ATOM 2594 C C . SER A 1 387 ? 68.022 46.587 79.692 1.00 57.90 386 SER A C 1
ATOM 2595 O O . SER A 1 387 ? 68.144 46.679 80.877 1.00 57.60 386 SER A O 1
ATOM 2598 N N . HIS A 1 388 ? 67.136 45.775 79.156 1.00 58.97 387 HIS A N 1
ATOM 2599 C CA . HIS A 1 388 ? 66.453 44.790 79.990 1.00 59.25 387 HIS A CA 1
ATOM 2600 C C . HIS A 1 388 ? 66.739 43.435 79.397 1.00 58.26 387 HIS A C 1
ATOM 2601 O O . HIS A 1 388 ? 66.324 43.134 78.310 1.00 59.00 387 HIS A O 1
ATOM 2608 N N . PRO A 1 389 ? 67.545 42.645 80.074 1.00 56.57 388 PRO A N 1
ATOM 2609 C CA . PRO A 1 389 ? 68.246 43.038 81.286 1.00 55.31 388 PRO A CA 1
ATOM 2610 C C . PRO A 1 389 ? 69.409 43.972 81.010 1.00 55.72 388 PRO A C 1
ATOM 2611 O O . PRO A 1 389 ? 69.826 44.167 79.864 1.00 57.48 388 PRO A O 1
ATOM 2615 N N . PRO A 1 390 ? 69.919 44.561 82.071 1.00 54.93 389 PRO A N 1
ATOM 2616 C CA . PRO A 1 390 ? 71.053 45.493 81.998 1.00 55.66 389 PRO A CA 1
ATOM 2617 C C . PRO A 1 390 ? 72.376 44.723 81.772 1.00 55.77 389 PRO A C 1
ATOM 2618 O O . PRO A 1 390 ? 72.481 43.491 81.979 1.00 53.56 389 PRO A O 1
ATOM 2622 N N . ILE A 1 391 ? 73.362 45.485 81.332 1.00 56.53 390 ILE A N 1
ATOM 2623 C CA . ILE A 1 391 ? 74.629 44.969 80.878 1.00 57.87 390 ILE A CA 1
ATOM 2624 C C . ILE A 1 391 ? 75.675 45.803 81.503 1.00 58.24 390 ILE A C 1
ATOM 2625 O O . ILE A 1 391 ? 75.626 47.031 81.384 1.00 57.35 390 ILE A O 1
ATOM 2630 N N . GLY A 1 392 ? 76.617 45.143 82.170 1.00 58.58 391 GLY A N 1
ATOM 2631 C CA . GLY A 1 392 ? 77.767 45.824 82.738 1.00 59.99 391 GLY A CA 1
ATOM 2632 C C . GLY A 1 392 ? 78.969 45.506 81.874 1.00 60.85 391 GLY A C 1
ATOM 2633 O O . GLY A 1 392 ? 79.250 44.339 81.631 1.00 60.84 391 GLY A O 1
ATOM 2634 N N . THR A 1 393 ? 79.705 46.495 81.397 1.00 61.85 392 THR A N 1
ATOM 2635 C CA . THR A 1 393 ? 80.798 46.097 80.519 1.00 63.61 392 THR A CA 1
ATOM 2636 C C . THR A 1 393 ? 82.023 46.973 80.656 1.00 65.47 392 THR A C 1
ATOM 2637 O O . THR A 1 393 ? 81.932 48.198 80.560 1.00 66.17 392 THR A O 1
ATOM 2641 N N . ILE A 1 394 ? 83.159 46.323 80.944 1.00 66.34 393 ILE A N 1
ATOM 2642 C CA . ILE A 1 394 ? 84.453 46.973 81.043 1.00 67.86 393 ILE A CA 1
ATOM 2643 C C . ILE A 1 394 ? 85.459 46.301 80.142 1.00 70.12 393 ILE A C 1
ATOM 2644 O O . ILE A 1 394 ? 85.508 45.064 80.049 1.00 70.34 393 ILE A O 1
ATOM 2649 N N . GLY A 1 395 ? 86.306 47.092 79.494 1.00 71.49 394 GLY A N 1
ATOM 2650 C CA . GLY A 1 395 ? 87.349 46.491 78.682 1.00 72.64 394 GLY A CA 1
ATOM 2651 C C . GLY A 1 395 ? 86.908 45.794 77.396 1.00 73.55 394 GLY A C 1
ATOM 2652 O O . GLY A 1 395 ? 85.776 45.975 76.868 1.00 70.97 394 GLY A O 1
ATOM 2653 N N . LEU A 1 396 ? 87.811 44.962 76.885 1.00 75.12 395 LEU A N 1
ATOM 2654 C CA . LEU A 1 396 ? 87.611 44.357 75.567 1.00 76.51 395 LEU A CA 1
ATOM 2655 C C . LEU A 1 396 ? 86.643 43.216 75.481 1.00 75.15 395 LEU A C 1
ATOM 2656 O O . LEU A 1 396 ? 86.561 42.395 76.378 1.00 73.17 395 LEU A O 1
ATOM 2661 N N . SER A 1 397 ? 85.936 43.163 74.350 1.00 76.22 396 SER A N 1
ATOM 2662 C CA . SER A 1 397 ? 85.108 42.016 73.998 1.00 75.48 396 SER A CA 1
ATOM 2663 C C . SER A 1 397 ? 86.058 40.893 73.621 1.00 77.13 396 SER A C 1
ATOM 2664 O O . SER A 1 397 ? 87.245 41.118 73.448 1.00 78.87 396 SER A O 1
ATOM 2667 N N . GLU A 1 398 ? 85.552 39.683 73.492 1.00 77.32 397 GLU A N 1
ATOM 2668 C CA . GLU A 1 398 ? 86.411 38.568 73.173 1.00 79.51 397 GLU A CA 1
ATOM 2669 C C . GLU A 1 398 ? 86.985 38.762 71.810 1.00 81.96 397 GLU A C 1
ATOM 2670 O O . GLU A 1 398 ? 88.089 38.358 71.569 1.00 84.74 397 GLU A O 1
ATOM 2676 N N . GLU A 1 399 ? 86.250 39.382 70.901 1.00 82.59 398 GLU A N 1
ATOM 2677 C CA . GLU A 1 399 ? 86.799 39.572 69.570 1.00 85.26 398 GLU A CA 1
ATOM 2678 C C . GLU A 1 399 ? 87.756 40.778 69.490 1.00 85.73 398 GLU A C 1
ATOM 2679 O O . GLU A 1 399 ? 88.814 40.696 68.860 1.00 87.92 398 GLU A O 1
ATOM 2685 N N . ALA A 1 400 ? 87.428 41.882 70.151 1.00 83.85 399 ALA A N 1
ATOM 2686 C CA . ALA A 1 400 ? 88.367 42.989 70.163 1.00 84.72 399 ALA A CA 1
ATOM 2687 C C . ALA A 1 400 ? 89.733 42.524 70.686 1.00 85.91 399 ALA A C 1
ATOM 2688 O O . ALA A 1 400 ? 90.786 42.952 70.189 1.00 88.14 399 ALA A O 1
ATOM 2690 N N . ALA A 1 401 ? 89.701 41.631 71.667 1.00 84.84 400 ALA A N 1
ATOM 2691 C CA . ALA A 1 401 ? 90.913 41.112 72.283 1.00 86.11 400 ALA A CA 1
ATOM 2692 C C . ALA A 1 401 ? 91.810 40.476 71.231 1.00 88.42 400 ALA A C 1
ATOM 2693 O O . ALA A 1 401 ? 93.006 40.771 71.123 1.00 89.43 400 ALA A O 1
ATOM 2695 N N . ILE A 1 402 ? 91.194 39.584 70.475 1.00 89.27 401 ILE A N 1
ATOM 2696 C CA . ILE A 1 402 ? 91.845 38.847 69.398 1.00 92.09 401 ILE A CA 1
ATOM 2697 C C . ILE A 1 402 ? 92.279 39.701 68.224 1.00 93.76 401 ILE A C 1
ATOM 2698 O O . ILE A 1 402 ? 93.042 39.264 67.409 1.00 97.47 401 ILE A O 1
ATOM 2703 N N . GLN A 1 403 ? 91.804 40.921 68.127 1.00 92.36 402 GLN A N 1
ATOM 2704 C CA . GLN A 1 403 ? 92.230 41.767 67.047 1.00 94.53 402 GLN A CA 1
ATOM 2705 C C . GLN A 1 403 ? 93.501 42.438 67.519 1.00 94.81 402 GLN A C 1
ATOM 2706 O O . GLN A 1 403 ? 94.311 42.929 66.728 1.00 95.90 402 GLN A O 1
ATOM 2712 N N . ILE A 1 404 ? 93.682 42.446 68.830 1.00 92.59 403 ILE A N 1
ATOM 2713 C CA . ILE A 1 404 ? 94.845 43.077 69.400 1.00 93.52 403 ILE A CA 1
ATOM 2714 C C . ILE A 1 404 ? 95.983 42.126 69.779 1.00 95.11 403 ILE A C 1
ATOM 2715 O O . ILE A 1 404 ? 97.116 42.324 69.347 1.00 97.36 403 ILE A O 1
ATOM 2720 N N . TYR A 1 405 ? 95.689 41.094 70.549 1.00 93.92 404 TYR A N 1
ATOM 2721 C CA . TYR A 1 405 ? 96.731 40.200 71.008 1.00 96.56 404 TYR A CA 1
ATOM 2722 C C . TYR A 1 405 ? 96.792 38.859 70.271 1.00 98.65 404 TYR A C 1
ATOM 2723 O O . TYR A 1 405 ? 97.720 38.076 70.478 1.00 100.05 404 TYR A O 1
ATOM 2732 N N . GLY A 1 406 ? 95.816 38.585 69.416 1.00 98.45 405 GLY A N 1
ATOM 2733 C CA . GLY A 1 406 ? 95.832 37.337 68.672 1.00 101.23 405 GLY A CA 1
ATOM 2734 C C . GLY A 1 406 ? 95.228 36.165 69.427 1.00 101.16 405 GLY A C 1
ATOM 2735 O O . GLY A 1 406 ? 95.442 36.006 70.626 1.00 99.99 405 GLY A O 1
ATOM 2736 N N . LYS A 1 407 ? 94.475 35.342 68.696 1.00 102.28 406 LYS A N 1
ATOM 2737 C CA . LYS A 1 407 ? 93.723 34.194 69.224 1.00 101.56 406 LYS A CA 1
ATOM 2738 C C . LYS A 1 407 ? 94.548 33.183 70.039 1.00 102.50 406 LYS A C 1
ATOM 2739 O O . LYS A 1 407 ? 94.015 32.511 70.940 1.00 100.84 406 LYS A O 1
ATOM 2745 N N . GLU A 1 408 ? 95.837 33.073 69.727 1.00 104.37 407 GLU A N 1
ATOM 2746 C CA . GLU A 1 408 ? 96.692 32.156 70.461 1.00 105.58 407 GLU A CA 1
ATOM 2747 C C . GLU A 1 408 ? 96.835 32.668 71.908 1.00 103.11 407 GLU A C 1
ATOM 2748 O O . GLU A 1 408 ? 97.204 31.916 72.816 1.00 103.57 407 GLU A O 1
ATOM 2754 N N . ASN A 1 409 ? 96.535 33.944 72.125 1.00 100.25 408 ASN A N 1
ATOM 2755 C CA . ASN A 1 409 ? 96.714 34.533 73.449 1.00 98.71 408 ASN A CA 1
ATOM 2756 C C . ASN A 1 409 ? 95.385 34.806 74.225 1.00 95.74 408 ASN A C 1
ATOM 2757 O O . ASN A 1 409 ? 95.399 35.293 75.364 1.00 94.14 408 ASN A O 1
ATOM 2762 N N . VAL A 1 410 ? 94.241 34.477 73.642 1.00 94.81 409 VAL A N 1
ATOM 2763 C CA . VAL A 1 410 ? 93.017 34.799 74.339 1.00 92.27 409 VAL A CA 1
ATOM 2764 C C . VAL A 1 410 ? 92.279 33.621 74.914 1.00 91.95 409 VAL A C 1
ATOM 2765 O O . VAL A 1 410 ? 91.852 32.751 74.169 1.00 93.77 409 VAL A O 1
ATOM 2769 N N . LYS A 1 411 ? 92.147 33.584 76.239 1.00 90.15 410 LYS A N 1
ATOM 2770 C CA . LYS A 1 411 ? 91.318 32.572 76.893 1.00 88.47 410 LYS A CA 1
ATOM 2771 C C . LYS A 1 411 ? 90.097 33.279 77.450 1.00 84.38 410 LYS A C 1
ATOM 2772 O O . LYS A 1 411 ? 90.157 34.416 77.882 1.00 82.31 410 LYS A O 1
ATOM 2778 N N . ILE A 1 412 ? 88.992 32.569 77.418 1.00 83.22 411 ILE A N 1
ATOM 2779 C CA . ILE A 1 412 ? 87.699 33.075 77.816 1.00 80.61 411 ILE A CA 1
ATOM 2780 C C . ILE A 1 412 ? 87.097 32.216 78.905 1.00 79.70 411 ILE A C 1
ATOM 2781 O O . ILE A 1 412 ? 87.303 31.008 78.917 1.00 81.04 411 ILE A O 1
ATOM 2786 N N . TYR A 1 413 ? 86.367 32.856 79.824 1.00 77.65 412 TYR A N 1
ATOM 2787 C CA . TYR A 1 413 ? 85.607 32.175 80.861 1.00 76.74 412 TYR A CA 1
ATOM 2788 C C . TYR A 1 413 ? 84.210 32.761 80.795 1.00 75.54 412 TYR A C 1
ATOM 2789 O O . TYR A 1 413 ? 84.059 33.976 80.755 1.00 74.55 412 TYR A O 1
ATOM 2798 N N . GLU A 1 414 ? 83.176 31.909 80.837 1.00 76.33 413 GLU A N 1
ATOM 2799 C CA . GLU A 1 414 ? 81.813 32.426 80.792 1.00 75.71 413 GLU A CA 1
ATOM 2800 C C . GLU A 1 414 ? 80.878 31.593 81.661 1.00 74.76 413 GLU A C 1
ATOM 2801 O O . GLU A 1 414 ? 81.121 30.451 82.015 1.00 75.51 413 GLU A O 1
ATOM 2807 N N . SER A 1 415 ? 79.729 32.187 82.025 1.00 72.73 414 SER A N 1
ATOM 2808 C CA . SER A 1 415 ? 78.744 31.407 82.763 1.00 71.29 414 SER A CA 1
ATOM 2809 C C . SER A 1 415 ? 77.366 31.731 82.309 1.00 70.25 414 SER A C 1
ATOM 2810 O O . SER A 1 415 ? 77.114 32.826 81.850 1.00 69.46 414 SER A O 1
ATOM 2813 N N . LYS A 1 416 ? 76.466 30.762 82.447 1.00 70.78 415 LYS A N 1
ATOM 2814 C CA . LYS A 1 416 ? 75.044 30.999 82.236 1.00 68.67 415 LYS A CA 1
ATOM 2815 C C . LYS A 1 416 ? 74.253 30.373 83.372 1.00 66.73 415 LYS A C 1
ATOM 2816 O O . LYS A 1 416 ? 74.443 29.207 83.653 1.00 66.68 415 LYS A O 1
ATOM 2822 N N . PHE A 1 417 ? 73.412 31.181 84.049 1.00 64.41 416 PHE A N 1
ATOM 2823 C CA . PHE A 1 417 ? 72.567 30.735 85.149 1.00 62.84 416 PHE A CA 1
ATOM 2824 C C . PHE A 1 417 ? 71.336 31.630 85.312 1.00 61.61 416 PHE A C 1
ATOM 2825 O O . PHE A 1 417 ? 71.204 32.677 84.620 1.00 61.04 416 PHE A O 1
ATOM 2833 N N . THR A 1 418 ? 70.475 31.219 86.266 1.00 59.56 417 THR A N 1
ATOM 2834 C CA . THR A 1 418 ? 69.244 31.891 86.622 1.00 57.11 417 THR A CA 1
ATOM 2835 C C . THR A 1 418 ? 69.280 32.529 87.980 1.00 56.08 417 THR A C 1
ATOM 2836 O O . THR A 1 418 ? 69.430 31.813 88.978 1.00 53.72 417 THR A O 1
ATOM 2840 N N . ASN A 1 419 ? 68.993 33.851 88.042 1.00 54.87 418 ASN A N 1
ATOM 2841 C CA . ASN A 1 419 ? 69.086 34.520 89.342 1.00 53.84 418 ASN A CA 1
ATOM 2842 C C . ASN A 1 419 ? 68.148 33.801 90.312 1.00 53.94 418 ASN A C 1
ATOM 2843 O O . ASN A 1 419 ? 67.165 33.272 89.904 1.00 53.31 418 ASN A O 1
ATOM 2848 N N . LEU A 1 420 ? 68.477 33.754 91.594 1.00 54.50 419 LEU A N 1
ATOM 2849 C CA . LEU A 1 420 ? 67.641 33.072 92.546 1.00 55.98 419 LEU A CA 1
ATOM 2850 C C . LEU A 1 420 ? 66.230 33.748 92.595 1.00 55.63 419 LEU A C 1
ATOM 2851 O O . LEU A 1 420 ? 65.202 33.087 92.888 1.00 55.49 419 LEU A O 1
ATOM 2856 N N . PHE A 1 421 ? 66.185 35.035 92.236 1.00 53.81 420 PHE A N 1
ATOM 2857 C CA . PHE A 1 421 ? 64.945 35.782 92.214 1.00 52.96 420 PHE A CA 1
ATOM 2858 C C . PHE A 1 421 ? 63.818 35.087 91.435 1.00 54.16 420 PHE A C 1
ATOM 2859 O O . PHE A 1 421 ? 62.597 35.337 91.742 1.00 52.46 420 PHE A O 1
ATOM 2867 N N . PHE A 1 422 ? 64.226 34.276 90.433 1.00 53.03 421 PHE A N 1
ATOM 2868 C CA . PHE A 1 422 ? 63.306 33.639 89.526 1.00 54.74 421 PHE A CA 1
ATOM 2869 C C . PHE A 1 422 ? 62.961 32.213 89.918 1.00 56.78 421 PHE A C 1
ATOM 2870 O O . PHE A 1 422 ? 62.212 31.508 89.220 1.00 58.00 421 PHE A O 1
ATOM 2878 N N . SER A 1 423 ? 63.460 31.807 91.078 1.00 57.80 422 SER A N 1
ATOM 2879 C CA . SER A 1 423 ? 63.237 30.468 91.570 1.00 60.10 422 SER A CA 1
ATOM 2880 C C . SER A 1 423 ? 61.740 30.162 91.751 1.00 60.74 422 SER A C 1
ATOM 2881 O O . SER A 1 423 ? 61.253 29.064 91.436 1.00 60.84 422 SER A O 1
ATOM 2884 N N . VAL A 1 424 ? 60.993 31.133 92.255 1.00 60.10 423 VAL A N 1
ATOM 2885 C CA . VAL A 1 424 ? 59.592 30.844 92.483 1.00 60.83 423 VAL A CA 1
ATOM 2886 C C . VAL A 1 424 ? 58.721 31.078 91.306 1.00 60.05 423 VAL A C 1
ATOM 2887 O O . VAL A 1 424 ? 57.601 30.680 91.357 1.00 62.14 423 VAL A O 1
ATOM 2891 N N . TYR A 1 425 ? 59.189 31.767 90.283 1.00 59.36 424 TYR A N 1
ATOM 2892 C CA . TYR A 1 425 ? 58.402 31.908 89.075 1.00 60.85 424 TYR A CA 1
ATOM 2893 C C . TYR A 1 425 ? 57.939 30.498 88.678 1.00 63.30 424 TYR A C 1
ATOM 2894 O O . TYR A 1 425 ? 58.765 29.599 88.558 1.00 63.71 424 TYR A O 1
ATOM 2903 N N . ASP A 1 426 ? 56.632 30.289 88.503 1.00 64.52 425 ASP A N 1
ATOM 2904 C CA . ASP A 1 426 ? 56.130 28.925 88.253 1.00 66.66 425 ASP A CA 1
ATOM 2905 C C . ASP A 1 426 ? 56.183 28.480 86.784 1.00 67.85 425 ASP A C 1
ATOM 2906 O O . ASP A 1 426 ? 55.203 28.088 86.189 1.00 69.78 425 ASP A O 1
ATOM 2911 N N . ILE A 1 427 ? 57.372 28.489 86.243 1.00 67.24 426 ILE A N 1
ATOM 2912 C CA . ILE A 1 427 ? 57.557 28.275 84.838 1.00 68.19 426 ILE A CA 1
ATOM 2913 C C . ILE A 1 427 ? 58.781 27.337 84.642 1.00 68.03 426 ILE A C 1
ATOM 2914 O O . ILE A 1 427 ? 59.563 27.177 85.538 1.00 65.53 426 ILE A O 1
ATOM 2919 N N . GLU A 1 428 ? 58.861 26.652 83.518 1.00 69.44 427 GLU A N 1
ATOM 2920 C CA . GLU A 1 428 ? 59.994 25.793 83.182 1.00 72.15 427 GLU A CA 1
ATOM 2921 C C . GLU A 1 428 ? 61.314 26.547 83.213 1.00 70.69 427 GLU A C 1
ATOM 2922 O O . GLU A 1 428 ? 61.479 27.596 82.615 1.00 68.75 427 GLU A O 1
ATOM 2928 N N . PRO A 1 429 ? 62.249 26.019 83.968 1.00 71.35 428 PRO A N 1
ATOM 2929 C CA . PRO A 1 429 ? 63.578 26.630 84.131 1.00 71.29 428 PRO A CA 1
ATOM 2930 C C . PRO A 1 429 ? 64.175 27.306 82.903 1.00 71.87 428 PRO A C 1
ATOM 2931 O O . PRO A 1 429 ? 64.586 28.500 82.924 1.00 70.41 428 PRO A O 1
ATOM 2935 N N . GLU A 1 430 ? 64.209 26.567 81.817 1.00 73.68 429 GLU A N 1
ATOM 2936 C CA . GLU A 1 430 ? 64.819 27.122 80.642 1.00 74.83 429 GLU A CA 1
ATOM 2937 C C . GLU A 1 430 ? 64.158 28.367 80.021 1.00 72.73 429 GLU A C 1
ATOM 2938 O O . GLU A 1 430 ? 64.715 28.963 79.102 1.00 73.68 429 GLU A O 1
ATOM 2944 N N . LEU A 1 431 ? 63.017 28.764 80.561 1.00 69.71 430 LEU A N 1
ATOM 2945 C CA . LEU A 1 431 ? 62.251 29.896 80.099 1.00 67.38 430 LEU A CA 1
ATOM 2946 C C . LEU A 1 431 ? 62.415 31.084 81.069 1.00 63.68 430 LEU A C 1
ATOM 2947 O O . LEU A 1 431 ? 61.821 32.128 80.896 1.00 60.57 430 LEU A O 1
ATOM 2952 N N . LYS A 1 432 ? 63.184 30.901 82.131 1.00 62.40 431 LYS A N 1
ATOM 2953 C CA . LYS A 1 432 ? 63.403 32.016 83.053 1.00 60.07 431 LYS A CA 1
ATOM 2954 C C . LYS A 1 432 ? 64.501 32.940 82.551 1.00 58.38 431 LYS A C 1
ATOM 2955 O O . LYS A 1 432 ? 65.536 32.508 82.015 1.00 58.03 431 LYS A O 1
ATOM 2961 N N . GLU A 1 433 ? 64.248 34.208 82.747 1.00 56.37 432 GLU A N 1
ATOM 2962 C CA . GLU A 1 433 ? 65.208 35.239 82.452 1.00 57.47 432 GLU A CA 1
ATOM 2963 C C . GLU A 1 433 ? 66.630 34.848 82.857 1.00 57.43 432 GLU A C 1
ATOM 2964 O O . GLU A 1 433 ? 66.917 34.376 83.957 1.00 54.95 432 GLU A O 1
ATOM 2970 N N . LYS A 1 434 ? 67.559 35.080 81.965 1.00 59.18 433 LYS A N 1
ATOM 2971 C CA . LYS A 1 434 ? 68.860 34.542 82.264 1.00 60.17 433 LYS A CA 1
ATOM 2972 C C . LYS A 1 434 ? 69.901 35.545 82.726 1.00 59.75 433 LYS A C 1
ATOM 2973 O O . LYS A 1 434 ? 69.630 36.760 82.761 1.00 58.65 433 LYS A O 1
ATOM 2979 N N . THR A 1 435 ? 71.039 35.010 83.159 1.00 60.53 434 THR A N 1
ATOM 2980 C CA . THR A 1 435 ? 72.184 35.790 83.524 1.00 60.37 434 THR A CA 1
ATOM 2981 C C . THR A 1 435 ? 73.401 35.096 82.900 1.00 62.89 434 THR A C 1
ATOM 2982 O O . THR A 1 435 ? 73.608 33.900 83.055 1.00 63.84 434 THR A O 1
ATOM 2986 N N . TYR A 1 436 ? 74.216 35.861 82.196 1.00 63.91 435 TYR A N 1
ATOM 2987 C CA . TYR A 1 436 ? 75.351 35.308 81.468 1.00 65.58 435 TYR A CA 1
ATOM 2988 C C . TYR A 1 436 ? 76.572 36.165 81.735 1.00 65.18 435 TYR A C 1
ATOM 2989 O O . TYR A 1 436 ? 76.485 37.385 81.695 1.00 65.02 435 TYR A O 1
ATOM 2998 N N . LEU A 1 437 ? 77.694 35.553 82.044 1.00 65.31 436 LEU A N 1
ATOM 2999 C CA . LEU A 1 437 ? 78.877 36.341 82.217 1.00 66.20 436 LEU A CA 1
ATOM 3000 C C . LEU A 1 437 ? 80.086 35.800 81.441 1.00 68.99 436 LEU A C 1
ATOM 3001 O O . LEU A 1 437 ? 80.155 34.600 81.082 1.00 68.92 436 LEU A O 1
ATOM 3006 N N . LYS A 1 438 ? 81.038 36.712 81.219 1.00 69.43 437 LYS A N 1
ATOM 3007 C CA . LYS A 1 438 ? 82.217 36.482 80.377 1.00 71.36 437 LYS A CA 1
ATOM 3008 C C . LYS A 1 438 ? 83.472 37.116 80.943 1.00 72.11 437 LYS A C 1
ATOM 3009 O O . LYS A 1 438 ? 83.458 38.322 81.230 1.00 71.85 437 LYS A O 1
ATOM 3015 N N . LEU A 1 439 ? 84.523 36.305 81.120 1.00 72.99 438 LEU A N 1
ATOM 3016 C CA . LEU A 1 439 ? 85.869 36.792 81.433 1.00 74.23 438 LEU A CA 1
ATOM 3017 C C . LEU A 1 439 ? 86.777 36.578 80.206 1.00 75.97 438 LEU A C 1
ATOM 3018 O O . LEU A 1 439 ? 86.912 35.489 79.700 1.00 77.21 438 LEU A O 1
ATOM 3023 N N . VAL A 1 440 ? 87.380 37.647 79.730 1.00 76.32 439 VAL A N 1
ATOM 3024 C CA . VAL A 1 440 ? 88.220 37.586 78.570 1.00 77.63 439 VAL A CA 1
ATOM 3025 C C . VAL A 1 440 ? 89.616 37.763 79.146 1.00 79.38 439 VAL A C 1
ATOM 3026 O O . VAL A 1 440 ? 89.902 38.762 79.808 1.00 79.13 439 VAL A O 1
ATOM 3030 N N . CYS A 1 441 ? 90.468 36.771 78.952 1.00 80.83 440 CYS A N 1
ATOM 3031 C CA . CYS A 1 441 ? 91.802 36.841 79.506 1.00 82.61 440 CYS A CA 1
ATOM 3032 C C . CYS A 1 441 ? 92.945 36.770 78.451 1.00 86.02 440 CYS A C 1
ATOM 3033 O O . CYS A 1 441 ? 93.001 35.877 77.576 1.00 87.67 440 CYS A O 1
ATOM 3036 N N . VAL A 1 442 ? 93.842 37.743 78.544 1.00 86.71 441 VAL A N 1
ATOM 3037 C CA . VAL A 1 442 ? 94.929 37.883 77.603 1.00 89.13 441 VAL A CA 1
ATOM 3038 C C . VAL A 1 442 ? 96.267 37.632 78.271 1.00 91.49 441 VAL A C 1
ATOM 3039 O O . VAL A 1 442 ? 96.670 38.361 79.170 1.00 90.57 441 VAL A O 1
ATOM 3043 N N . GLY A 1 443 ? 96.958 36.572 77.871 1.00 95.10 442 GLY A N 1
ATOM 3044 C CA . GLY A 1 443 ? 98.331 36.382 78.340 1.00 98.18 442 GLY A CA 1
ATOM 3045 C C . GLY A 1 443 ? 98.786 35.069 78.959 1.00 100.17 442 GLY A C 1
ATOM 3046 O O . GLY A 1 443 ? 98.645 33.981 78.367 1.00 101.22 442 GLY A O 1
ATOM 3047 N N . LYS A 1 444 ? 99.368 35.163 80.155 1.00 100.48 443 LYS A N 1
ATOM 3048 C CA . LYS A 1 444 ? 99.972 33.971 80.751 1.00 102.19 443 LYS A CA 1
ATOM 3049 C C . LYS A 1 444 ? 99.541 33.699 82.185 1.00 100.53 443 LYS A C 1
ATOM 3050 O O . LYS A 1 444 ? 99.345 32.548 82.552 1.00 101.51 443 LYS A O 1
ATOM 3056 N N . ASP A 1 445 ? 99.428 34.720 83.018 1.00 98.44 444 ASP A N 1
ATOM 3057 C CA . ASP A 1 445 ? 98.814 34.454 84.306 1.00 96.29 444 ASP A CA 1
ATOM 3058 C C . ASP A 1 445 ? 97.439 35.038 84.208 1.00 92.16 444 ASP A C 1
ATOM 3059 O O . ASP A 1 445 ? 96.797 35.324 85.202 1.00 90.04 444 ASP A O 1
ATOM 3064 N N . GLU A 1 446 ? 97.022 35.264 82.980 1.00 90.88 445 GLU A N 1
ATOM 3065 C CA . GLU A 1 446 ? 95.665 35.644 82.683 1.00 86.97 445 GLU A CA 1
ATOM 3066 C C . GLU A 1 446 ? 95.172 36.998 83.197 1.00 84.77 445 GLU A C 1
ATOM 3067 O O . GLU A 1 446 ? 94.369 37.097 84.124 1.00 83.10 445 GLU A O 1
ATOM 3073 N N . LEU A 1 447 ? 95.658 38.052 82.569 1.00 85.18 446 LEU A N 1
ATOM 3074 C CA . LEU A 1 447 ? 95.138 39.367 82.818 1.00 83.54 446 LEU A CA 1
ATOM 3075 C C . LEU A 1 447 ? 93.729 39.407 82.245 1.00 81.50 446 LEU A C 1
ATOM 3076 O O . LEU A 1 447 ? 93.453 38.855 81.165 1.00 81.23 446 LEU A O 1
ATOM 3081 N N . ILE A 1 448 ? 92.850 40.095 82.958 1.00 79.13 447 ILE A N 1
ATOM 3082 C CA . ILE A 1 448 ? 91.509 40.286 82.489 1.00 77.57 447 ILE A CA 1
ATOM 3083 C C . ILE A 1 448 ? 91.469 41.549 81.661 1.00 77.35 447 ILE A C 1
ATOM 3084 O O . ILE A 1 448 ? 91.521 42.630 82.231 1.00 76.91 447 ILE A O 1
ATOM 3089 N N . LYS A 1 449 ? 91.376 41.441 80.340 1.00 77.43 448 LYS A N 1
ATOM 3090 C CA . LYS A 1 449 ? 91.294 42.654 79.531 1.00 77.88 448 LYS A CA 1
ATOM 3091 C C . LYS A 1 449 ? 89.854 43.100 79.212 1.00 76.22 448 LYS A C 1
ATOM 3092 O O . LYS A 1 449 ? 89.654 44.192 78.706 1.00 75.81 448 LYS A O 1
ATOM 3098 N N . GLY A 1 450 ? 88.865 42.242 79.477 1.00 74.81 449 GLY A N 1
ATOM 3099 C CA . GLY A 1 450 ? 87.469 42.570 79.258 1.00 72.68 449 GLY A CA 1
ATOM 3100 C C . GLY A 1 450 ? 86.632 41.888 80.321 1.00 71.49 449 GLY A C 1
ATOM 3101 O O . GLY A 1 450 ? 87.035 40.859 80.799 1.00 72.83 449 GLY A O 1
ATOM 3102 N N . LEU A 1 451 ? 85.498 42.463 80.715 1.00 69.74 450 LEU A N 1
ATOM 3103 C CA . LEU A 1 451 ? 84.623 41.893 81.764 1.00 67.22 450 LEU A CA 1
ATOM 3104 C C . LEU A 1 451 ? 83.202 42.267 81.437 1.00 65.82 450 LEU A C 1
ATOM 3105 O O . LEU A 1 451 ? 82.897 43.429 81.313 1.00 64.64 450 LEU A O 1
ATOM 3110 N N . 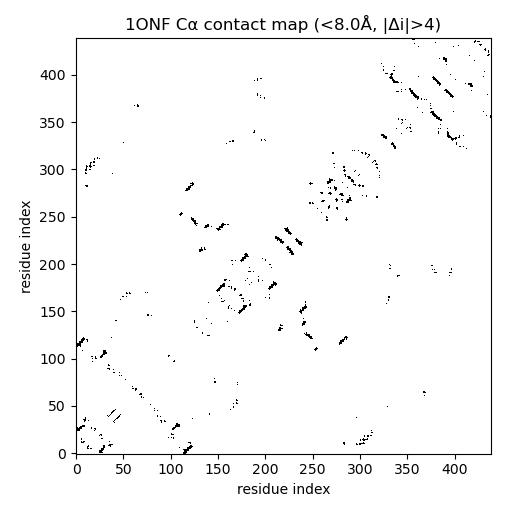HIS A 1 452 ? 82.317 41.291 81.292 1.00 65.57 451 HIS A N 1
ATOM 3111 C CA . HIS A 1 452 ? 80.944 41.653 80.915 1.00 64.86 451 HIS A CA 1
ATOM 3112 C C . HIS A 1 452 ? 79.924 40.781 81.552 1.00 64.32 451 HIS A C 1
ATOM 3113 O O . HIS A 1 452 ? 80.227 39.616 81.872 1.00 66.70 451 HIS A O 1
ATOM 3120 N N . ILE A 1 453 ? 78.724 41.318 81.765 1.00 61.75 452 ILE A N 1
ATOM 3121 C CA . ILE A 1 453 ? 77.673 40.492 82.279 1.00 60.05 452 ILE A CA 1
ATOM 3122 C C . ILE A 1 453 ? 76.411 41.218 81.959 1.00 60.53 452 ILE A C 1
ATOM 3123 O O . ILE A 1 453 ? 76.401 42.452 81.859 1.00 61.83 452 ILE A O 1
ATOM 3128 N N . ILE A 1 454 ? 75.355 40.437 81.805 1.00 59.24 453 ILE A N 1
ATOM 3129 C CA . ILE A 1 454 ? 74.044 40.885 81.484 1.00 58.78 453 ILE A CA 1
ATOM 3130 C C . ILE A 1 454 ? 73.144 40.158 82.476 1.00 59.12 453 ILE A C 1
ATOM 3131 O O . ILE A 1 454 ? 73.246 38.914 82.599 1.00 59.63 453 ILE A O 1
ATOM 3136 N N . GLY A 1 455 ? 72.294 40.938 83.186 1.00 58.15 454 GLY A N 1
ATOM 3137 C CA . GLY A 1 455 ? 71.279 40.400 84.082 1.00 56.39 454 GLY A CA 1
ATOM 3138 C C . GLY A 1 455 ? 70.679 41.303 85.145 1.00 55.73 454 GLY A C 1
ATOM 3139 O O . GLY A 1 455 ? 70.920 42.523 85.246 1.00 55.08 454 GLY A O 1
ATOM 3140 N N . LEU A 1 456 ? 69.840 40.668 85.950 1.00 55.29 455 LEU A N 1
ATOM 3141 C CA . LEU A 1 456 ? 69.287 41.288 87.093 1.00 52.55 455 LEU A CA 1
ATOM 3142 C C . LEU A 1 456 ? 70.492 41.845 87.871 1.00 53.71 455 LEU A C 1
ATOM 3143 O O . LEU A 1 456 ? 71.398 41.110 88.335 1.00 53.75 455 LEU A O 1
ATOM 3148 N N . ASN A 1 457 ? 70.495 43.163 87.965 1.00 54.09 456 ASN A N 1
ATOM 3149 C CA . ASN A 1 457 ? 71.451 43.936 88.736 1.00 55.58 456 ASN A CA 1
ATOM 3150 C C . ASN A 1 457 ? 72.807 44.060 88.204 1.00 55.97 456 ASN A C 1
ATOM 3151 O O . ASN A 1 457 ? 73.695 44.378 89.006 1.00 56.99 456 ASN A O 1
ATOM 3156 N N . ALA A 1 458 ? 73.011 43.758 86.925 1.00 55.70 457 ALA A N 1
ATOM 3157 C CA . ALA A 1 458 ? 74.353 43.810 86.365 1.00 56.83 457 ALA A CA 1
ATOM 3158 C C . ALA A 1 458 ? 74.879 45.232 86.436 1.00 57.86 457 ALA A C 1
ATOM 3159 O O . ALA A 1 458 ? 76.064 45.494 86.621 1.00 58.67 457 ALA A O 1
ATOM 3161 N N . ASP A 1 459 ? 73.944 46.156 86.418 1.00 59.77 458 ASP A N 1
ATOM 3162 C CA . ASP A 1 459 ? 74.253 47.560 86.600 1.00 61.67 458 ASP A CA 1
ATOM 3163 C C . ASP A 1 459 ? 74.906 47.791 87.947 1.00 62.35 458 ASP A C 1
ATOM 3164 O O . ASP A 1 459 ? 75.697 48.706 88.093 1.00 65.10 458 ASP A O 1
ATOM 3169 N N . GLU A 1 460 ? 74.633 46.970 88.941 1.00 61.30 459 GLU A N 1
ATOM 3170 C CA . GLU A 1 460 ? 75.252 47.282 90.215 1.00 62.23 459 GLU A CA 1
ATOM 3171 C C . GLU A 1 460 ? 76.459 46.450 90.542 1.00 62.58 459 GLU A C 1
ATOM 3172 O O . GLU A 1 460 ? 77.191 46.789 91.479 1.00 65.59 459 GLU A O 1
ATOM 3178 N N . IL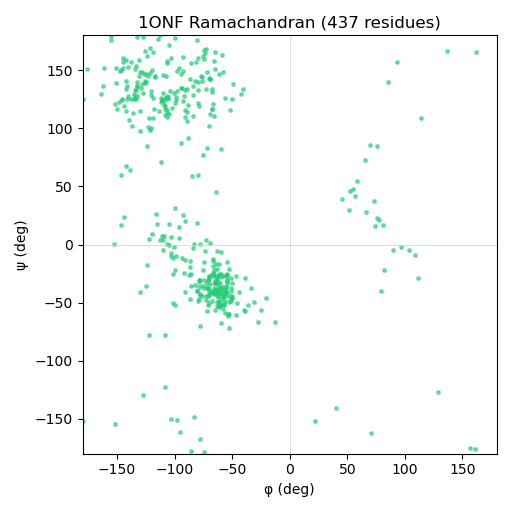E A 1 461 ? 76.688 45.386 89.786 1.00 60.18 460 ILE A N 1
ATOM 3179 C CA . ILE A 1 461 ? 77.811 44.484 90.045 1.00 58.68 460 ILE A CA 1
ATOM 3180 C C . ILE A 1 461 ? 79.137 44.927 89.408 1.00 59.94 460 ILE A C 1
ATOM 3181 O O . ILE A 1 461 ? 80.192 44.596 89.899 1.00 63.21 460 ILE A O 1
ATOM 3186 N N . VAL A 1 462 ? 79.133 45.700 88.343 1.00 59.47 461 VAL A N 1
ATOM 3187 C CA . VAL A 1 462 ? 80.401 46.042 87.714 1.00 60.90 461 VAL A CA 1
ATOM 3188 C C . VAL A 1 462 ? 81.313 47.116 88.323 1.00 61.47 461 VAL A C 1
ATOM 3189 O O . VAL A 1 462 ? 82.520 46.941 88.353 1.00 62.36 461 VAL A O 1
ATOM 3193 N N . GLN A 1 463 ? 80.767 48.236 88.764 1.00 60.73 462 GLN A N 1
ATOM 3194 C CA . GLN A 1 463 ? 81.624 49.298 89.319 1.00 62.11 462 GLN A CA 1
ATOM 3195 C C . GLN A 1 463 ? 82.846 48.775 89.989 1.00 62.94 462 GLN A C 1
ATOM 3196 O O . GLN A 1 463 ? 83.938 49.234 89.719 1.00 65.24 462 GLN A O 1
ATOM 3202 N N . GLY A 1 464 ? 82.655 47.806 90.858 1.00 62.52 463 GLY A N 1
ATOM 3203 C CA . GLY A 1 464 ? 83.692 47.266 91.719 1.00 64.77 463 GLY A CA 1
ATOM 3204 C C . GLY A 1 464 ? 84.780 46.502 91.036 1.00 66.08 463 GLY A C 1
ATOM 3205 O O . GLY A 1 464 ? 85.940 46.631 91.374 1.00 68.92 463 GLY A O 1
ATOM 3206 N N . PHE A 1 465 ? 84.405 45.690 90.071 1.00 66.29 464 PHE A N 1
ATOM 3207 C CA . PHE A 1 465 ? 85.364 44.924 89.311 1.00 66.76 464 PHE A CA 1
ATOM 3208 C C . PHE A 1 465 ? 86.209 45.878 88.513 1.00 68.20 464 PHE A C 1
ATOM 3209 O O . PHE A 1 465 ? 87.328 45.568 88.134 1.00 69.82 464 PHE A O 1
ATOM 3217 N N . ALA A 1 466 ? 85.700 47.069 88.271 1.00 68.73 465 ALA A N 1
ATOM 3218 C CA . ALA A 1 466 ? 86.501 48.012 87.492 1.00 70.46 465 ALA A CA 1
ATOM 3219 C C . ALA A 1 466 ? 87.654 48.472 88.335 1.00 72.46 465 ALA A C 1
ATOM 3220 O O . ALA A 1 466 ? 88.709 48.768 87.806 1.00 75.32 465 ALA A O 1
ATOM 3222 N N . VAL A 1 467 ? 87.484 48.543 89.650 1.00 72.08 466 VAL A N 1
ATOM 3223 C CA . VAL A 1 467 ? 88.627 48.955 90.450 1.00 73.65 466 VAL A CA 1
ATOM 3224 C C . VAL A 1 467 ? 89.736 47.926 90.296 1.00 74.62 466 VAL A C 1
ATOM 3225 O O . VAL A 1 467 ? 90.928 48.282 90.298 1.00 76.57 466 VAL A O 1
ATOM 3229 N N . ALA A 1 468 ? 89.334 46.681 90.068 1.00 72.32 467 ALA A N 1
ATOM 3230 C CA . ALA A 1 468 ? 90.263 45.563 89.923 1.00 73.75 467 ALA A CA 1
ATOM 3231 C C . ALA A 1 468 ? 90.895 45.391 88.519 1.00 75.08 467 ALA A C 1
ATOM 3232 O O . ALA A 1 468 ? 92.061 44.956 88.369 1.00 76.41 467 ALA A O 1
ATOM 3234 N N . LEU A 1 469 ? 90.124 45.708 87.486 1.00 74.17 468 LEU A N 1
ATOM 3235 C CA . LEU A 1 469 ? 90.705 45.711 86.166 1.00 75.65 468 LEU A CA 1
ATOM 3236 C C . LEU A 1 469 ? 91.749 46.844 86.117 1.00 78.55 468 LEU A C 1
ATOM 3237 O O . LEU A 1 469 ? 92.865 46.647 85.612 1.00 80.70 468 LEU A O 1
ATOM 3242 N N . LYS A 1 470 ? 91.443 48.018 86.664 1.00 78.27 469 LYS A N 1
ATOM 3243 C CA . LYS A 1 470 ? 92.483 49.017 86.574 1.00 81.07 469 LYS A CA 1
ATOM 3244 C C . LYS A 1 470 ? 93.777 48.551 87.264 1.00 82.76 469 LYS A C 1
ATOM 3245 O O . LYS A 1 470 ? 94.828 49.006 86.901 1.00 84.43 469 LYS A O 1
ATOM 3251 N N . MET A 1 471 ? 93.684 47.642 88.237 1.00 82.23 470 MET A N 1
ATOM 3252 C CA . MET A 1 471 ? 94.846 47.141 88.973 1.00 84.05 470 MET A CA 1
ATOM 3253 C C . MET A 1 471 ? 95.400 45.870 88.342 1.00 84.20 470 MET A C 1
ATOM 3254 O O . MET A 1 471 ? 96.015 45.044 89.037 1.00 84.64 470 MET A O 1
ATOM 3259 N N . ASN A 1 472 ? 95.164 45.705 87.038 1.00 83.13 471 ASN A N 1
ATOM 3260 C CA . ASN A 1 472 ? 95.670 44.554 86.309 1.00 83.16 471 ASN A CA 1
ATOM 3261 C C . ASN A 1 472 ? 95.467 43.207 87.032 1.00 82.27 471 ASN A C 1
ATOM 3262 O O . ASN A 1 472 ? 96.325 42.327 87.016 1.00 83.79 471 ASN A O 1
ATOM 3267 N N . ALA A 1 473 ? 94.319 43.052 87.673 1.00 80.44 472 ALA A N 1
ATOM 3268 C CA . ALA A 1 473 ? 94.014 41.807 88.381 1.00 79.88 472 ALA A CA 1
ATOM 3269 C C . ALA A 1 473 ? 94.048 40.589 87.425 1.00 79.71 472 ALA A C 1
ATOM 3270 O O . ALA A 1 473 ? 93.975 40.746 86.197 1.00 79.72 472 ALA A O 1
ATOM 3272 N N . THR A 1 474 ? 94.138 39.383 87.965 1.00 79.31 473 THR A N 1
ATOM 3273 C CA . THR A 1 474 ? 94.115 38.211 87.091 1.00 79.62 473 THR A CA 1
ATOM 3274 C C . THR A 1 474 ? 93.046 37.206 87.492 1.00 78.46 473 THR A C 1
ATOM 3275 O O . THR A 1 474 ? 92.453 37.281 88.585 1.00 77.08 473 THR A O 1
ATOM 3279 N N . LYS A 1 475 ? 92.782 36.266 86.598 1.00 78.81 474 LYS A N 1
ATOM 3280 C CA . LYS A 1 475 ? 91.853 35.222 86.939 1.00 78.33 474 LYS A CA 1
ATOM 3281 C C . LYS A 1 475 ? 92.099 34.808 88.393 1.00 78.79 474 LYS A C 1
ATOM 3282 O O . LYS A 1 475 ? 91.176 34.855 89.220 1.00 76.23 474 LYS A O 1
ATOM 3288 N N . LYS A 1 476 ? 93.342 34.420 88.685 1.00 81.80 475 LYS A N 1
ATOM 3289 C CA . LYS A 1 476 ? 93.774 34.030 90.027 1.00 84.40 475 LYS A CA 1
ATOM 3290 C C . LYS A 1 476 ? 93.452 35.095 91.188 1.00 83.21 475 LYS A C 1
ATOM 3291 O O . LYS A 1 476 ? 93.441 34.670 92.344 1.00 84.64 475 LYS A O 1
ATOM 3297 N N . ASP A 1 477 ? 93.211 36.422 90.945 1.00 82.90 476 ASP A N 1
ATOM 3298 C CA . ASP A 1 477 ? 92.900 37.455 92.027 1.00 82.34 476 ASP A CA 1
ATOM 3299 C C . ASP A 1 477 ? 91.461 37.271 92.404 1.00 78.58 476 ASP A C 1
ATOM 3300 O O . ASP A 1 477 ? 91.024 37.433 93.543 1.00 79.36 476 ASP A O 1
ATOM 3305 N N . PHE A 1 478 ? 90.773 36.966 91.308 1.00 75.63 477 PHE A N 1
ATOM 3306 C CA . PHE A 1 478 ? 89.383 36.687 91.400 1.00 72.84 477 PHE A CA 1
ATOM 3307 C C . PHE A 1 478 ? 89.257 35.340 92.093 1.00 73.53 477 PHE A C 1
ATOM 3308 O O . PHE A 1 478 ? 88.429 35.169 92.972 1.00 70.83 477 PHE A O 1
ATOM 3316 N N . ASP A 1 479 ? 90.103 34.347 91.681 1.00 75.49 478 ASP A N 1
ATOM 3317 C CA . ASP A 1 479 ? 90.000 33.021 92.259 1.00 76.53 478 ASP A CA 1
ATOM 3318 C C . ASP A 1 479 ? 90.327 33.006 93.734 1.00 77.12 478 ASP A C 1
ATOM 3319 O O . ASP A 1 479 ? 89.797 32.182 94.458 1.00 75.57 478 ASP A O 1
ATOM 3324 N N . GLU A 1 480 ? 91.242 33.862 94.188 1.00 78.69 479 GLU A N 1
ATOM 3325 C CA . GLU A 1 480 ? 91.561 33.854 95.623 1.00 80.66 479 GLU A CA 1
ATOM 3326 C C . GLU A 1 480 ? 90.544 34.686 96.375 1.00 78.46 479 GLU A C 1
ATOM 3327 O O . GLU A 1 480 ? 90.637 34.840 97.569 1.00 79.47 479 GLU A O 1
ATOM 3333 N N . THR A 1 481 ? 89.575 35.246 95.678 1.00 75.99 480 THR A N 1
ATOM 3334 C CA . THR A 1 481 ? 88.621 36.067 96.351 1.00 74.73 480 THR A CA 1
ATOM 3335 C C . THR A 1 481 ? 87.457 35.199 96.785 1.00 73.67 480 THR A C 1
ATOM 3336 O O . THR A 1 481 ? 86.719 34.601 95.974 1.00 73.79 480 THR A O 1
ATOM 3340 N N . ILE A 1 482 ? 87.305 35.109 98.089 1.00 72.91 481 ILE A N 1
ATOM 3341 C CA . ILE A 1 482 ? 86.265 34.326 98.651 1.00 70.20 481 ILE A CA 1
ATOM 3342 C C . ILE A 1 482 ? 85.023 35.041 98.271 1.00 68.02 481 ILE A C 1
ATOM 3343 O O . ILE A 1 482 ? 84.965 36.252 98.406 1.00 68.39 481 ILE A O 1
ATOM 3348 N N . PRO A 1 483 ? 84.042 34.305 97.734 1.00 66.68 482 PRO A N 1
ATOM 3349 C CA . PRO A 1 483 ? 82.748 34.872 97.279 1.00 64.11 482 PRO A CA 1
ATOM 3350 C C . PRO A 1 483 ? 81.687 35.110 98.367 1.00 62.84 482 PRO A C 1
ATOM 3351 O O . PRO A 1 483 ? 81.718 34.414 99.348 1.00 62.21 482 PRO A O 1
ATOM 3355 N N . ILE A 1 484 ? 80.729 36.021 98.097 1.00 62.08 483 ILE A N 1
ATOM 3356 C CA . ILE A 1 484 ? 79.598 36.314 98.906 1.00 60.99 483 ILE A CA 1
ATOM 3357 C C . ILE A 1 484 ? 78.429 35.459 98.390 1.00 61.53 483 ILE A C 1
ATOM 3358 O O . ILE A 1 484 ? 78.146 35.394 97.169 1.00 59.63 483 ILE A O 1
ATOM 3363 N N . HIS A 1 485 ? 77.710 34.853 99.339 1.00 62.42 484 HIS A N 1
ATOM 3364 C CA . HIS A 1 485 ? 76.607 33.966 98.991 1.00 62.89 484 HIS A CA 1
ATOM 3365 C C . HIS A 1 485 ? 75.278 34.313 99.721 1.00 61.33 484 HIS A C 1
ATOM 3366 O O . HIS A 1 485 ? 75.273 34.645 100.874 1.00 63.37 484 HIS A O 1
ATOM 3373 N N . PRO A 1 486 ? 74.161 34.269 99.048 1.00 59.30 485 PRO A N 1
ATOM 3374 C CA . PRO A 1 486 ? 74.059 34.003 97.628 1.00 59.56 485 PRO A CA 1
ATOM 3375 C C . PRO A 1 486 ? 73.872 35.260 96.803 1.00 59.50 485 PRO A C 1
ATOM 3376 O O . PRO A 1 486 ? 72.954 36.079 97.110 1.00 59.72 485 PRO A O 1
ATOM 3380 N N . THR A 1 487 ? 74.669 35.424 95.757 1.00 58.91 486 THR A N 1
ATOM 3381 C CA . THR A 1 487 ? 74.540 36.609 94.939 1.00 58.95 486 THR A CA 1
ATOM 3382 C C . THR A 1 487 ? 74.797 36.336 93.494 1.00 59.05 486 THR A C 1
ATOM 3383 O O . THR A 1 487 ? 75.434 35.376 93.168 1.00 59.78 486 THR A O 1
ATOM 3387 N N . ALA A 1 488 ? 74.279 37.169 92.606 1.00 58.80 487 ALA A N 1
ATOM 3388 C CA . ALA A 1 488 ? 74.633 37.013 91.189 1.00 59.24 487 ALA A CA 1
ATOM 3389 C C . ALA A 1 488 ? 76.159 37.205 91.017 1.00 59.51 487 ALA A C 1
ATOM 3390 O O . ALA A 1 488 ? 76.777 36.465 90.312 1.00 61.28 487 ALA A O 1
ATOM 3392 N N . ALA A 1 489 ? 76.734 38.179 91.694 1.00 58.14 488 ALA A N 1
ATOM 3393 C CA . ALA A 1 489 ? 78.091 38.554 91.479 1.00 59.05 488 ALA A CA 1
ATOM 3394 C C . ALA A 1 489 ? 79.210 37.480 91.842 1.00 60.98 488 ALA A C 1
ATOM 3395 O O . ALA A 1 489 ? 80.271 37.405 91.209 1.00 61.59 488 ALA A O 1
ATOM 3397 N N . GLU A 1 490 ? 78.953 36.658 92.839 1.00 60.75 489 GLU A N 1
ATOM 3398 C CA . GLU A 1 490 ? 79.865 35.616 93.197 1.00 63.36 489 GLU A CA 1
ATOM 3399 C C . GLU A 1 490 ? 80.220 34.667 92.012 1.00 65.20 489 GLU A C 1
ATOM 3400 O O . GLU A 1 490 ? 81.287 34.047 91.988 1.00 66.26 489 GLU A O 1
ATOM 3406 N N . GLU A 1 491 ? 79.336 34.531 91.028 1.00 64.69 490 GLU A N 1
ATOM 3407 C CA . GLU A 1 491 ? 79.645 33.635 89.938 1.00 65.45 490 GLU A CA 1
ATOM 3408 C C . GLU A 1 491 ? 80.986 33.997 89.312 1.00 65.98 490 GLU A C 1
ATOM 3409 O O . GLU A 1 491 ? 81.688 33.138 88.720 1.00 67.95 490 GLU A O 1
ATOM 3415 N N . PHE A 1 492 ? 81.353 35.262 89.438 1.00 63.63 491 PHE A N 1
ATOM 3416 C CA . PHE A 1 492 ? 82.597 35.676 88.853 1.00 64.79 491 PHE A CA 1
ATOM 3417 C C . PHE A 1 492 ? 83.818 34.971 89.470 1.00 66.41 491 PHE A C 1
ATOM 3418 O O . PHE A 1 492 ? 84.854 34.858 88.821 1.00 67.23 491 PHE A O 1
ATOM 3426 N N . LEU A 1 493 ? 83.649 34.454 90.680 1.00 65.80 492 LEU A N 1
ATOM 3427 C CA . LEU A 1 493 ? 84.730 33.920 91.448 1.00 68.70 492 LEU A CA 1
ATOM 3428 C C . LEU A 1 493 ? 84.821 32.421 91.373 1.00 70.65 492 LEU A C 1
ATOM 3429 O O . LEU A 1 493 ? 85.783 31.826 91.783 1.00 72.80 492 LEU A O 1
ATOM 3434 N N . THR A 1 494 ? 83.830 31.782 90.812 1.00 71.16 493 THR A N 1
ATOM 3435 C CA . THR A 1 494 ? 83.941 30.354 90.641 1.00 73.70 493 THR A CA 1
ATOM 3436 C C . THR A 1 494 ? 84.076 29.892 89.183 1.00 74.01 493 THR A C 1
ATOM 3437 O O . THR A 1 494 ? 84.014 28.707 88.951 1.00 75.29 493 THR A O 1
ATOM 3441 N N . LEU A 1 495 ? 84.239 30.800 88.215 1.00 72.97 494 LEU A N 1
ATOM 3442 C CA . LEU A 1 495 ? 84.407 30.382 86.813 1.00 73.10 494 LEU A CA 1
ATOM 3443 C C . LEU A 1 495 ? 85.639 29.522 86.757 1.00 75.86 494 LEU A C 1
ATOM 3444 O O . LEU A 1 495 ? 86.764 29.970 86.473 1.00 77.16 494 LEU A O 1
ATOM 3449 N N . GLN A 1 496 ? 85.456 28.276 87.099 1.00 76.83 495 GLN A N 1
ATOM 3450 C CA . GLN A 1 496 ? 86.552 27.361 87.005 1.00 79.99 495 GLN A CA 1
ATOM 3451 C C . GLN A 1 496 ? 85.981 26.507 85.920 1.00 81.25 495 GLN A C 1
ATOM 3452 O O . GLN A 1 496 ? 86.646 26.467 84.858 1.00 81.81 495 GLN A O 1
#

InterPro domains:
  IPR001100 Pyridine nucleotide-disulphide oxidoreductase, class I [PIRSF000350] (3-483)
  IPR004099 Pyridine nucleotide-disulphide oxidoreductase, dimerisation domain [PF02852] (381-494)
  IPR012999 Pyridine nucleotide-disulphide oxidoreductase, class I, active site [PS00076] (37-47)
  IPR016156 FAD/NAD-linked reductase, dimerisation domain superfamily [G3DSA:3.30.390.30] (380-500)
  IPR016156 FAD/NAD-linked reductase, dimerisation domain superfamily [SSF55424] (378-495)
  IPR023753 FAD/NAD(P)-binding domain [PF07992] (3-319)
  IPR036188 FAD/NAD(P)-binding domain superfamily [G3DSA:3.50.50.60] (1-183)
  IPR036188 FAD/NAD(P)-binding domain superfamily [G3DSA:3.50.50.60] (199-379)
  IPR036188 FAD/NAD(P)-binding domain superfamily [SSF51905] (3-314)
  IPR046952 Glutathione reductase/thioredoxin reductase-like [PTHR42737] (3-315)

Radius of gyration: 23.39 Å; Cα contacts (8 Å, |Δi|>4): 896; chains: 1; bounding box: 54×64×49 Å

CATH classification: 3.50.50.60 (+2 more: 3.50.50.60, 3.30.390.30)